Protein 8GJW (pdb70)

Structure (mmCIF, N/CA/C/O backbone):
data_8GJW
#
_entry.id   8GJW
#
_cell.length_a   68.602
_cell.length_b   68.602
_cell.length_c   325.851
_cell.angle_alpha   90.000
_cell.angle_beta   90.000
_cell.angle_gamma   120.000
#
_symmetry.space_group_name_H-M   'P 65 2 2'
#
loop_
_entity.id
_entity.type
_entity.pdbx_description
1 polymer 'cGAS-like receptor 1'
2 non-polymer 'SULFATE ION'
3 water water
#
loop_
_atom_site.group_PDB
_atom_site.id
_atom_site.type_symbol
_atom_site.label_atom_id
_atom_site.label_alt_id
_atom_site.label_comp_id
_atom_site.label_asym_id
_atom_site.label_entity_id
_atom_site.label_seq_id
_atom_site.pdbx_PDB_ins_code
_atom_site.Cartn_x
_atom_site.Cartn_y
_atom_site.Cartn_z
_atom_site.occupancy
_atom_site.B_iso_or_equiv
_atom_site.auth_seq_id
_atom_site.auth_comp_id
_atom_site.auth_asym_id
_atom_site.auth_atom_id
_atom_site.pdbx_PDB_model_num
ATOM 1 N N . LYS A 1 10 ? -18.26864 -27.26791 -37.43036 1.000 98.21288 288 LYS A N 1
ATOM 2 C CA . LYS A 1 10 ? -17.72331 -26.97769 -36.09907 1.000 96.61838 288 LYS A CA 1
ATOM 3 C C . LYS A 1 10 ? -16.21961 -27.18974 -36.08980 1.000 90.56908 288 LYS A C 1
ATOM 4 O O . LYS A 1 10 ? -15.70513 -28.10891 -36.73747 1.000 95.70301 288 LYS A O 1
ATOM 10 N N . THR A 1 11 ? -15.51979 -26.29016 -35.41275 1.000 86.76958 289 THR A N 1
ATOM 11 C CA . THR A 1 11 ? -14.07826 -26.36648 -35.26504 1.000 84.13088 289 THR A CA 1
ATOM 12 C C . THR A 1 11 ? -13.71585 -26.01174 -33.82832 1.000 80.37041 289 THR A C 1
ATOM 13 O O . THR A 1 11 ? -14.56765 -25.62483 -33.01880 1.000 79.76732 289 THR A O 1
ATOM 17 N N . PHE A 1 12 ? -12.42127 -26.11541 -33.54047 1.000 78.22971 290 PHE A N 1
ATOM 18 C CA . PHE A 1 12 ? -11.89486 -25.59780 -32.28978 1.000 74.95426 290 PHE A CA 1
ATOM 19 C C . PHE A 1 12 ? -11.94624 -24.07222 -32.26217 1.000 74.66446 290 PHE A C 1
ATOM 20 O O . PHE A 1 12 ? -12.41629 -23.48287 -31.28154 1.000 72.40980 290 PHE A O 1
ATOM 28 N N . GLU A 1 13 ? -11.50050 -23.42458 -33.34565 1.000 75.03793 291 GLU A N 1
ATOM 29 C CA . GLU A 1 13 ? -11.56318 -21.96521 -33.45927 1.000 74.91806 291 GLU A CA 1
ATOM 30 C C . GLU A 1 13 ? -12.96351 -21.42776 -33.17699 1.000 75.79629 291 GLU A C 1
ATOM 31 O O . GLU A 1 13 ? -13.11656 -20.40509 -32.48691 1.000 76.34794 291 GLU A O 1
ATOM 37 N N . LYS A 1 14 ? -13.98998 -22.10554 -33.70513 1.000 78.22327 292 LYS A N 1
ATOM 38 C CA . LYS A 1 14 ? -15.38360 -21.71107 -33.49604 1.000 79.82587 292 LYS A CA 1
ATOM 39 C C . LYS A 1 14 ? -15.77038 -21.80551 -32.02051 1.000 77.68012 292 LYS A C 1
ATOM 40 O O . LYS A 1 14 ? -16.37065 -20.88336 -31.46073 1.000 77.55936 292 LYS A O 1
ATOM 46 N N . TRP A 1 15 ? -15.43143 -22.91942 -31.37498 1.000 76.37439 293 TRP A N 1
ATOM 47 C CA . TRP A 1 15 ? -15.74199 -23.07840 -29.95578 1.000 74.67887 293 TRP A CA 1
ATOM 48 C C . TRP A 1 15 ? -15.06442 -21.98982 -29.12461 1.000 71.93596 293 TRP A C 1
ATOM 49 O O . TRP A 1 15 ? -15.66299 -21.44772 -28.18621 1.000 71.40824 293 TRP A O 1
ATOM 60 N N . VAL A 1 16 ? -13.82843 -21.64104 -29.48789 1.000 70.67118 294 VAL A N 1
ATOM 61 C CA . VAL A 1 16 ? -13.06205 -20.59302 -28.82415 1.000 68.73109 294 VAL A CA 1
ATOM 62 C C . VAL A 1 16 ? -13.76034 -19.23604 -28.92868 1.000 72.29926 294 VAL A C 1
ATOM 63 O O . VAL A 1 16 ? -13.81916 -18.47836 -27.94522 1.000 71.72203 294 VAL A O 1
ATOM 67 N N . THR A 1 17 ? -14.28383 -18.89779 -30.11277 1.000 72.38292 295 THR A N 1
ATOM 68 C CA . THR A 1 17 ? -14.96139 -17.61065 -30.29810 1.000 74.17116 295 THR A CA 1
ATOM 69 C C . THR A 1 17 ? -16.16984 -17.47691 -29.36567 1.000 74.52634 295 THR A C 1
ATOM 70 O O . THR A 1 17 ? -16.37225 -16.42671 -28.75136 1.000 74.57028 295 THR A O 1
ATOM 74 N N . VAL A 1 18 ? -16.97855 -18.53200 -29.25011 1.000 75.23622 296 VAL A N 1
ATOM 75 C CA . VAL A 1 18 ? -18.15086 -18.50779 -28.38032 1.000 76.10304 296 VAL A CA 1
ATOM 76 C C . VAL A 1 18 ? -17.72270 -18.49304 -26.92334 1.000 73.30354 296 VAL A C 1
ATOM 77 O O . VAL A 1 18 ? -18.33577 -17.82886 -26.08346 1.000 73.62774 296 VAL A O 1
ATOM 81 N N . ALA A 1 19 ? -16.67572 -19.24269 -26.60636 1.000 70.93031 297 ALA A N 1
ATOM 82 C CA . ALA A 1 19 ? -16.14690 -19.24482 -25.25301 1.000 68.58735 297 ALA A CA 1
ATOM 83 C C . ALA A 1 19 ? -15.73957 -17.84167 -24.83827 1.000 67.92577 297 ALA A C 1
ATOM 84 O O . ALA A 1 19 ? -16.03285 -17.40918 -23.71374 1.000 67.49341 297 ALA A O 1
ATOM 86 N N . GLU A 1 20 ? -15.08810 -17.10449 -25.74803 1.000 68.34112 298 GLU A N 1
ATOM 87 C CA . GLU A 1 20 ? -14.62633 -15.75664 -25.42460 1.000 68.36719 298 GLU A CA 1
ATOM 88 C C . GLU A 1 20 ? -15.79752 -14.81530 -25.19273 1.000 70.46569 298 GLU A C 1
ATOM 89 O O . GLU A 1 20 ? -15.78645 -14.02562 -24.23597 1.000 70.28973 298 GLU A O 1
ATOM 95 N N . ALA A 1 21 ? -16.82851 -14.90726 -26.03716 1.000 72.86471 299 ALA A N 1
ATOM 96 C CA . ALA A 1 21 ? -17.99756 -14.05105 -25.88661 1.000 75.50981 299 ALA A CA 1
ATOM 97 C C . ALA A 1 21 ? -18.70563 -14.31370 -24.56217 1.000 74.98503 299 ALA A C 1
ATOM 98 O O . ALA A 1 21 ? -19.17896 -13.38524 -23.91204 1.000 76.19979 299 ALA A O 1
ATOM 100 N N . SER A 1 22 ? -18.78349 -15.56798 -24.14439 1.000 73.60307 300 SER A N 1
ATOM 101 C CA . SER A 1 22 ? -19.48039 -15.85706 -22.89836 1.000 73.61737 300 SER A CA 1
ATOM 102 C C . SER A 1 22 ? -18.67291 -15.36693 -21.69982 1.000 71.47084 300 SER A C 1
ATOM 103 O O . SER A 1 22 ? -19.24311 -14.84369 -20.74003 1.000 72.32249 300 SER A O 1
ATOM 106 N N . ILE A 1 23 ? -17.34356 -15.49516 -21.75826 1.000 69.13168 301 ILE A N 1
ATOM 107 C CA . ILE A 1 23 ? -16.47902 -14.95359 -20.71266 1.000 67.63121 301 ILE A CA 1
ATOM 108 C C . ILE A 1 23 ? -16.69993 -13.45462 -20.56156 1.000 70.07502 301 ILE A C 1
ATOM 109 O O . ILE A 1 23 ? -16.79799 -12.92522 -19.43641 1.000 69.55633 301 ILE A O 1
ATOM 114 N N . ILE A 1 24 ? -16.78321 -12.74960 -21.69111 1.000 71.03820 302 ILE A N 1
ATOM 115 C CA . ILE A 1 24 ? -16.98351 -11.30613 -21.67048 1.000 73.37724 302 ILE A CA 1
ATOM 116 C C . ILE A 1 24 ? -18.36917 -10.96696 -21.13070 1.000 75.65782 302 ILE A C 1
ATOM 117 O O . ILE A 1 24 ? -18.51796 -10.04228 -20.32095 1.000 76.90654 302 ILE A O 1
ATOM 122 N N . ARG A 1 25 ? -19.39790 -11.72140 -21.55502 1.000 76.65087 303 ARG A N 1
ATOM 123 C CA . ARG A 1 25 ? -20.75487 -11.52247 -21.04488 1.000 79.25383 303 ARG A CA 1
ATOM 124 C C . ARG A 1 25 ? -20.79252 -11.55143 -19.51352 1.000 78.31795 303 ARG A C 1
ATOM 125 O O . ARG A 1 25 ? -21.53756 -10.78684 -18.88830 1.000 80.69046 303 ARG A O 1
ATOM 133 N N . GLN A 1 26 ? -19.98417 -12.41050 -18.89761 1.000 75.27121 304 GLN A N 1
ATOM 134 C CA . GLN A 1 26 ? -19.95170 -12.48983 -17.44156 1.000 76.75969 304 GLN A CA 1
ATOM 135 C C . GLN A 1 26 ? -19.33295 -11.25484 -16.78669 1.000 76.08441 304 GLN A C 1
ATOM 136 O O . GLN A 1 26 ? -19.49860 -11.07452 -15.57573 1.000 85.59888 304 GLN A O 1
ATOM 142 N N . LYS A 1 27 ? -18.64844 -10.39093 -17.54970 1.000 75.91676 305 LYS A N 1
ATOM 143 C CA . LYS A 1 27 ? -18.00237 -9.21360 -16.97378 1.000 84.17459 305 LYS A CA 1
ATOM 144 C C . LYS A 1 27 ? -18.98312 -8.11952 -16.54857 1.000 86.42248 305 LYS A C 1
ATOM 145 O O . LYS A 1 27 ? -18.55560 -7.13735 -15.92949 1.000 88.11144 305 LYS A O 1
ATOM 151 N N . THR A 1 28 ? -20.27320 -8.26733 -16.83631 1.000 87.27235 306 THR A N 1
ATOM 152 C CA . THR A 1 28 ? -21.24090 -7.24453 -16.46907 1.000 93.11648 306 THR A CA 1
ATOM 153 C C . THR A 1 28 ? -21.55106 -7.32488 -14.98356 1.000 89.71268 306 THR A C 1
ATOM 154 O O . THR A 1 28 ? -21.72946 -8.41342 -14.42340 1.000 90.97755 306 THR A O 1
ATOM 158 N N . ASP A 1 29 ? -21.61510 -6.15387 -14.35225 1.000 96.15203 307 ASP A N 1
ATOM 159 C CA . ASP A 1 29 ? -21.78406 -6.03507 -12.90922 1.000 94.04915 307 ASP A CA 1
ATOM 160 C C . ASP A 1 29 ? -20.56674 -6.59041 -12.16910 1.000 94.90945 307 ASP A C 1
ATOM 161 O O . ASP A 1 29 ? -20.68099 -7.14145 -11.06764 1.000 86.39562 307 ASP A O 1
ATOM 166 N N . THR A 1 30 ? -19.37843 -6.41314 -12.75608 1.000 86.84202 308 THR A N 1
ATOM 167 C CA . THR A 1 30 ? -18.17030 -6.85426 -12.06229 1.000 86.97483 308 THR A CA 1
ATOM 168 C C . THR A 1 30 ? -17.77484 -5.88822 -10.95063 1.000 84.04271 308 THR A C 1
ATOM 169 O O . THR A 1 30 ? -17.49738 -6.31350 -9.81495 1.000 78.03740 308 THR A O 1
ATOM 173 N N . ASP A 1 31 ? -17.74331 -4.58244 -11.26363 1.000 73.54362 309 ASP A N 1
ATOM 174 C CA . ASP A 1 31 ? -17.28423 -3.59171 -10.29374 1.000 82.38389 309 ASP A CA 1
ATOM 175 C C . ASP A 1 31 ? -18.26235 -3.46428 -9.13513 1.000 80.09395 309 ASP A C 1
ATOM 176 O O . ASP A 1 31 ? -17.84836 -3.31531 -7.98362 1.000 77.98907 309 ASP A O 1
ATOM 181 N N . GLU A 1 32 ? -19.56281 -3.50110 -9.43448 1.000 82.29062 310 GLU A N 1
ATOM 182 C CA . GLU A 1 32 ? -20.58624 -3.50904 -8.40240 1.000 76.54918 310 GLU A CA 1
ATOM 183 C C . GLU A 1 32 ? -20.48529 -4.75015 -7.51469 1.000 77.26259 310 GLU A C 1
ATOM 184 O O . GLU A 1 32 ? -20.75723 -4.66442 -6.31573 1.000 72.04463 310 GLU A O 1
ATOM 190 N N . THR A 1 33 ? -20.08759 -5.90489 -8.06204 1.000 72.31927 311 THR A N 1
ATOM 191 C CA . THR A 1 33 ? -20.00158 -7.09764 -7.22545 1.000 68.32118 311 THR A CA 1
ATOM 192 C C . THR A 1 33 ? -18.78942 -7.03566 -6.30327 1.000 68.73133 311 THR A C 1
ATOM 193 O O . THR 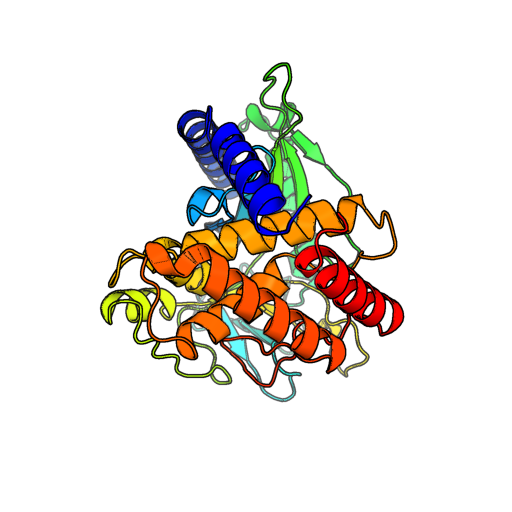A 1 33 ? -18.88328 -7.40619 -5.12789 1.000 64.00565 311 THR A O 1
ATOM 197 N N . ILE A 1 34 ? -17.65058 -6.56620 -6.81645 1.000 63.32638 312 ILE A N 1
ATOM 198 C CA . ILE A 1 34 ? -16.43894 -6.46848 -6.01691 1.000 60.04979 312 ILE A CA 1
ATOM 199 C C . ILE A 1 34 ? -16.64469 -5.50698 -4.85835 1.000 65.68775 312 ILE A C 1
ATOM 200 O O . ILE A 1 34 ? -16.11878 -5.72526 -3.76120 1.000 67.62388 312 ILE A O 1
ATOM 205 N N . ASP A 1 35 ? -17.43353 -4.44966 -5.05734 1.000 66.74137 313 ASP A N 1
ATOM 206 C CA . ASP A 1 35 ? -17.69779 -3.53257 -3.94385 1.000 66.87271 313 ASP A CA 1
ATOM 207 C C . ASP A 1 35 ? -18.67881 -4.10560 -2.92147 1.000 68.36041 313 ASP A C 1
ATOM 208 O O . ASP A 1 35 ? -18.53041 -3.83766 -1.71719 1.000 70.07231 313 ASP A O 1
ATOM 213 N N . CYS A 1 36 ? -19.68279 -4.88807 -3.33890 1.000 66.57888 314 CYS A N 1
ATOM 214 C CA . CYS A 1 36 ? -20.47516 -5.59265 -2.32459 1.000 69.36895 314 CYS A CA 1
ATOM 215 C C . CYS A 1 36 ? -19.60470 -6.54123 -1.52478 1.000 62.95907 314 CYS A C 1
ATOM 216 O O . CYS A 1 36 ? -19.77633 -6.67746 -0.30908 1.000 64.16035 314 CYS A O 1
ATOM 219 N N . MET A 1 37 ? -18.67640 -7.23585 -2.19244 1.000 58.27944 315 MET A N 1
ATOM 220 C CA . MET A 1 37 ? -17.90807 -8.23697 -1.46380 1.000 59.54042 315 MET A CA 1
ATOM 221 C C . MET A 1 37 ? -16.81249 -7.59155 -0.62416 1.000 61.60039 315 MET A C 1
ATOM 222 O O . MET A 1 37 ? -16.46389 -8.10952 0.45237 1.000 55.12981 315 MET A O 1
ATOM 227 N N . ASN A 1 38 ? -16.30221 -6.44050 -1.06705 1.000 53.23765 316 ASN A N 1
ATOM 228 C CA . ASN A 1 38 ? -15.36735 -5.68913 -0.23983 1.000 58.84596 316 ASN A CA 1
ATOM 229 C C . ASN A 1 38 ? -16.04714 -5.17577 1.03290 1.000 64.54230 316 ASN A C 1
ATOM 230 O O . ASN A 1 38 ? -15.48341 -5.27800 2.12843 1.000 58.40339 316 ASN A O 1
ATOM 235 N N . ARG A 1 39 ? -17.26903 -4.65688 0.91758 1.000 66.65631 317 ARG A N 1
ATOM 236 C CA . ARG A 1 39 ? -18.01168 -4.24960 2.10355 1.000 66.22215 317 ARG A CA 1
ATOM 237 C C . ARG A 1 39 ? -18.25245 -5.44059 3.02481 1.000 63.41152 317 ARG A C 1
ATOM 238 O O . ARG A 1 39 ? -18.02921 -5.35889 4.24058 1.000 63.49829 317 ARG A O 1
ATOM 246 N N . PHE A 1 40 ? -18.69383 -6.56033 2.44736 1.000 60.62900 318 PHE A N 1
ATOM 247 C CA . PHE A 1 40 ? -18.93305 -7.79030 3.19447 1.000 58.68174 318 PHE A CA 1
ATOM 248 C C . PHE A 1 40 ? -17.73544 -8.16909 4.06115 1.000 59.90971 318 PHE A C 1
ATOM 249 O O . PHE A 1 40 ? -17.88026 -8.41074 5.26035 1.000 57.97162 318 PHE A O 1
ATOM 257 N N . ILE A 1 41 ? -16.55206 -8.28916 3.45979 1.000 56.82042 319 ILE A N 1
ATOM 258 C CA . ILE A 1 41 ? -15.42883 -8.80793 4.22940 1.000 54.23904 319 ILE A CA 1
ATOM 259 C C . ILE A 1 41 ? -14.96611 -7.77457 5.24710 1.000 62.86507 319 ILE A C 1
ATOM 260 O O . ILE A 1 41 ? -14.51111 -8.13231 6.34568 1.000 60.89455 319 ILE A O 1
ATOM 265 N N . LYS A 1 42 ? -15.12632 -6.48839 4.93848 1.000 56.13492 320 LYS A N 1
ATOM 266 C CA . LYS A 1 42 ? -14.69493 -5.45936 5.87034 1.000 61.48667 320 LYS A CA 1
ATOM 267 C C . LYS A 1 42 ? -15.55206 -5.48226 7.12460 1.000 62.71235 320 LYS A C 1
ATOM 268 O O . LYS A 1 42 ? -15.02798 -5.38591 8.23889 1.000 60.70817 320 LYS A O 1
ATOM 274 N N . MET A 1 43 ? -16.87096 -5.61527 6.95350 1.000 61.74252 321 MET A N 1
ATOM 275 C CA . MET A 1 43 ? -17.78284 -5.69228 8.08177 1.000 62.58445 321 MET A CA 1
ATOM 276 C C . MET A 1 43 ? -17.64089 -7.00362 8.83357 1.000 63.64349 321 MET A C 1
ATOM 277 O O . MET A 1 43 ? -17.83453 -7.03555 10.04707 1.000 61.51393 321 MET A O 1
ATOM 282 N N . LEU A 1 44 ? -17.32918 -8.09091 8.14028 1.000 57.38965 322 LEU A N 1
ATOM 283 C CA . LEU A 1 44 ? -17.19826 -9.37495 8.81010 1.000 52.73223 322 LEU A CA 1
ATOM 284 C C . LEU A 1 44 ? -15.94554 -9.40843 9.66210 1.000 62.69026 322 LEU A C 1
ATOM 285 O O . LEU A 1 44 ? -15.97928 -9.87702 10.81415 1.000 60.47163 322 LEU A O 1
ATOM 290 N N . GLU A 1 45 ? -14.83973 -8.88660 9.11857 1.000 54.55418 323 GLU A N 1
ATOM 291 C CA . GLU A 1 45 ? -13.61880 -8.73813 9.90011 1.000 58.85039 323 GLU A CA 1
ATOM 292 C C . GLU A 1 45 ? -13.85016 -7.85847 11.13214 1.000 62.40950 323 GLU A C 1
ATOM 293 O O . GLU A 1 45 ? -13.37403 -8.16754 12.23805 1.000 57.96301 323 GLU A O 1
ATOM 299 N N . SER A 1 46 ? -14.57285 -6.75206 10.95686 1.000 60.56000 324 SER A N 1
ATOM 300 C CA . SER A 1 46 ? -14.80615 -5.84860 12.07190 1.000 60.23894 324 SER A CA 1
ATOM 301 C C . SER A 1 46 ? -15.66790 -6.52030 13.12856 1.000 65.18351 324 SER A C 1
ATOM 302 O O . SER A 1 46 ? -15.43570 -6.34683 14.32705 1.000 64.85926 324 SER A O 1
ATOM 305 N N . THR A 1 47 ? -16.64912 -7.31614 12.70832 1.000 64.09458 325 THR A N 1
ATOM 306 C CA . THR A 1 47 ? -17.44735 -8.05984 13.67787 1.000 65.18863 325 THR A CA 1
ATOM 307 C C . THR A 1 47 ? -16.60362 -9.10536 14.39376 1.000 66.58461 325 THR A C 1
ATOM 308 O O . THR A 1 47 ? -16.66441 -9.23516 15.62580 1.000 58.83894 325 THR A O 1
ATOM 312 N N . MET A 1 48 ? -15.80310 -9.84696 13.63891 1.000 57.86422 326 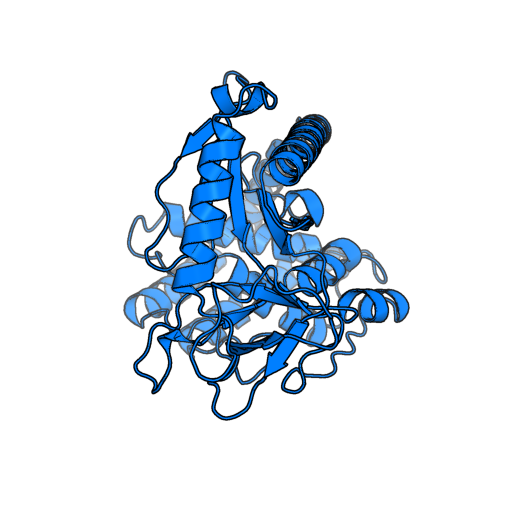MET A N 1
ATOM 313 C CA . MET A 1 48 ? -14.97087 -10.89636 14.20550 1.000 58.61847 326 MET A CA 1
ATOM 314 C C . MET A 1 48 ? -13.94520 -10.35714 15.18998 1.000 62.69426 326 MET A C 1
ATOM 315 O O . MET A 1 48 ? -13.64214 -11.02241 16.19559 1.000 62.05294 326 MET A O 1
ATOM 320 N N . ASN A 1 49 ? -13.38813 -9.17504 14.92401 1.000 60.51593 327 ASN A N 1
ATOM 321 C CA . ASN A 1 49 ? -12.42588 -8.61799 15.86137 1.000 62.96163 327 ASN A CA 1
ATOM 322 C C . ASN A 1 49 ? -13.06796 -8.07981 17.12414 1.000 61.30898 327 ASN A C 1
ATOM 323 O O . ASN A 1 49 ? -12.33800 -7.60860 17.99877 1.000 63.26248 327 ASN A O 1
ATOM 328 N N . GLY A 1 50 ? -14.39207 -8.06531 17.20787 1.000 59.71355 328 GLY A N 1
ATOM 329 C CA . GLY A 1 50 ? -15.05605 -7.69960 18.44271 1.000 67.29331 328 GLY A CA 1
ATOM 330 C C . GLY A 1 50 ? -15.46039 -8.88685 19.28414 1.000 62.25416 328 GLY A C 1
ATOM 331 O O . GLY A 1 50 ? -15.99853 -8.71135 20.37245 1.000 72.61682 328 GLY A O 1
ATOM 332 N N . ILE A 1 51 ? -15.20734 -10.09436 18.78753 1.000 63.53303 329 ILE A N 1
ATOM 333 C CA . ILE A 1 51 ? -15.64978 -11.33985 19.39259 1.000 65.63463 329 ILE A CA 1
ATOM 334 C C . ILE A 1 51 ? -14.46690 -12.21246 19.74841 1.000 64.78678 329 ILE A C 1
ATOM 335 O O . ILE A 1 51 ? -14.39599 -12.77956 20.85191 1.000 65.00311 329 ILE A O 1
ATOM 340 N N . SER A 1 52 ? -13.53370 -12.33698 18.82502 1.000 58.87107 330 SER A N 1
ATOM 341 C CA . SER A 1 52 ? -12.33903 -13.14207 19.00286 1.000 65.59602 330 SER A CA 1
ATOM 342 C C . SER A 1 52 ? -11.53664 -12.64727 20.19695 1.000 60.67518 330 SER A C 1
ATOM 343 O O . SER A 1 52 ? -11.41602 -11.44207 20.44064 1.000 60.49776 330 SER A O 1
ATOM 346 N N . HIS A 1 53 ? -10.93634 -13.58445 20.91432 1.000 60.88720 331 HIS A N 1
ATOM 347 C CA . HIS A 1 53 ? -10.05861 -13.15646 21.99284 1.000 62.33032 331 HIS A CA 1
ATOM 348 C C . HIS A 1 53 ? -8.66675 -12.78630 21.48741 1.000 66.79971 331 HIS A C 1
ATOM 349 O O . HIS A 1 53 ? -7.88607 -12.21434 22.24935 1.000 65.54351 331 HIS A O 1
ATOM 356 N N . PHE A 1 54 ? -8.35350 -13.06218 20.21764 1.000 63.95536 332 PHE A N 1
ATOM 357 C CA . PHE A 1 54 ? -7.13451 -12.57274 19.58259 1.000 67.05748 332 PHE A CA 1
ATOM 358 C C . PHE A 1 54 ? -7.45897 -11.75457 18.33639 1.000 61.72893 332 PHE A C 1
ATOM 359 O O . PHE A 1 54 ? -8.42550 -12.04825 17.62488 1.000 57.05617 332 PHE A O 1
ATOM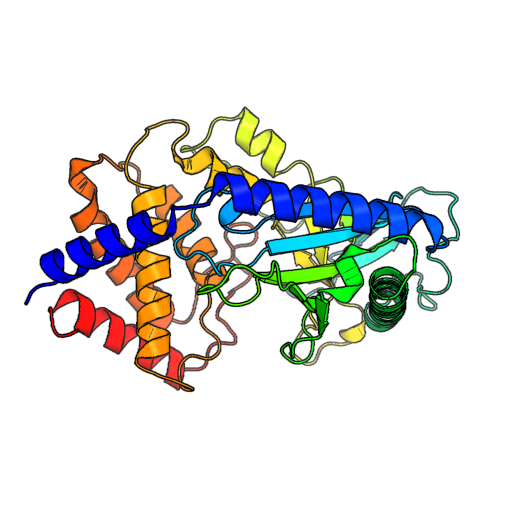 367 N N . PRO A 1 55 ? -6.69073 -10.70281 18.06702 1.000 63.47900 333 PRO A N 1
ATOM 368 C CA . PRO A 1 55 ? -6.94589 -9.88944 16.87474 1.000 59.65340 333 PRO A CA 1
ATOM 369 C C . PRO A 1 55 ? -6.67133 -10.72229 15.63946 1.000 59.56923 333 PRO A C 1
ATOM 370 O O . PRO A 1 55 ? -5.86316 -11.65323 15.68547 1.000 57.77131 333 PRO A O 1
ATOM 374 N N . LEU A 1 56 ? -7.37644 -10.38434 14.53212 1.000 58.61220 334 LEU A N 1
ATOM 375 C CA . LEU A 1 56 ? -7.25493 -11.06307 13.24577 1.000 57.53663 334 LEU A CA 1
ATOM 376 C C . LEU A 1 56 ? -7.06121 -10.06519 12.10695 1.000 56.39557 334 LEU A C 1
ATOM 377 O O . LEU A 1 56 ? -7.47651 -8.91201 12.19458 1.000 56.66782 334 LEU A O 1
ATOM 382 N N . LYS A 1 57 ? -6.40616 -10.51768 11.03861 1.000 56.69384 335 LYS A N 1
ATOM 383 C CA . LYS A 1 57 ? -6.36721 -9.77975 9.76771 1.000 58.34322 335 LYS A CA 1
ATOM 384 C C . LYS A 1 57 ? -6.89049 -10.67387 8.65214 1.000 50.84692 335 LYS A C 1
ATOM 385 O O . LYS A 1 57 ? -7.08502 -11.88002 8.82763 1.000 50.32831 335 LYS A O 1
ATOM 391 N N . THR A 1 58 ? -7.12389 -10.08619 7.47651 1.000 54.98625 336 THR A N 1
ATOM 392 C CA . THR A 1 58 ? -7.65893 -10.85507 6.36331 1.000 56.92226 336 THR A CA 1
ATOM 393 C C . THR A 1 58 ? -6.81578 -10.66707 5.10799 1.000 48.41935 336 THR A C 1
ATOM 394 O O . THR A 1 58 ? -6.06678 -9.69571 4.94805 1.000 48.57591 336 THR A O 1
ATOM 398 N N . PHE A 1 59 ? -6.93352 -11.65560 4.24042 1.000 51.51428 337 PHE A N 1
ATOM 399 C CA . PHE A 1 59 ? -6.37181 -11.57309 2.88986 1.000 52.29946 337 PHE A CA 1
ATOM 400 C C . PHE A 1 59 ? -7.41455 -12.05390 1.89708 1.000 51.74881 337 PHE A C 1
ATOM 401 O O . PHE A 1 59 ? -8.00613 -13.11575 2.10463 1.000 50.23005 337 PHE A O 1
ATOM 409 N N . LYS A 1 60 ? -7.58970 -11.30556 0.79766 1.000 54.04166 338 LYS A N 1
ATOM 410 C CA . LYS A 1 60 ? -8.64746 -11.50511 -0.18080 1.000 54.25847 338 LYS A CA 1
ATOM 411 C C . LYS A 1 60 ? -8.05220 -12.01000 -1.49438 1.000 48.98543 338 LYS A C 1
ATOM 412 O O . LYS A 1 60 ? -7.05624 -11.47305 -1.97834 1.000 49.71398 338 LYS A O 1
ATOM 418 N N . SER A 1 61 ? -8.65019 -13.04768 -2.06103 1.000 47.70318 339 SER A N 1
ATOM 419 C CA . SER A 1 61 ? -8.15927 -13.60693 -3.31310 1.000 56.38185 339 SER A CA 1
ATOM 420 C C . SER A 1 61 ? -9.32053 -14.25221 -4.06071 1.000 53.45025 339 SER A C 1
ATOM 421 O O . SER A 1 61 ? -10.45811 -14.29830 -3.57938 1.000 50.62596 339 SER A O 1
ATOM 424 N N . GLY A 1 62 ? -9.00385 -14.80876 -5.21996 1.000 54.05006 340 GLY A N 1
ATOM 425 C CA . GLY A 1 62 ? -9.98807 -15.34728 -6.13529 1.000 48.90379 340 GLY A CA 1
ATOM 426 C C . GLY A 1 62 ? -9.97605 -14.59712 -7.45095 1.000 53.42659 340 GLY A C 1
ATOM 427 O O . GLY A 1 62 ? -9.32343 -13.56686 -7.61172 1.000 50.04323 340 GLY A O 1
ATOM 428 N N . SER A 1 63 ? -10.75298 -15.13302 -8.39228 1.000 46.50921 341 SER A N 1
ATOM 429 C CA . SER A 1 63 ? -10.60318 -14.68497 -9.77183 1.000 52.77580 341 SER A CA 1
ATOM 430 C C . SER A 1 63 ? -11.10376 -13.25247 -9.96261 1.000 56.06950 341 SER A C 1
ATOM 431 O O . SER A 1 63 ? -10.63641 -12.55935 -10.85948 1.000 57.37633 341 SER A O 1
ATOM 434 N N . TYR A 1 64 ? -12.01980 -12.76868 -9.11495 1.000 54.92608 342 TYR A N 1
ATOM 435 C CA . TYR A 1 64 ? -12.39991 -11.36077 -9.20989 1.000 55.37291 342 TYR A CA 1
ATOM 436 C C . TYR A 1 64 ? -11.23261 -10.45523 -8.84340 1.000 57.34559 342 TYR A C 1
ATOM 437 O O . TYR A 1 64 ? -11.09071 -9.36137 -9.38642 1.000 60.34685 342 TYR A O 1
ATOM 446 N N . TYR A 1 65 ? -10.40063 -10.87917 -7.89373 1.000 54.42090 343 TYR A N 1
ATOM 447 C CA . TYR A 1 65 ? -9.33197 -10.00497 -7.42335 1.000 57.06508 343 TYR A CA 1
ATOM 448 C C . TYR A 1 65 ? -8.06070 -10.09235 -8.24976 1.000 58.89444 343 TYR A C 1
ATOM 449 O O . TYR A 1 65 ? -7.30901 -9.10713 -8.28623 1.000 58.65899 343 TYR A O 1
ATOM 458 N N . ASP A 1 66 ? -7.79382 -11.21251 -8.94074 1.000 54.58230 344 ASP A N 1
ATOM 459 C CA . ASP A 1 66 ? -6.63996 -11.25211 -9.82610 1.000 53.81076 344 ASP A CA 1
ATOM 460 C C . ASP A 1 66 ? -7.03169 -11.09303 -11.29269 1.000 55.79086 344 ASP A C 1
ATOM 461 O O . ASP A 1 66 ? -6.15660 -11.14118 -12.17852 1.000 57.78172 344 ASP A O 1
ATOM 466 N N . ARG A 1 67 ? -8.31594 -10.81999 -11.54637 1.000 55.68018 345 ARG A N 1
ATOM 467 C CA . ARG A 1 67 ? -8.79977 -10.33255 -12.84007 1.000 58.11239 345 ARG A CA 1
ATOM 468 C C . ARG A 1 67 ? -8.73378 -11.44938 -13.88086 1.000 60.45788 345 ARG A C 1
ATOM 469 O O . ARG A 1 67 ? -8.31420 -11.24311 -15.02010 1.000 64.46650 345 ARG A O 1
ATOM 477 N N . THR A 1 68 ? -9.11112 -12.66411 -13.46610 1.000 56.87712 346 THR A N 1
ATOM 478 C CA . THR A 1 68 ? -9.24991 -13.79452 -14.38042 1.000 61.00370 346 THR A CA 1
ATOM 479 C C . THR A 1 68 ? -10.64273 -14.38778 -14.26040 1.000 57.16816 346 THR A C 1
ATOM 480 O O . THR A 1 68 ? -10.84469 -15.58714 -14.42448 1.000 58.02837 346 THR A O 1
ATOM 484 N N . LYS A 1 69 ? -11.60007 -13.54647 -13.91200 1.000 59.01417 347 LYS A N 1
ATOM 485 C CA . LYS A 1 69 ? -12.96687 -13.99474 -13.72029 1.000 62.86395 347 LYS A CA 1
ATOM 486 C C . LYS A 1 69 ? -13.54595 -14.44490 -15.05946 1.000 59.73540 347 LYS A C 1
ATOM 487 O O . LYS A 1 69 ? -13.41471 -13.73841 -16.05771 1.000 63.07086 347 LYS A O 1
ATOM 493 N N . ILE A 1 70 ? -14.16318 -15.62995 -15.09158 1.000 56.97348 348 ILE A N 1
ATOM 494 C CA . ILE A 1 70 ? -14.86571 -16.08682 -16.28943 1.000 67.36911 348 ILE A CA 1
ATOM 495 C C . ILE A 1 70 ? -16.36968 -16.20784 -16.10780 1.000 67.26395 348 ILE A C 1
ATOM 496 O O . ILE A 1 70 ? -17.08478 -16.43159 -17.10374 1.000 63.66048 348 ILE A O 1
ATOM 501 N N . ASP A 1 71 ? -16.87953 -16.06448 -14.89752 1.000 69.48098 349 ASP A N 1
ATOM 502 C CA . ASP A 1 71 ? -18.29624 -16.24502 -14.64350 1.000 69.75961 349 ASP A CA 1
ATOM 503 C C . ASP A 1 71 ? -18.63710 -15.45082 -13.39567 1.000 65.00109 349 ASP A C 1
ATOM 504 O O . ASP A 1 71 ? -17.82093 -15.34215 -12.48615 1.000 67.31837 349 ASP A O 1
ATOM 509 N N . TYR A 1 72 ? -19.83389 -14.86778 -13.38485 1.000 65.90272 350 TYR A N 1
ATOM 510 C CA . TYR A 1 72 ? -20.27564 -14.06461 -12.25163 1.000 62.86227 350 TYR A CA 1
ATOM 511 C C . TYR A 1 72 ? -20.13190 -14.81540 -10.92863 1.000 66.43690 350 TYR A C 1
ATOM 512 O O . TYR A 1 72 ? -19.78288 -14.20963 -9.90785 1.000 65.43303 350 TYR A O 1
ATOM 521 N N . ASN A 1 73 ? -20.35869 -16.12681 -10.92443 1.000 68.81373 351 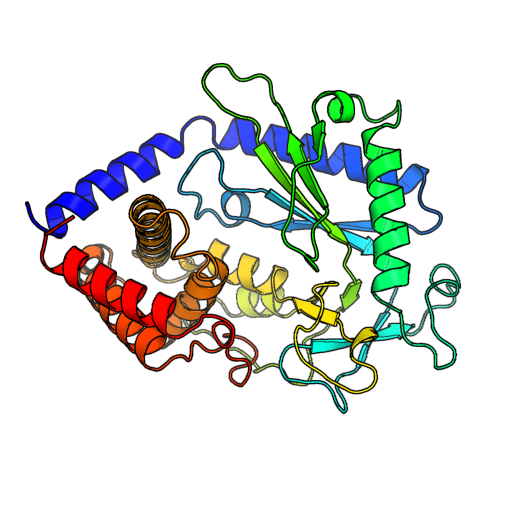ASN A N 1
ATOM 522 C CA . ASN A 1 73 ? -20.38224 -16.89934 -9.68478 1.000 63.98709 351 ASN A CA 1
ATOM 523 C C . ASN A 1 73 ? -19.02221 -17.48454 -9.30932 1.000 66.89383 351 ASN A C 1
ATOM 524 O O . ASN A 1 73 ? -18.95678 -18.34056 -8.41414 1.000 62.54021 351 ASN A O 1
ATOM 529 N N . ASP A 1 74 ? -17.94038 -17.05892 -9.97280 1.000 62.56417 352 ASP A N 1
ATOM 530 C CA . ASP A 1 74 ? -16.59939 -17.38254 -9.49217 1.000 58.71853 352 ASP A CA 1
ATOM 531 C C . ASP A 1 74 ? -16.46816 -16.98331 -8.02864 1.000 55.34916 352 ASP A C 1
ATOM 532 O O . ASP A 1 74 ? -16.98728 -15.94920 -7.60358 1.000 53.97480 352 ASP A O 1
ATOM 537 N N . GLU A 1 75 ? -15.75630 -17.79233 -7.25566 1.000 56.35886 353 GLU A N 1
ATOM 538 C CA . GLU A 1 75 ? -15.90834 -17.66953 -5.81557 1.000 53.88086 353 GLU A CA 1
ATOM 539 C C . GLU A 1 75 ? -14.92832 -16.64850 -5.24455 1.000 53.52343 353 GLU A C 1
ATOM 540 O O . GLU A 1 75 ? -13.92095 -16.29159 -5.87366 1.000 55.08892 353 GLU A O 1
ATOM 546 N N . PHE A 1 76 ? -15.26841 -16.14310 -4.05298 1.000 46.17456 354 PHE A N 1
ATOM 547 C CA . PHE A 1 76 ? -14.43326 -15.23046 -3.28702 1.000 50.27888 354 PHE A CA 1
ATOM 548 C C . PHE A 1 76 ? -13.81214 -15.99923 -2.12784 1.000 53.01605 354 PHE A C 1
ATOM 549 O O . PHE A 1 76 ? -14.52829 -16.68874 -1.40073 1.000 53.62559 354 PHE A O 1
ATOM 557 N N . ASP A 1 77 ? -12.49675 -15.85738 -1.93897 1.000 52.07547 355 ASP A N 1
ATOM 558 C CA . ASP A 1 77 ? -11.76892 -16.53103 -0.86777 1.000 52.09384 355 ASP A CA 1
ATOM 559 C C . ASP A 1 77 ? -11.20139 -15.49047 0.08920 1.000 51.27741 355 ASP A C 1
ATOM 560 O O . ASP A 1 77 ? -10.39023 -14.64886 -0.31596 1.000 52.93211 355 ASP A O 1
ATOM 565 N N . PHE A 1 78 ? -11.61131 -15.55464 1.36058 1.000 50.68942 356 PHE A N 1
ATOM 566 C CA . PHE A 1 78 ? -11.09405 -14.65963 2.38271 1.000 48.36446 356 PHE A CA 1
ATOM 567 C C . PHE A 1 78 ? -10.38635 -15.48535 3.44907 1.000 50.77425 356 PHE A C 1
ATOM 568 O O . PHE A 1 78 ? -11.03152 -16.28845 4.13192 1.000 47.92622 356 PHE A O 1
ATOM 576 N N . MET A 1 79 ? -9.08566 -15.26404 3.61565 1.000 49.27257 357 MET A N 1
ATOM 577 C CA . MET A 1 79 ? -8.34697 -15.89262 4.70657 1.000 47.30222 357 MET A CA 1
ATOM 578 C C . MET A 1 79 ? -8.38171 -15.00722 5.94485 1.000 54.38443 357 MET A C 1
ATOM 579 O O . MET A 1 79 ? -8.36740 -13.77370 5.84782 1.000 50.84441 357 MET A O 1
ATOM 584 N N . PHE A 1 80 ? -8.42230 -15.64966 7.11079 1.000 48.61351 358 PHE A N 1
ATOM 585 C CA . PHE A 1 80 ? -8.48744 -14.95455 8.39629 1.000 53.86173 358 PHE A CA 1
ATOM 586 C C . PHE A 1 80 ? -7.34964 -15.48476 9.23966 1.000 48.23189 358 PHE A C 1
ATOM 587 O O . PHE A 1 80 ? -7.26317 -16.69498 9.45653 1.000 49.68498 358 PHE A O 1
ATOM 595 N N . PHE A 1 81 ? -6.44398 -14.60924 9.64788 1.000 47.82522 359 PHE A N 1
ATOM 596 C CA . PHE A 1 81 ? -5.26775 -15.11488 10.33582 1.000 57.45967 359 PHE A CA 1
ATOM 597 C C . PHE A 1 81 ? -4.96393 -14.25778 11.55421 1.000 49.75024 359 PHE A C 1
ATOM 598 O O . PHE A 1 81 ? -5.19750 -13.03948 11.54159 1.000 52.14645 359 PHE A O 1
ATO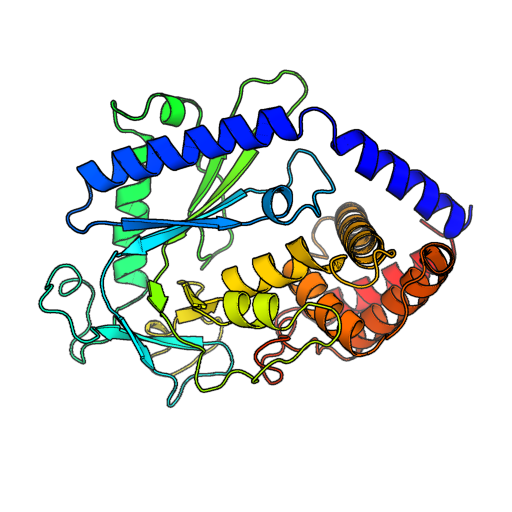M 606 N N . PRO A 1 82 ? -4.44288 -14.87398 12.61690 1.000 55.09680 360 PRO A N 1
ATOM 607 C CA . PRO A 1 82 ? -4.13042 -14.12112 13.84645 1.000 51.37243 360 PRO A CA 1
ATOM 608 C C . PRO A 1 82 ? -3.07975 -13.05595 13.57880 1.000 58.66548 360 PRO A C 1
ATOM 609 O O . PRO A 1 82 ? -2.11739 -13.26573 12.83721 1.000 56.47709 360 PRO A O 1
ATOM 613 N N . ASP A 1 83 ? -3.24423 -11.90294 14.19654 1.000 55.66062 361 ASP A N 1
ATOM 614 C CA . ASP A 1 83 ? -2.25956 -10.84429 13.98634 1.000 62.41473 361 ASP A CA 1
ATOM 615 C C . ASP A 1 83 ? -1.14908 -10.94039 15.03775 1.000 63.75752 361 ASP A C 1
ATOM 616 O O . ASP A 1 83 ? -0.97955 -10.08478 15.91000 1.000 65.14451 361 ASP A O 1
ATOM 621 N N . MET A 1 84 ? -0.36550 -12.00904 14.92743 1.000 65.25413 362 MET A N 1
ATOM 622 C CA . MET A 1 84 ? 0.79118 -12.21392 15.78412 1.000 64.73959 362 MET A CA 1
ATOM 623 C C . MET A 1 84 ? 1.86884 -12.96325 15.01947 1.000 66.11171 362 MET A C 1
ATOM 624 O O . MET A 1 84 ? 1.63586 -13.51439 13.93918 1.000 70.08110 362 MET A O 1
ATOM 629 N N . LYS A 1 85 ? 3.07079 -12.96307 15.57953 1.000 68.08636 363 LYS A N 1
ATOM 630 C CA . LYS A 1 85 ? 4.19283 -13.60420 14.91191 1.000 77.55845 363 LYS A CA 1
ATOM 631 C C . LYS A 1 85 ? 4.15641 -15.10881 15.14952 1.000 75.44836 363 LYS A C 1
ATOM 632 O O . LYS A 1 85 ? 4.07584 -15.56836 16.29374 1.000 78.04584 363 LYS A O 1
ATOM 638 N N . MET A 1 86 ? 4.20858 -15.87623 14.06853 1.000 70.63880 364 MET A N 1
ATOM 639 C CA . MET A 1 86 ? 4.27208 -17.32583 14.14812 1.000 67.33695 364 MET A CA 1
ATOM 640 C C . MET A 1 86 ? 5.42023 -17.81903 13.27169 1.000 68.18944 364 MET A C 1
ATOM 641 O O . MET A 1 86 ? 6.06657 -17.04276 12.56503 1.000 71.75557 364 MET A O 1
ATOM 646 N N . GLU A 1 87 ? 5.71034 -19.11638 13.36071 1.000 64.99129 365 GLU A N 1
ATOM 647 C CA . GLU A 1 87 ? 6.78365 -19.72786 12.59819 1.000 64.38739 365 GLU A CA 1
ATOM 648 C C . GLU A 1 87 ? 6.31470 -21.05593 12.02342 1.000 66.91656 365 GLU A C 1
ATOM 649 O O . GLU A 1 87 ? 5.49120 -21.75966 12.61637 1.000 60.20025 365 GLU A O 1
ATOM 655 N N . ALA A 1 88 ? 6.83467 -21.37072 10.83722 1.000 61.84690 366 ALA A N 1
ATOM 656 C CA . ALA A 1 88 ? 6.57716 -22.62563 10.15213 1.000 60.24287 366 ALA A CA 1
ATOM 657 C C . ALA A 1 88 ? 7.79385 -23.53492 10.25578 1.000 60.86086 366 ALA A C 1
ATOM 658 O O . ALA A 1 88 ? 8.93748 -23.08439 10.09116 1.000 63.27212 366 ALA A O 1
ATOM 660 N N . VAL A 1 89 ? 7.53920 -24.82270 10.49548 1.000 60.65213 367 VAL A N 1
ATOM 661 C CA . VAL A 1 89 ? 8.58163 -25.84335 10.52203 1.000 65.08313 367 VAL A CA 1
ATOM 662 C C . VAL A 1 89 ? 8.33678 -26.82654 9.38237 1.000 62.19745 367 VAL A C 1
ATOM 663 O O . VAL A 1 89 ? 7.18657 -27.16291 9.08339 1.000 62.80713 367 VAL A O 1
ATOM 667 N N . PHE A 1 90 ? 9.41417 -27.33792 8.79695 1.000 64.42145 368 PHE A N 1
ATOM 668 C CA . PHE A 1 90 ? 9.28411 -28.22601 7.65982 1.000 67.59967 368 PHE A CA 1
ATOM 669 C C . PHE A 1 90 ? 9.95306 -29.57835 7.84225 1.000 70.23282 368 PHE A C 1
ATOM 670 O O . PHE A 1 90 ? 9.78606 -30.43753 6.97243 1.000 66.64185 368 PHE A O 1
ATOM 678 N N . THR A 1 91 ? 10.65006 -29.82747 8.95489 1.000 69.00747 369 THR A N 1
ATOM 679 C CA . THR A 1 91 ? 11.37455 -31.09093 9.07312 1.000 73.70747 369 THR A CA 1
ATOM 680 C C . THR A 1 91 ? 10.38486 -32.24305 9.20117 1.000 71.01946 369 THR A C 1
ATOM 681 O O . THR A 1 91 ? 9.34213 -32.11481 9.84580 1.000 69.05063 369 THR A O 1
ATOM 685 N N . ASN A 1 92 ? 10.68878 -33.36003 8.52779 1.000 73.46756 370 ASN A N 1
ATOM 686 C CA . ASN A 1 92 ? 9.81712 -34.53959 8.56498 1.000 75.93570 370 ASN A CA 1
ATOM 687 C C . ASN A 1 92 ? 8.41980 -34.22997 8.04045 1.000 71.06364 370 ASN A C 1
ATOM 688 O O . ASN A 1 92 ? 7.42292 -34.81312 8.49276 1.000 73.93575 370 ASN A O 1
ATOM 693 N N . CYS A 1 93 ? 8.32348 -33.26786 7.16215 1.000 67.03216 371 CYS A N 1
ATOM 694 C CA . CYS A 1 93 ? 7.00942 -32.99987 6.61581 1.000 67.75505 371 CYS A CA 1
ATOM 695 C C . CYS A 1 93 ? 6.98029 -33.43368 5.15610 1.000 64.17003 371 CYS A C 1
ATOM 696 O O . CYS A 1 93 ? 8.00608 -33.33008 4.47897 1.000 65.80307 371 CYS A O 1
ATOM 699 N N . PRO A 1 94 ? 5.83860 -33.93141 4.66268 1.000 65.50069 372 PRO A N 1
ATOM 700 C CA . PRO A 1 94 ? 5.73857 -34.24160 3.23556 1.000 66.11833 372 PRO A CA 1
ATOM 701 C C . PRO A 1 94 ? 5.77584 -32.95988 2.42674 1.000 62.71042 372 PRO A C 1
ATOM 702 O O . PRO A 1 94 ? 5.44940 -31.87692 2.94212 1.000 60.19955 372 PRO A O 1
ATOM 706 N N . PRO A 1 95 ? 6.19486 -33.03020 1.16419 1.000 62.27936 373 PRO A N 1
ATOM 707 C CA . PRO A 1 95 ? 6.30250 -31.81794 0.34533 1.000 61.05756 373 PRO A CA 1
ATOM 708 C C . PRO A 1 95 ? 4.97951 -31.08672 0.28047 1.000 57.95393 373 PRO A C 1
ATOM 709 O O . PRO A 1 95 ? 3.91817 -31.70230 0.18897 1.000 62.15460 373 PRO A O 1
ATOM 713 N N . GLY A 1 96 ? 5.04554 -29.76067 0.40519 1.000 58.05813 374 GLY A N 1
ATOM 714 C CA . GLY A 1 96 ? 3.85641 -28.93745 0.37729 1.000 55.79739 374 GLY A CA 1
ATOM 715 C C . GLY A 1 96 ? 3.15427 -28.73591 1.70496 1.000 54.83947 374 GLY A C 1
ATOM 716 O O . GLY A 1 96 ? 2.14075 -28.03504 1.74120 1.000 51.00156 374 GLY A O 1
ATOM 717 N N . TYR A 1 97 ? 3.64931 -29.32375 2.79741 1.000 56.91092 375 TYR A N 1
ATOM 718 C CA . TYR A 1 97 ? 2.99659 -29.26846 4.10422 1.000 57.14944 375 TYR A CA 1
ATOM 719 C C . TYR A 1 97 ? 3.99690 -28.82256 5.16327 1.000 53.81136 375 TYR A C 1
ATOM 720 O O . TYR A 1 97 ? 5.20723 -28.98031 5.00914 1.000 56.64425 375 TYR A O 1
ATOM 729 N N . CYS A 1 98 ? 3.48119 -28.26831 6.25309 1.000 56.34102 376 CYS A N 1
ATOM 730 C CA . CYS A 1 98 ? 4.35005 -27.81193 7.33138 1.000 62.37046 376 CYS A CA 1
ATOM 731 C C . CYS A 1 98 ? 3.65385 -28.00845 8.67863 1.000 56.85800 376 CYS A C 1
ATOM 732 O O . CYS A 1 98 ? 2.52308 -28.50279 8.75878 1.000 52.86466 376 CYS A O 1
ATOM 735 N N . LYS A 1 99 ? 4.37302 -27.64735 9.73858 1.000 59.04925 377 LYS A N 1
ATOM 736 C CA . LYS A 1 99 ? 3.84926 -27.53413 11.09126 1.000 55.72133 377 LYS A CA 1
ATOM 737 C C . LYS A 1 99 ? 3.97197 -26.08018 11.51942 1.000 56.52024 377 LYS A C 1
ATOM 738 O O . LYS A 1 99 ? 4.72435 -25.30251 10.92366 1.000 57.43170 377 LYS A O 1
ATOM 744 N N . ILE A 1 100 ? 3.22519 -25.70632 12.55562 1.000 58.58902 378 ILE A N 1
ATOM 745 C CA . ILE A 1 100 ? 3.13382 -24.31760 12.99272 1.000 56.00109 378 ILE A CA 1
ATOM 746 C C . ILE A 1 100 ? 3.42155 -24.27596 14.49033 1.000 61.42196 378 ILE A C 1
ATOM 747 O O . ILE A 1 100 ? 2.95262 -25.14549 15.22759 1.000 58.89702 378 ILE A O 1
ATOM 752 N N . ARG A 1 101 ? 4.25589 -23.31928 14.91378 1.000 58.80022 379 ARG A N 1
ATOM 753 C CA . ARG A 1 101 ? 4.58977 -23.04279 16.30714 1.000 62.24737 379 ARG A CA 1
ATOM 754 C C . ARG A 1 101 ? 4.59295 -21.53817 16.52427 1.000 71.25759 379 ARG A C 1
ATOM 755 O O . ARG A 1 101 ? 4.61087 -20.74599 15.57270 1.000 69.36013 379 ARG A O 1
ATOM 763 N N . LYS A 1 102 ? 4.61438 -21.15558 17.80220 1.000 67.71445 380 LYS A N 1
ATOM 764 C CA . LYS A 1 102 ? 4.73328 -19.75521 18.18530 1.000 73.23448 380 LYS A CA 1
ATOM 765 C C . LYS A 1 102 ? 6.09614 -19.20414 17.78994 1.000 76.54522 380 LYS A C 1
ATOM 766 O O . LYS A 1 102 ? 7.13360 -19.84663 18.00050 1.000 78.67144 380 LYS A O 1
ATOM 772 N N . GLY A 1 103 ? 6.09210 -17.99966 17.22534 1.000 77.31587 381 GLY A N 1
ATOM 773 C CA . GLY A 1 103 ? 7.31374 -17.27361 16.94576 1.000 83.45532 381 GLY A CA 1
ATOM 774 C C . GLY A 1 103 ? 7.80884 -16.53459 18.16366 1.000 90.98202 381 GLY A C 1
ATOM 775 O O . GLY A 1 103 ? 7.59530 -16.95653 19.30366 1.000 92.56126 381 GLY A O 1
ATOM 776 N N . VAL A 1 104 ? 8.47771 -15.40899 17.92088 1.000 94.91496 382 VAL A N 1
ATOM 777 C CA . VAL A 1 104 ? 8.85677 -14.48500 18.98865 1.000 99.28647 382 VAL A CA 1
ATOM 778 C C . VAL A 1 104 ? 7.63523 -13.61824 19.27748 1.000 100.45264 382 VAL A C 1
ATOM 779 O O . VAL A 1 104 ? 7.32807 -12.67709 18.53805 1.000 97.87527 382 VAL A O 1
ATOM 783 N N . THR A 1 105 ? 6.92453 -13.94714 20.35088 1.000 101.70665 383 THR A N 1
ATOM 784 C CA . THR A 1 105 ? 5.70440 -13.23682 20.69555 1.000 97.46068 383 THR A CA 1
ATOM 785 C C . THR A 1 105 ? 5.37599 -13.58756 22.13332 1.000 94.65462 383 THR A C 1
ATOM 786 O O . THR A 1 105 ? 5.49934 -14.74872 22.53395 1.000 93.49883 383 THR A O 1
ATOM 790 N N . ASN A 1 106 ? 5.01165 -12.58264 22.91165 1.000 99.98336 384 ASN A N 1
ATOM 791 C CA . ASN A 1 106 ? 4.60222 -12.80412 24.28815 1.000 96.80675 384 ASN A CA 1
ATOM 792 C C . ASN A 1 106 ? 3.13741 -13.15128 24.39716 1.000 94.24570 384 ASN A C 1
ATOM 793 O O . ASN A 1 106 ? 2.61433 -13.21982 25.51589 1.000 87.83282 384 ASN A O 1
ATOM 798 N N . SER A 1 107 ? 2.45713 -13.34962 23.26965 1.000 91.19103 385 SER A N 1
ATOM 799 C CA . SER A 1 107 ? 1.02984 -13.61057 23.31747 1.000 79.09092 385 SER A CA 1
ATOM 800 C C . SER A 1 107 ? 0.79162 -15.07303 23.66280 1.000 82.97713 385 SER A C 1
ATOM 801 O O . SER A 1 107 ? 1.46125 -15.97494 23.13880 1.000 81.18550 385 SER A O 1
ATOM 804 N N . LYS A 1 108 ? -0.14440 -15.29490 24.57683 1.000 83.17616 386 LYS A N 1
ATOM 805 C CA . LYS A 1 108 ? -0.60056 -16.61903 24.96261 1.000 78.00031 386 LYS A CA 1
ATOM 806 C C . LYS A 1 108 ? -1.94478 -16.94559 24.33219 1.000 76.17624 386 LYS A C 1
ATOM 807 O O . LYS A 1 108 ? -2.55694 -17.96156 24.68644 1.000 69.45395 386 LYS A O 1
ATOM 813 N N . ASP A 1 109 ? -2.39587 -16.10321 23.38818 1.000 72.87856 387 ASP A N 1
ATOM 814 C CA . ASP A 1 109 ? -3.72511 -16.22773 22.79790 1.000 67.87628 387 ASP A CA 1
ATOM 815 C C . ASP A 1 109 ? -3.92328 -17.55250 22.09039 1.000 65.22433 387 ASP A C 1
ATOM 816 O O . ASP A 1 109 ? -5.04338 -18.06122 22.03592 1.000 64.17766 387 ASP A O 1
ATOM 821 N N . LEU A 1 110 ? -2.87415 -18.10938 21.50671 1.000 66.30500 388 LEU A N 1
ATOM 822 C CA . LEU A 1 110 ? -3.02565 -19.37826 20.82558 1.000 64.23854 388 LEU A CA 1
ATOM 823 C C . LEU A 1 110 ? -2.65245 -20.56694 21.69213 1.000 64.17772 388 LEU A C 1
ATOM 824 O O . LEU A 1 110 ? -2.84996 -21.71077 21.25992 1.000 64.75108 388 LEU A O 1
ATOM 829 N N . ASP A 1 111 ? -2.12961 -20.32747 22.90339 1.000 75.95596 389 ASP A N 1
ATOM 830 C CA . ASP A 1 111 ? -1.71310 -21.41983 23.78628 1.000 67.67914 389 ASP A CA 1
ATOM 831 C C . ASP A 1 111 ? -2.74398 -22.53102 23.90890 1.000 68.53059 389 ASP A C 1
ATOM 832 O O . ASP A 1 111 ? -2.36500 -23.70071 23.76822 1.000 74.48705 389 ASP A O 1
ATOM 837 N N . PRO A 1 112 ? -4.03703 -22.26113 24.08879 1.000 69.79150 390 PRO A N 1
ATOM 838 C CA . PRO A 1 112 ? -4.98810 -23.37231 24.21540 1.000 71.75489 390 PRO A CA 1
ATOM 839 C C . PRO A 1 112 ? -5.10074 -24.24022 22.96453 1.000 68.85797 390 PRO A C 1
ATOM 840 O O . PRO A 1 112 ? -5.71135 -25.30963 23.05788 1.000 70.42403 390 PRO A O 1
ATOM 844 N N . TYR A 1 113 ? -4.51181 -23.85713 21.82228 1.000 65.64976 391 TYR A N 1
ATOM 845 C CA . TYR A 1 113 ? -4.55756 -24.68291 20.61516 1.000 65.61638 391 TYR A CA 1
ATOM 846 C C . TYR A 1 113 ? -3.23933 -25.38720 20.32156 1.000 66.70083 391 TYR A C 1
ATOM 847 O O . TYR A 1 113 ? -3.08134 -25.95232 19.22245 1.000 65.31994 391 TYR A O 1
ATOM 856 N N . LEU A 1 114 ? -2.29162 -25.35657 21.25718 1.000 62.10317 392 LEU A N 1
ATOM 857 C CA . LEU A 1 114 ? -0.97596 -25.97717 21.12632 1.000 62.71967 392 LEU A CA 1
ATOM 858 C C . LEU A 1 114 ? -0.94065 -27.34052 21.79302 1.000 69.43474 392 LEU A C 1
ATOM 859 O O . LEU A 1 114 ? -1.41257 -27.49415 22.92939 1.000 67.06503 392 LEU A O 1
ATOM 864 N N . ASN A 1 115 ? -0.29610 -28.30673 21.12589 1.000 68.97295 393 ASN A N 1
ATOM 865 C CA . ASN A 1 115 ? -0.13469 -29.60775 21.76160 1.000 76.69051 393 ASN A CA 1
ATOM 866 C C . ASN A 1 115 ? 0.99827 -29.55796 22.79037 1.000 71.04517 393 ASN A C 1
ATOM 867 O O . ASN A 1 115 ? 1.61446 -28.51398 23.01650 1.000 71.22502 393 ASN A O 1
ATOM 872 N N . LYS A 1 116 ? 1.31234 -30.72039 23.37396 1.000 75.11149 394 LYS A N 1
ATOM 873 C CA . LYS A 1 116 ? 2.29010 -30.77497 24.46786 1.000 80.79427 394 LYS A CA 1
ATOM 874 C C . LYS A 1 116 ? 3.66519 -30.29407 24.02161 1.000 85.04360 394 LYS A C 1
ATOM 875 O O . LYS A 1 116 ? 4.43745 -29.77016 24.83128 1.000 80.23529 394 LYS A O 1
ATOM 881 N N . ASP A 1 117 ? 3.98542 -30.45680 22.73534 1.000 75.66692 395 ASP A N 1
ATOM 882 C CA . ASP A 1 117 ? 5.28045 -30.06482 22.19475 1.000 81.52583 395 ASP A CA 1
ATOM 883 C C . ASP A 1 117 ? 5.29331 -28.66540 21.59167 1.000 80.15828 395 ASP A C 1
ATOM 884 O O . ASP A 1 117 ? 6.30613 -28.27893 21.00080 1.000 76.95400 395 ASP A O 1
ATOM 889 N N . GLY A 1 118 ? 4.20105 -27.91248 21.68265 1.000 78.84858 396 GLY A N 1
ATOM 890 C CA . GLY A 1 118 ? 4.19570 -26.54530 21.19805 1.000 70.82585 396 GLY A CA 1
ATOM 891 C C . GLY A 1 118 ? 3.69343 -26.31489 19.79142 1.000 71.52852 396 GLY A C 1
ATOM 892 O O . GLY A 1 118 ? 3.73173 -25.16318 19.33055 1.000 68.44888 396 GLY A O 1
ATOM 893 N N . PHE A 1 119 ? 3.22755 -27.35550 19.09004 1.000 68.24671 397 PHE A N 1
ATOM 894 C CA . PHE A 1 119 ? 2.70106 -27.19791 17.73417 1.000 68.12366 397 PHE A CA 1
ATOM 895 C C . PHE A 1 119 ? 1.23992 -26.78083 17.75581 1.000 65.98018 397 PHE A C 1
ATOM 896 O O . PHE A 1 119 ? 0.44103 -27.27968 18.56319 1.000 63.84295 397 PHE A O 1
ATOM 904 N N . LEU A 1 120 ? 0.90072 -25.85149 16.86842 1.000 60.48365 398 LEU A N 1
ATOM 905 C CA . LEU A 1 120 ? -0.48365 -25.43922 16.69303 1.000 59.93605 398 LEU A CA 1
ATOM 906 C C . LEU A 1 120 ? -1.24849 -26.55991 16.00015 1.000 58.63221 398 LEU A C 1
ATOM 907 O O . LEU A 1 120 ? -0.87538 -26.97597 14.89933 1.000 57.45951 398 LEU A O 1
ATOM 912 N N . VAL A 1 121 ? -2.31193 -27.04367 16.63559 1.000 55.27347 399 VAL A N 1
ATOM 913 C CA . VAL A 1 121 ? -3.01058 -28.25170 16.19970 1.000 56.59138 399 VAL A CA 1
ATOM 914 C C . VAL A 1 121 ? -4.13193 -27.83277 15.25413 1.000 58.32236 399 VAL A C 1
ATOM 915 O O . VAL A 1 121 ? -5.03956 -27.10557 15.67975 1.000 56.35004 399 VAL A O 1
ATOM 919 N N . PRO A 1 122 ? -4.09224 -28.24032 13.98134 1.000 57.43312 400 PRO A N 1
ATOM 920 C CA . PRO A 1 122 ? -5.12424 -27.79819 13.02602 1.000 52.58076 400 PRO A CA 1
ATOM 921 C C . PRO A 1 122 ? -6.55365 -28.00208 13.47848 1.000 52.26509 400 PRO A C 1
ATOM 922 O O . PRO A 1 122 ? -7.34192 -27.05124 13.47338 1.000 62.06609 400 PRO A O 1
ATOM 926 N N . GLY A 1 123 ? -6.91599 -29.21693 13.88012 1.000 56.63441 401 GLY A N 1
ATOM 927 C CA . GLY A 1 123 ? -8.28887 -29.48271 14.27431 1.000 60.72934 401 GLY A CA 1
ATOM 928 C C . GLY A 1 123 ? -8.76714 -28.66185 15.45772 1.000 64.50403 401 GLY A C 1
ATOM 929 O O . GLY A 1 123 ? -9.96110 -28.36831 15.56449 1.000 67.71176 401 GLY A O 1
ATOM 930 N N . LEU A 1 124 ? -7.85489 -28.26517 16.35644 1.000 64.86695 402 LEU A N 1
ATOM 931 C CA . LEU A 1 124 ? -8.24202 -27.38408 17.47193 1.000 59.07758 402 LEU A CA 1
ATOM 932 C C . LEU A 1 124 ? -8.41946 -25.94142 17.00169 1.000 59.40316 402 LEU A C 1
ATOM 933 O O . LEU A 1 124 ? -9.35004 -25.24472 17.43215 1.000 59.07293 402 LEU A O 1
ATOM 938 N N . PHE A 1 125 ? -7.54098 -25.47299 16.11465 1.000 58.67844 403 PHE A N 1
ATOM 939 C CA . PHE A 1 125 ? -7.64835 -24.09365 15.66433 1.000 57.79484 403 PHE A CA 1
ATOM 940 C C . PHE A 1 125 ? -8.78602 -23.94684 14.66427 1.000 56.66231 403 PHE A C 1
ATOM 941 O O . PHE A 1 125 ? -9.52878 -22.96022 14.71180 1.000 52.04004 403 PHE A O 1
ATOM 949 N N . LYS A 1 126 ? -8.97715 -24.95541 13.80483 1.000 54.62657 404 LYS A N 1
ATOM 950 C CA . LYS A 1 126 ? -10.12280 -24.96955 12.89363 1.000 56.19111 404 LYS A CA 1
ATOM 951 C C . LYS A 1 126 ? -11.43402 -24.85657 13.64981 1.000 62.47698 404 LYS A C 1
ATOM 952 O O . LYS A 1 126 ? -12.28018 -24.00779 13.32620 1.000 62.97682 404 LYS A O 1
ATOM 958 N N . GLN A 1 127 ? -11.62707 -25.71302 14.66005 1.000 59.87301 405 GLN A N 1
ATOM 959 C CA . GLN A 1 127 ? -12.89405 -25.70595 15.36914 1.000 63.35342 405 GLN A CA 1
ATOM 960 C C . GLN A 1 127 ? -13.13209 -24.36484 16.05090 1.000 62.31681 405 GLN A C 1
ATOM 961 O O . GLN A 1 127 ? -14.26350 -23.86928 16.07835 1.000 61.53719 405 GLN A O 1
ATOM 967 N N . ALA A 1 128 ? -12.07474 -23.75163 16.58636 1.000 62.33674 406 ALA A N 1
ATOM 968 C CA . ALA A 1 128 ? -12.22142 -22.43810 17.20441 1.000 59.44467 406 ALA A CA 1
ATOM 969 C C . ALA A 1 128 ? -12.54662 -21.37428 16.15846 1.000 53.92093 406 ALA A C 1
ATOM 970 O O . ALA A 1 128 ? -13.42699 -20.53561 16.37199 1.000 53.40669 406 ALA A O 1
ATOM 972 N N . MET A 1 129 ? -11.86633 -21.40194 15.00930 1.000 58.01607 407 MET A N 1
ATOM 973 C CA . MET A 1 129 ? -12.14424 -20.41591 13.96454 1.000 53.87618 407 MET A CA 1
ATOM 974 C C . MET A 1 129 ? -13.51279 -20.62348 13.33025 1.000 51.10180 407 MET A C 1
ATOM 975 O O . MET A 1 129 ? -14.22639 -19.64822 13.06995 1.000 53.62898 407 MET A O 1
ATOM 980 N N . PHE A 1 130 ? -13.89585 -21.87483 13.04377 1.000 52.18368 408 PHE A N 1
ATOM 981 C CA . PHE A 1 130 ? -15.23757 -22.10482 12.49959 1.000 52.76909 408 PHE A CA 1
ATOM 982 C C . PHE A 1 130 ? -16.31291 -21.65558 13.48141 1.000 59.33786 408 PHE A C 1
ATOM 983 O O . PHE A 1 130 ? -17.34314 -21.09248 13.08228 1.000 56.19616 408 PHE A O 1
ATOM 991 N N . ASP A 1 131 ? -16.09791 -21.91689 14.77377 1.000 52.68406 409 ASP A N 1
ATOM 992 C CA . ASP A 1 131 ? -17.04845 -21.46268 15.78933 1.000 59.08821 409 ASP A CA 1
ATOM 993 C C . ASP A 1 131 ? -17.15240 -19.94583 15.77778 1.000 59.02443 409 ASP A C 1
ATOM 994 O O . ASP A 1 131 ? -18.25279 -19.38988 15.79541 1.000 56.42751 409 ASP A O 1
ATOM 999 N N . LEU A 1 132 ? -16.01185 -19.26574 15.69961 1.000 55.52567 410 LEU A N 1
ATOM 1000 C CA . LEU A 1 132 ? -16.00586 -17.82071 15.55301 1.000 54.44695 410 LEU A CA 1
ATOM 1001 C C . LEU A 1 132 ? -16.74331 -17.36797 14.28254 1.000 58.18661 410 LEU A C 1
ATOM 1002 O O . LEU A 1 132 ? -17.55561 -16.43943 14.33732 1.000 57.32616 410 LEU A O 1
ATOM 1007 N N . PHE A 1 133 ? -16.47905 -17.99911 13.12321 1.000 54.01617 411 PHE A N 1
ATOM 1008 C CA . PHE A 1 133 ? -17.19017 -17.59083 11.91178 1.000 51.65688 411 PHE A CA 1
ATOM 1009 C C . PHE A 1 133 ? -18.68546 -17.64763 12.12046 1.000 50.22401 411 PHE A C 1
ATOM 1010 O O . PHE A 1 133 ? -19.41341 -16.70831 11.77116 1.000 57.79438 411 PHE A O 1
ATOM 1018 N N . GLU A 1 134 ? -19.16769 -18.77269 12.65555 1.000 50.07064 412 GLU A N 1
ATOM 1019 C CA . GLU A 1 134 ? -20.60315 -18.96297 12.80993 1.000 51.81234 412 GLU A CA 1
ATOM 1020 C C . GLU A 1 134 ? -21.19772 -17.91597 13.74200 1.000 58.52710 412 GLU A C 1
ATOM 1021 O O . GLU A 1 134 ? -22.27892 -17.37181 13.46908 1.000 54.64452 412 GLU A O 1
ATOM 1027 N N . LYS A 1 135 ? -20.49961 -17.62286 14.85085 1.000 59.34935 413 LYS A N 1
ATOM 1028 C CA . LYS A 1 135 ? -20.96451 -16.60046 15.79614 1.000 57.54846 413 LYS A CA 1
ATOM 1029 C C . LYS A 1 135 ? -21.00923 -15.22100 15.13915 1.000 57.24202 413 LYS A C 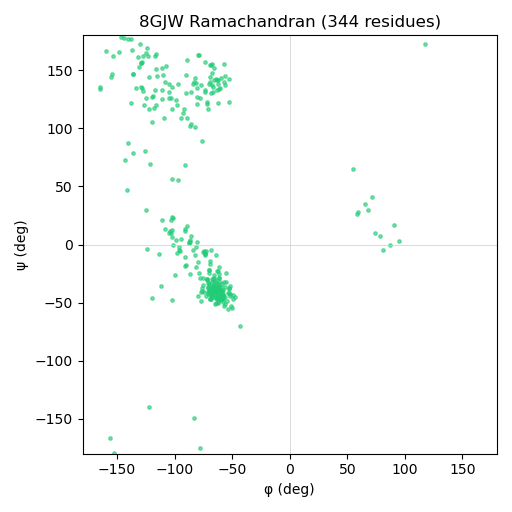1
ATOM 1030 O O . LYS A 1 135 ? -21.95264 -14.45647 15.35596 1.000 55.68338 413 LYS A O 1
ATOM 1036 N N . SER A 1 136 ? -19.99626 -14.89336 14.32868 1.000 56.02323 414 SER A N 1
ATOM 1037 C CA . SER A 1 136 ? -19.92219 -13.58079 13.68928 1.000 61.96854 414 SER A CA 1
ATOM 1038 C C . SER A 1 136 ? -20.98213 -13.41778 12.61454 1.000 59.98296 414 SER A C 1
ATOM 1039 O O . SER A 1 136 ? -21.57103 -12.34165 12.48445 1.000 63.60878 414 SER A O 1
ATOM 1042 N N . LEU A 1 137 ? -21.22267 -14.46032 11.81831 1.000 62.39113 415 LEU A N 1
ATOM 1043 C CA . LEU A 1 137 ? -22.24062 -14.37298 10.76606 1.000 56.24021 415 LEU A CA 1
ATOM 1044 C C . LEU A 1 137 ? -23.64324 -14.32045 11.33268 1.000 63.25513 415 LEU A C 1
ATOM 1045 O O . LEU A 1 137 ? -24.55180 -13.86567 10.63712 1.000 62.30093 415 LEU A O 1
ATOM 1050 N N . SER A 1 138 ? -23.84300 -14.79094 12.57629 1.000 60.76024 416 SER A N 1
ATOM 1051 C CA . SER A 1 138 ? -25.11897 -14.65800 13.26114 1.000 65.89386 416 SER A CA 1
ATOM 1052 C C . SER A 1 138 ? -25.20943 -13.39266 14.09110 1.000 63.47387 416 SER A C 1
ATOM 1053 O O . SER A 1 138 ? -26.29148 -13.07364 14.58179 1.000 66.15705 416 SER A O 1
ATOM 1056 N N . ASP A 1 139 ? -24.10240 -12.68901 14.28559 1.000 66.53667 417 ASP A N 1
ATOM 1057 C CA . ASP A 1 139 ? -24.06165 -11.58766 15.24070 1.000 74.87727 417 ASP A CA 1
ATOM 1058 C C . ASP A 1 139 ? -24.90579 -10.41485 14.73944 1.000 78.60773 417 ASP A C 1
ATOM 1059 O O . ASP A 1 139 ? -25.13332 -10.24253 13.53453 1.000 82.60122 417 ASP A O 1
ATOM 1064 N N . GLY A 1 140 ? -25.37728 -9.60672 15.68307 1.000 83.50517 418 GLY A N 1
ATOM 1065 C CA . GLY A 1 140 ? -26.26043 -8.50375 15.35205 1.000 89.64007 418 GLY A CA 1
ATOM 1066 C C . GLY A 1 140 ? -25.55608 -7.28346 14.80768 1.000 89.99580 418 GLY A C 1
ATOM 1067 O O . GLY A 1 140 ? -26.21295 -6.40462 14.23933 1.000 91.37999 418 GLY A O 1
ATOM 1068 N N . THR A 1 141 ? -24.23646 -7.20487 14.96771 1.000 85.98519 419 THR A N 1
ATOM 1069 C CA . THR A 1 141 ? -23.47303 -6.10360 14.40060 1.000 88.03545 419 THR A CA 1
ATOM 1070 C C . THR A 1 141 ? -23.05976 -6.36748 12.95759 1.000 80.52353 419 THR A C 1
ATOM 1071 O O . THR A 1 141 ? -22.32671 -5.56224 12.37380 1.000 83.20786 419 THR A O 1
ATOM 1075 N N . PHE A 1 142 ? -23.50226 -7.48778 12.38269 1.000 84.10543 420 PHE A N 1
ATOM 1076 C CA . PHE A 1 142 ? -23.21192 -7.86760 10.99800 1.000 74.38884 420 PHE A CA 1
ATOM 1077 C C . PHE A 1 142 ? -24.55926 -8.13435 10.32949 1.000 72.31584 420 PHE A C 1
ATOM 1078 O O . PHE A 1 142 ? -24.97910 -9.28468 10.18463 1.000 71.25710 420 PHE A O 1
ATOM 1086 N N . ARG A 1 143 ? -25.23047 -7.05911 9.91656 1.000 73.53893 421 ARG A N 1
ATOM 1087 C CA . ARG A 1 143 ? -26.53969 -7.19420 9.28730 1.000 81.85813 421 ARG A CA 1
ATOM 1088 C C . ARG A 1 143 ? -26.49283 -7.99891 8.00122 1.000 80.08236 421 ARG A C 1
ATOM 1089 O O . ARG A 1 143 ? -27.53479 -8.49528 7.56488 1.000 84.47718 421 ARG A O 1
ATOM 1097 N N . GLU A 1 144 ? -25.32834 -8.14665 7.37151 1.000 70.73923 422 GLU A N 1
ATOM 1098 C CA . GLU A 1 144 ? -25.34835 -8.87170 6.11090 1.000 73.46132 422 GLU A CA 1
ATOM 1099 C C . GLU A 1 144 ? -25.40093 -10.37711 6.33383 1.000 74.90736 422 GLU A C 1
ATOM 1100 O O . GLU A 1 144 ? -25.90385 -11.09630 5.46681 1.000 63.94126 422 GLU A O 1
ATOM 1106 N N . GLY A 1 145 ? -24.93897 -10.86178 7.49662 1.000 73.18114 423 GLY A N 1
ATOM 1107 C CA . GLY A 1 145 ? -24.95885 -12.28965 7.80025 1.000 68.19036 423 GLY A CA 1
ATOM 1108 C C . GLY A 1 145 ? -26.32869 -12.93598 7.68893 1.000 69.28529 423 GLY A C 1
ATOM 1109 O O . GLY A 1 145 ? -26.41327 -14.14457 7.43246 1.000 69.38179 423 GLY A O 1
ATOM 1110 N N . ARG A 1 146 ? -27.40376 -12.15422 7.83820 1.000 66.12511 424 ARG A N 1
ATOM 1111 C CA . ARG A 1 146 ? -28.74700 -12.67672 7.58102 1.000 75.64442 424 ARG A CA 1
ATOM 1112 C C . ARG A 1 146 ? -28.92643 -13.13777 6.13171 1.000 75.40893 424 ARG A C 1
ATOM 1113 O O . ARG A 1 146 ? -29.80196 -13.96782 5.84557 1.000 76.78211 424 ARG A O 1
ATOM 1121 N N . ARG A 1 147 ? -28.14630 -12.59143 5.20185 1.000 72.07661 425 ARG A N 1
ATOM 1122 C CA . ARG A 1 147 ? -28.22604 -13.00659 3.80373 1.000 67.51873 425 ARG A CA 1
ATOM 1123 C C . ARG A 1 147 ? -27.32132 -14.19070 3.49644 1.000 66.76744 425 ARG A C 1
ATOM 1124 O O . ARG A 1 147 ? -27.21907 -14.58886 2.32817 1.000 68.76290 425 ARG A O 1
ATOM 1132 N N . THR A 1 148 ? -26.62707 -14.72605 4.49697 1.000 59.69680 426 THR A N 1
ATOM 1133 C CA . THR A 1 148 ? -25.65650 -15.79018 4.30978 1.000 55.57619 426 THR A CA 1
ATOM 1134 C C . THR A 1 148 ? -26.21719 -17.08668 4.85919 1.000 66.40479 426 THR A C 1
ATOM 1135 O O . THR A 1 148 ? -26.99926 -17.10007 5.81212 1.000 63.02766 426 THR A O 1
ATOM 1139 N N . THR A 1 149 ? -25.73436 -18.18397 4.30693 1.000 60.46198 427 THR A N 1
ATOM 1140 C CA . THR A 1 149 ? -26.18629 -19.49676 4.71935 1.000 58.96662 427 THR A CA 1
ATOM 1141 C C . THR A 1 149 ? -25.05875 -20.46382 4.39660 1.000 61.89473 427 THR A C 1
ATOM 1142 O O . THR A 1 149 ? -24.30800 -20.26684 3.43793 1.000 60.66498 427 THR A O 1
ATOM 1146 N N . ARG A 1 150 ? -24.91024 -21.49042 5.20861 1.000 57.63215 428 ARG A N 1
ATOM 1147 C CA . ARG A 1 150 ? -23.75619 -22.35166 5.03177 1.000 63.15790 428 ARG A CA 1
ATOM 1148 C C . ARG A 1 150 ? -24.00511 -23.35362 3.91725 1.000 58.49583 428 ARG A C 1
ATOM 1149 O O . ARG A 1 150 ? -25.09192 -23.92975 3.81084 1.000 65.64048 428 ARG A O 1
ATOM 1157 N N . GLN A 1 151 ? -22.97612 -23.57573 3.10501 1.000 59.55728 429 GLN A N 1
ATOM 1158 C CA . GLN A 1 151 ? -22.99905 -24.51034 1.98477 1.000 63.09479 429 GLN A CA 1
ATOM 1159 C C . GLN A 1 151 ? -22.09277 -25.69549 2.30555 1.000 60.03813 429 GLN A C 1
ATOM 1160 O O . GLN A 1 151 ? -21.13956 -25.57379 3.08039 1.000 61.71440 429 GLN A O 1
ATOM 1166 N N . THR A 1 152 ? -22.41214 -26.85602 1.74126 1.000 59.77412 430 THR A N 1
ATOM 1167 C CA . THR A 1 152 ? -21.55525 -28.01792 1.92951 1.000 67.26125 430 THR A CA 1
ATOM 1168 C C . THR A 1 152 ? -20.17403 -27.76852 1.32083 1.000 73.57799 430 THR A C 1
ATOM 1169 O O . THR A 1 152 ? -20.04428 -27.11182 0.28785 1.000 66.41130 430 THR A O 1
ATOM 1173 N N . SER A 1 153 ? -19.13530 -28.25504 2.00071 1.000 79.27130 431 SER A N 1
ATOM 1174 C CA . SER A 1 153 ? -17.77365 -28.28968 1.48467 1.000 78.94048 431 SER A CA 1
ATOM 1175 C C . SER A 1 153 ? -17.23816 -29.72176 1.54593 1.000 85.55330 431 SER A C 1
ATOM 1176 O O . SER A 1 153 ? -17.79243 -30.58981 2.23119 1.000 86.11525 431 SER A O 1
ATOM 1179 N N . LYS A 1 154 ? -16.13911 -29.96869 0.83171 1.000 88.24015 432 LYS A N 1
ATOM 1180 C CA . LYS A 1 154 ? -15.55235 -31.30191 0.82010 1.000 89.09829 432 LYS A CA 1
ATOM 1181 C C . LYS A 1 154 ? -14.94543 -31.66074 2.18347 1.000 90.91556 432 LYS A C 1
ATOM 1182 O O . LYS A 1 154 ? -14.55670 -30.77843 2.95762 1.000 86.50206 432 LYS A O 1
ATOM 1188 N N . PRO A 1 155 ? -14.85422 -32.96033 2.49870 1.000 93.97027 433 PRO A N 1
ATOM 1189 C CA . PRO A 1 155 ? -14.27456 -33.36935 3.78908 1.000 90.58713 433 PRO A CA 1
ATOM 1190 C C . PRO A 1 155 ? -12.81644 -32.94488 3.91459 1.000 90.19646 433 PRO A C 1
ATOM 1191 O O . PRO A 1 155 ? -12.03041 -33.06047 2.96933 1.000 89.95252 433 PRO A O 1
ATOM 1195 N N . GLY A 1 156 ? -12.45855 -32.45706 5.10402 1.000 86.20448 434 GLY A N 1
ATOM 1196 C CA . GLY A 1 156 ? -11.11433 -31.97375 5.35696 1.000 77.89735 434 GLY A CA 1
ATOM 1197 C C . GLY A 1 156 ? -10.77723 -30.63778 4.72750 1.000 80.23734 434 GLY A C 1
ATOM 1198 O O . GLY A 1 156 ? -9.60549 -30.24111 4.75915 1.000 75.36914 434 GLY A O 1
ATOM 1199 N N . SER A 1 157 ? -11.76775 -29.92233 4.17690 1.000 78.93764 435 SER A N 1
ATOM 1200 C CA . SER A 1 157 ? -11.50085 -28.69699 3.43792 1.000 69.68177 435 SER A CA 1
ATOM 1201 C C . SER A 1 157 ? -10.98949 -27.61286 4.36967 1.000 72.14549 435 SER A C 1
ATOM 1202 O O . SER A 1 157 ? -11.37935 -27.54309 5.54402 1.000 73.90674 435 SER A O 1
ATOM 1205 N N . PRO A 1 158 ? -10.12085 -26.73445 3.87567 1.000 68.18198 436 PRO A N 1
ATOM 1206 C CA . PRO A 1 158 ? -9.69647 -25.62267 4.71792 1.000 57.07235 436 PRO A CA 1
ATOM 1207 C C . PRO A 1 158 ? -10.77141 -24.56799 4.87488 1.000 52.31403 436 PRO A C 1
ATOM 1208 O O . PRO A 1 158 ? -10.58543 -23.66831 5.69417 1.000 56.70109 436 PRO A O 1
ATOM 1212 N N . ALA A 1 159 ? -11.89002 -24.64359 4.13928 1.000 53.52224 437 ALA A N 1
ATOM 1213 C CA . ALA A 1 159 ? -12.83236 -23.53225 4.05669 1.000 52.61000 437 ALA A CA 1
ATOM 1214 C C . ALA A 1 159 ? -14.14286 -23.77010 4.80742 1.000 50.99536 437 ALA A C 1
ATOM 1215 O O . ALA A 1 159 ? -14.71275 -24.86104 4.77856 1.000 48.36512 437 ALA A O 1
ATOM 1217 N N . TYR A 1 160 ? -14.61151 -22.71406 5.45540 1.000 45.61906 438 TYR A N 1
ATOM 1218 C CA . TYR A 1 160 ? -16.00442 -22.55724 5.86173 1.000 49.32956 438 TYR A CA 1
ATOM 1219 C C . TYR A 1 160 ? -16.72575 -21.87534 4.70554 1.000 50.24408 438 TYR A C 1
ATOM 1220 O O . TYR A 1 160 ? -16.49064 -20.69541 4.44318 1.000 51.91945 438 TYR A O 1
ATOM 1229 N N . THR A 1 161 ? -17.57977 -22.61429 3.99521 1.000 50.96573 439 THR A N 1
ATOM 1230 C CA . THR A 1 161 ? -18.17434 -22.14977 2.74323 1.000 54.03217 439 THR A CA 1
ATOM 1231 C C . THR A 1 161 ? -19.63227 -21.75471 2.94903 1.000 50.56654 439 THR A C 1
ATOM 1232 O O . THR A 1 161 ? -20.43625 -22.54677 3.46299 1.000 56.39832 439 THR A O 1
ATOM 1236 N N . ILE A 1 162 ? -19.96476 -20.52645 2.55314 1.000 47.33153 440 ILE A N 1
ATOM 1237 C CA . ILE A 1 162 ? -21.31597 -19.99619 2.65582 1.000 48.45052 440 ILE A CA 1
ATOM 1238 C C . ILE A 1 162 ? -21.78291 -19.56573 1.26513 1.000 51.87184 440 ILE A C 1
ATOM 1239 O O . ILE A 1 162 ? -20.98403 -19.38477 0.34733 1.000 51.08557 440 ILE A O 1
ATOM 1244 N N . LEU A 1 163 ? -23.09342 -19.40475 1.12938 1.000 52.35576 441 LEU A N 1
ATOM 1245 C CA . LEU A 1 163 ? -23.72039 -18.72076 0.00645 1.000 57.20913 441 LEU A CA 1
ATOM 1246 C C . LEU A 1 163 ? -24.14182 -17.33911 0.48593 1.000 56.39011 441 LEU A C 1
ATOM 1247 O O . LEU A 1 163 ? -24.85739 -17.22540 1.48075 1.000 57.42281 441 LEU A O 1
ATOM 1252 N N . TYR A 1 164 ? -23.71836 -16.29396 -0.21325 1.000 60.41129 442 TYR A N 1
ATOM 1253 C CA . TYR A 1 164 ? -24.09325 -14.93200 0.15126 1.000 55.76262 442 TYR A CA 1
ATOM 1254 C C . TYR A 1 164 ? -25.06939 -14.42384 -0.89404 1.000 58.83771 442 TYR A C 1
ATOM 1255 O O . TYR A 1 164 ? -24.68772 -14.14445 -2.03892 1.000 60.41042 442 TYR A O 1
ATOM 1264 N N . ASN A 1 165 ? -26.32652 -14.29880 -0.49211 1.000 58.38955 443 ASN A N 1
ATOM 1265 C CA . ASN A 1 165 ? -27.40543 -13.90095 -1.38156 1.000 69.64416 443 ASN A CA 1
ATOM 1266 C C . ASN A 1 165 ? -27.50223 -12.38324 -1.43443 1.000 72.83815 443 ASN A C 1
ATOM 1267 O O . ASN A 1 165 ? -28.08376 -11.75548 -0.55037 1.000 73.23256 443 ASN A O 1
ATOM 1272 N N . LEU A 1 166 ? -26.98144 -11.79335 -2.50668 1.000 79.86889 444 LEU A N 1
ATOM 1273 C CA . LEU A 1 166 ? -27.12238 -10.36027 -2.71979 1.000 78.36819 444 LEU A CA 1
ATOM 1274 C C . LEU A 1 166 ? -28.52452 -9.95682 -3.13889 1.000 82.99425 444 LEU A C 1
ATOM 1275 O O . LEU A 1 166 ? -28.80901 -8.75504 -3.21037 1.000 90.16255 444 LEU A O 1
ATOM 1280 N N . GLY A 1 167 ? -29.40081 -10.91940 -3.41242 1.000 87.57493 445 GLY A N 1
ATOM 1281 C CA . GLY A 1 167 ? -30.75019 -10.61861 -3.83631 1.000 86.38642 445 GLY A CA 1
ATOM 1282 C C . GLY A 1 167 ? -30.90104 -10.21975 -5.28453 1.000 96.59157 445 GLY A C 1
ATOM 1283 O O . GLY A 1 167 ? -32.00155 -9.80859 -5.68008 1.000 101.48030 445 GLY A O 1
ATOM 1284 N N . ILE A 1 168 ? -29.84243 -10.31946 -6.09259 1.000 97.46242 446 ILE A N 1
ATOM 1285 C CA . ILE A 1 168 ? -29.94228 -9.93395 -7.50159 1.000 95.98254 446 ILE A CA 1
ATOM 1286 C C . ILE A 1 168 ? -30.78644 -10.96454 -8.24073 1.000 97.28265 446 ILE A C 1
ATOM 1287 O O . ILE A 1 168 ? -30.41065 -12.13760 -8.34399 1.000 98.48181 446 ILE A O 1
ATOM 1292 N N . HIS A 1 169 ? -31.93058 -10.53460 -8.76133 1.000 103.91944 447 HIS A N 1
ATOM 1293 C CA . HIS A 1 169 ? -32.76585 -11.45790 -9.51072 1.000 105.45131 447 HIS A CA 1
ATOM 1294 C C . HIS A 1 169 ? -32.01952 -11.92484 -10.75918 1.000 103.62492 447 HIS A C 1
ATOM 1295 O O . HIS A 1 169 ? -31.24952 -11.17245 -11.36242 1.000 102.44406 447 HIS A O 1
ATOM 1302 N N . GLY A 1 170 ? -32.20269 -13.19664 -11.10986 1.000 101.82420 448 GLY A N 1
ATOM 1303 C CA . GLY A 1 170 ? -31.46931 -13.79679 -12.20409 1.000 100.29421 448 GLY A CA 1
ATOM 1304 C C . GLY A 1 170 ? -30.06489 -14.24940 -11.86795 1.000 91.90044 448 GLY A C 1
ATOM 1305 O O . GLY A 1 170 ? -29.39371 -14.83017 -12.73484 1.000 96.50980 448 GLY A O 1
ATOM 1306 N N . LYS A 1 171 ? -29.58492 -13.98984 -10.65490 1.000 90.79127 449 LYS A N 1
ATOM 1307 C CA . LYS A 1 171 ? -28.24036 -14.37736 -10.25039 1.000 85.51393 449 LYS A CA 1
ATOM 1308 C C . LYS A 1 171 ? -28.33216 -15.15452 -8.95000 1.000 80.99924 449 LYS A C 1
ATOM 1309 O O . LYS A 1 171 ? -29.00509 -14.72149 -8.00671 1.000 79.40632 449 LYS A O 1
ATOM 1315 N N . ARG A 1 172 ? -27.65861 -16.29430 -8.90765 1.000 74.17213 450 ARG A N 1
ATOM 1316 C CA . ARG A 1 172 ? -27.65200 -17.09264 -7.70386 1.000 73.55872 450 ARG A CA 1
ATOM 1317 C C . ARG A 1 172 ? -26.67525 -16.50431 -6.70007 1.000 68.27676 450 ARG A C 1
ATOM 1318 O O . ARG A 1 172 ? -25.82539 -15.67932 -7.04602 1.000 65.46012 450 ARG A O 1
ATOM 1326 N N . PRO A 1 173 ? -26.78910 -16.89297 -5.43699 1.000 68.71526 451 PRO A N 1
ATOM 1327 C CA . PRO A 1 173 ? -25.91204 -16.32251 -4.42439 1.000 61.03084 451 PRO A CA 1
ATOM 1328 C C . PRO A 1 173 ? -24.44131 -16.53308 -4.74964 1.000 63.59084 451 PRO A C 1
ATOM 1329 O O . PRO A 1 173 ? -24.05800 -17.42751 -5.50922 1.000 64.41911 451 PRO A O 1
ATOM 1333 N N . ILE A 1 174 ? -23.63118 -15.64149 -4.18751 1.000 59.01788 452 ILE A N 1
ATOM 1334 C CA . ILE A 1 174 ? -22.17841 -15.65094 -4.28643 1.000 59.13868 452 ILE A CA 1
ATOM 1335 C C . ILE A 1 174 ? -21.60984 -16.76722 -3.42755 1.000 60.90325 452 ILE A C 1
ATOM 1336 O O . ILE A 1 174 ? -21.98043 -16.90472 -2.25663 1.000 58.86700 452 ILE A O 1
ATOM 1341 N N . ASP A 1 175 ? -20.67690 -17.54261 -3.98763 1.000 54.10140 453 ASP A N 1
ATOM 1342 C CA . ASP A 1 175 ? -19.92765 -18.53664 -3.21648 1.000 54.17784 453 ASP A CA 1
ATOM 1343 C C . ASP A 1 175 ? -18.77907 -17.87203 -2.44635 1.000 52.65051 453 ASP A C 1
ATOM 1344 O O . ASP A 1 175 ? -17.86375 -17.29619 -3.03893 1.000 47.94900 453 ASP A O 1
ATOM 1349 N N . VAL A 1 176 ? -18.76268 -17.99524 -1.12726 1.000 51.40056 454 VAL A N 1
ATOM 1350 C CA . VAL A 1 176 ? -17.71298 -17.34862 -0.34611 1.000 50.67286 454 VAL A CA 1
ATOM 1351 C C . VAL A 1 176 ? -17.02596 -18.41070 0.50621 1.000 51.05094 454 VAL A C 1
ATOM 1352 O O . VAL A 1 176 ? -17.69559 -19.12608 1.25466 1.000 49.65377 454 VAL A O 1
ATOM 1356 N N . ASP A 1 177 ? -15.70033 -18.51296 0.40071 1.000 46.30624 455 ASP A N 1
ATOM 1357 C CA . ASP A 1 177 ? -14.91488 -19.37096 1.28853 1.000 49.14800 455 ASP A CA 1
ATOM 1358 C C . ASP A 1 177 ? -14.29601 -18.52697 2.40169 1.000 48.28971 455 ASP A C 1
ATOM 1359 O O . ASP A 1 177 ? -13.53642 -17.59132 2.12751 1.000 44.72379 455 ASP A O 1
ATOM 1364 N N . LEU A 1 178 ? -14.56667 -18.89251 3.64232 1.000 45.20833 456 LEU A N 1
ATOM 1365 C CA . LEU A 1 178 ? -13.88250 -18.30108 4.79205 1.000 49.55698 456 LEU A CA 1
ATOM 1366 C C . LEU A 1 178 ? -12.82525 -19.29348 5.27381 1.000 47.90507 456 LEU A C 1
ATOM 1367 O O . LEU A 1 178 ? -13.16465 -20.39720 5.72007 1.000 47.73402 456 LEU A O 1
ATOM 1372 N N . VAL A 1 179 ? -11.55468 -18.89668 5.19666 1.000 45.65350 457 VAL A N 1
ATOM 1373 C CA . VAL A 1 179 ? -10.42904 -19.81974 5.35071 1.000 48.59105 457 VAL A CA 1
ATOM 1374 C C . VAL A 1 179 ? -9.58078 -19.38891 6.54275 1.000 47.50694 457 VAL A C 1
ATOM 1375 O O . VAL A 1 179 ? -8.84163 -18.38968 6.48278 1.000 47.07466 457 VAL A O 1
ATOM 1379 N N . PRO A 1 180 ? -9.66119 -20.09229 7.65907 1.000 49.53476 458 PRO A N 1
ATOM 1380 C CA . PRO A 1 180 ? -8.72187 -19.80415 8.74578 1.000 53.13762 458 PRO A CA 1
ATOM 1381 C C . PRO A 1 180 ? -7.29118 -20.14922 8.32424 1.000 49.17973 458 PRO A C 1
ATOM 1382 O O . PRO A 1 180 ? -7.03375 -21.15153 7.65274 1.000 48.21916 458 PRO A O 1
ATOM 1386 N N . ALA A 1 181 ? -6.35077 -19.31014 8.73965 1.000 47.85479 459 ALA A N 1
ATOM 1387 C CA . ALA A 1 181 ? -5.00505 -19.39645 8.19935 1.000 55.75822 459 ALA A CA 1
ATOM 1388 C C . ALA A 1 181 ? -4.00846 -18.84630 9.20297 1.000 54.66495 459 ALA A C 1
ATOM 1389 O O . ALA A 1 181 ? -4.36572 -18.12228 10.14148 1.000 56.22963 459 ALA A O 1
ATOM 1391 N N . ILE A 1 182 ? -2.73928 -19.19998 9.00178 1.000 48.28938 460 ILE A N 1
ATOM 1392 C CA . ILE A 1 182 ? -1.64405 -18.58164 9.72963 1.000 52.87037 460 ILE A CA 1
ATOM 1393 C C . ILE A 1 182 ? -0.73923 -17.89501 8.72428 1.000 58.48849 460 ILE A C 1
ATOM 1394 O O . ILE A 1 182 ? -0.30422 -18.51924 7.74881 1.000 54.54254 460 ILE A O 1
ATOM 1399 N N . ARG A 1 183 ? -0.45194 -16.61286 8.95428 1.000 55.58244 461 ARG A N 1
ATOM 1400 C CA . ARG A 1 183 ? 0.42760 -15.88232 8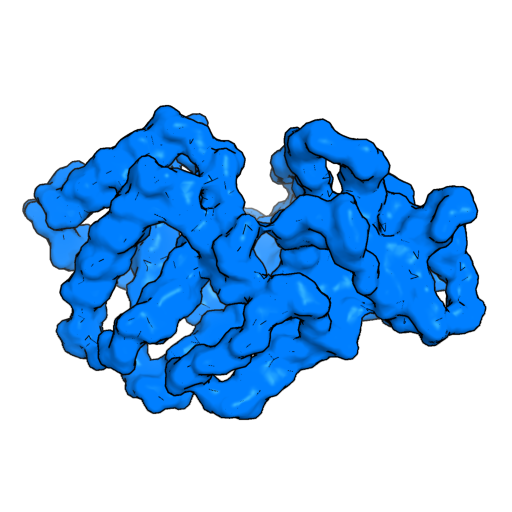.05042 1.000 65.17206 461 ARG A CA 1
ATOM 1401 C C . ARG A 1 183 ? 1.86487 -16.02646 8.52715 1.000 64.93698 461 ARG A C 1
ATOM 1402 O O . ARG A 1 183 ? 2.14822 -15.85287 9.71627 1.000 57.08893 461 ARG A O 1
ATOM 1410 N N . ILE A 1 184 ? 2.76466 -16.39029 7.61692 1.000 52.36145 462 ILE A N 1
ATOM 1411 C CA . ILE A 1 184 ? 4.18967 -16.47379 7.91320 1.000 60.04166 462 ILE A CA 1
ATOM 1412 C C . ILE A 1 184 ? 4.89648 -15.49101 6.99101 1.000 65.82393 462 ILE A C 1
ATOM 1413 O O . ILE A 1 184 ? 4.70977 -15.53638 5.76876 1.000 62.52164 462 ILE A O 1
ATOM 1418 N N . GLU A 1 185 ? 5.70455 -14.61749 7.56823 1.000 66.05115 463 GLU A N 1
ATOM 1419 C CA . GLU A 1 185 ? 6.19424 -13.43007 6.86917 1.000 77.14838 463 GLU A CA 1
ATOM 1420 C C . GLU A 1 185 ? 7.63590 -13.63098 6.40604 1.000 72.18551 463 GLU A C 1
ATOM 1421 O O . GLU A 1 185 ? 8.55645 -12.88851 6.75522 1.000 84.02221 463 GLU A O 1
ATOM 1427 N N . CYS A 1 186 ? 7.81010 -14.68440 5.63066 1.000 69.89379 464 CYS A N 1
ATOM 1428 C CA . CYS A 1 186 ? 9.02032 -14.96389 4.86877 1.000 70.43777 464 CYS A CA 1
ATOM 1429 C C . CYS A 1 186 ? 8.60307 -15.86190 3.70910 1.000 68.91082 464 CYS A C 1
ATOM 1430 O O . CYS A 1 186 ? 7.41014 -16.00702 3.42218 1.000 72.52034 464 CYS A O 1
ATOM 1433 N N . TRP A 1 187 ? 9.58641 -16.47786 3.04206 1.000 71.27348 465 TRP A N 1
ATOM 1434 C CA . TRP A 1 187 ? 9.43169 -17.51131 2.02034 1.000 61.11360 465 TRP A CA 1
ATOM 1435 C C . TRP A 1 187 ? 9.73733 -18.89132 2.60786 1.000 62.66698 465 TRP A C 1
ATOM 1436 O O . TRP A 1 187 ? 10.70237 -19.04787 3.37537 1.000 66.14958 465 TRP A O 1
ATOM 1447 N N . PRO A 1 188 ? 8.93683 -19.91606 2.32641 1.000 59.59209 466 PRO A N 1
ATOM 1448 C CA . PRO A 1 188 ? 9.20689 -21.23232 2.92030 1.000 61.08997 466 PRO A CA 1
ATOM 1449 C C . PRO A 1 188 ? 10.57278 -21.77395 2.52927 1.000 66.68974 466 PRO A C 1
ATOM 1450 O O . PRO A 1 188 ? 10.97423 -21.73349 1.35800 1.000 67.29160 466 PRO A O 1
ATOM 1454 N N . LYS A 1 189 ? 11.28329 -22.29750 3.52902 1.000 61.98521 467 LYS A N 1
ATOM 1455 C CA . LYS A 1 189 ? 12.58490 -22.91908 3.28414 1.000 66.87294 467 LYS A CA 1
ATOM 1456 C C . LYS A 1 189 ? 12.57664 -23.93575 2.14200 1.000 69.47496 467 LYS A C 1
ATOM 1457 O O . LYS A 1 189 ? 13.47380 -23.87205 1.28708 1.000 72.90197 467 LYS A O 1
ATOM 1463 N N . PRO A 1 190 ? 11.62690 -24.87162 2.04193 1.000 68.15373 468 PRO A N 1
ATOM 1464 C CA . PRO A 1 190 ? 11.67742 -25.81884 0.92676 1.000 65.34673 468 PRO A CA 1
ATOM 1465 C C . PRO A 1 190 ? 11.25033 -25.24061 -0.41504 1.000 67.33996 468 PRO A C 1
ATOM 1466 O O . PRO A 1 190 ? 11.37295 -25.94275 -1.42436 1.000 63.87963 468 PRO A O 1
ATOM 1470 N N . ALA A 1 191 ? 10.75683 -24.00383 -0.48169 1.000 66.68699 469 ALA A N 1
ATOM 1471 C CA . ALA A 1 191 ? 10.20792 -23.49327 -1.73875 1.000 60.81230 469 ALA A CA 1
ATOM 1472 C C . ALA A 1 191 ? 11.30715 -22.98445 -2.65621 1.000 65.73990 469 ALA A C 1
ATOM 1473 O O . ALA A 1 191 ? 12.28599 -22.38408 -2.20111 1.000 63.96466 469 ALA A O 1
ATOM 1475 N N . LYS A 1 192 ? 11.12077 -23.21682 -3.96342 1.000 65.08115 470 LYS A N 1
ATOM 1476 C CA . LYS A 1 192 ? 12.01483 -22.68437 -4.98606 1.000 68.08555 470 LYS A CA 1
ATOM 1477 C C . LYS A 1 192 ? 12.09797 -21.16506 -4.88597 1.000 65.71116 470 LYS A C 1
ATOM 1478 O O . LYS A 1 192 ? 11.09505 -20.48719 -4.66189 1.000 62.62610 470 LYS A O 1
ATOM 1484 N N . GLU A 1 193 ? 13.29532 -20.62379 -5.07190 1.000 70.69413 471 GLU A N 1
ATOM 1485 C CA . GLU A 1 193 ? 13.45928 -19.17497 -5.24554 1.000 79.68581 471 GLU A CA 1
ATOM 1486 C C . GLU A 1 193 ? 13.02108 -18.80939 -6.65906 1.000 68.55732 471 GLU A C 1
ATOM 1487 O O . GLU A 1 193 ? 13.82309 -18.77734 -7.58684 1.000 83.49129 471 GLU A O 1
ATOM 1493 N N . ILE A 1 194 ? 11.73230 -18.51530 -6.82911 1.000 72.19719 472 ILE A N 1
ATOM 1494 C CA . ILE A 1 194 ? 11.20002 -18.23915 -8.16189 1.000 69.19988 472 ILE A CA 1
ATOM 1495 C C . ILE A 1 194 ? 11.75975 -16.91976 -8.66795 1.000 72.90044 472 ILE A C 1
ATOM 1496 O O . ILE A 1 194 ? 11.96635 -15.96640 -7.90473 1.000 74.95826 472 ILE A O 1
ATOM 1501 N N . LYS A 1 195 ? 12.01729 -16.85933 -9.96636 1.000 79.42853 473 LYS A N 1
ATOM 1502 C CA . LYS A 1 195 ? 12.41536 -15.62103 -10.63172 1.000 79.13697 473 LYS A CA 1
ATOM 1503 C C . LYS A 1 195 ? 11.76845 -15.61248 -12.00343 1.000 73.97798 473 LYS A C 1
ATOM 1504 O O . LYS A 1 195 ? 12.43740 -15.81495 -13.01068 1.000 71.32363 473 LYS A O 1
ATOM 1510 N N . PRO A 1 196 ? 10.45198 -15.40702 -12.08567 1.000 68.84230 474 PRO A N 1
ATOM 1511 C CA . PRO A 1 196 ? 9.81654 -15.40010 -13.41333 1.000 72.50886 474 PRO A CA 1
ATOM 1512 C C . PRO A 1 196 ? 10.26324 -14.19551 -14.23450 1.000 72.76448 474 PRO A C 1
ATOM 1513 O O . PRO A 1 196 ? 10.35972 -13.07800 -13.72320 1.000 73.22290 474 PRO A O 1
ATOM 1517 N N . ASP A 1 197 ? 10.55805 -14.42078 -15.52005 1.000 73.52706 475 ASP A N 1
ATOM 1518 C CA . ASP A 1 197 ? 11.01197 -13.27546 -16.30650 1.000 68.54861 475 ASP A CA 1
ATOM 1519 C C . ASP A 1 197 ? 9.85538 -12.45171 -16.86446 1.000 71.68107 475 ASP A C 1
ATOM 1520 O O . ASP A 1 197 ? 10.09639 -11.40068 -17.46713 1.000 85.13009 475 ASP A O 1
ATOM 1525 N N . TRP A 1 198 ? 8.61590 -12.89117 -16.67569 1.000 66.76132 476 TRP A N 1
ATOM 1526 C CA . TRP A 1 198 ? 7.45381 -12.22814 -17.25400 1.000 74.40883 476 TRP A CA 1
ATOM 1527 C C . TRP A 1 198 ? 6.72757 -11.29095 -16.28261 1.000 69.06388 476 TRP A C 1
ATOM 1528 O O . TRP A 1 198 ? 5.68210 -10.74587 -16.64254 1.000 70.48752 476 TRP A O 1
ATOM 1539 N N . VAL A 1 199 ? 7.23926 -11.09291 -15.06096 1.000 70.97450 477 VAL A N 1
ATOM 1540 C CA . VAL A 1 199 ? 6.78677 -10.00884 -14.19756 1.000 69.16350 477 VAL A CA 1
ATOM 1541 C C . VAL A 1 199 ? 8.01690 -9.23163 -13.75999 1.000 74.58401 477 VAL A C 1
ATOM 1542 O O . VAL A 1 199 ? 9.14368 -9.72679 -13.81029 1.000 76.63402 477 VAL A O 1
ATOM 1546 N N . LYS A 1 200 ? 7.78440 -8.01217 -13.28509 1.000 75.79462 478 LYS A N 1
ATOM 1547 C CA . LYS A 1 200 ? 8.89856 -7.16740 -12.89376 1.000 79.28947 478 LYS A CA 1
ATOM 1548 C C . LYS A 1 200 ? 9.51193 -7.64076 -11.57497 1.000 76.24188 478 LYS A C 1
ATOM 1549 O O . LYS A 1 200 ? 8.88463 -8.33329 -10.77040 1.000 76.17142 478 LYS A O 1
ATOM 1555 N N . LYS A 1 201 ? 10.77686 -7.27015 -11.37482 1.000 85.06061 479 LYS A N 1
ATOM 1556 C CA . LYS A 1 201 ? 11.48770 -7.71100 -10.18029 1.000 85.77959 479 LYS A CA 1
ATOM 1557 C C . LYS A 1 201 ? 10.73850 -7.31828 -8.91290 1.000 83.20997 479 LYS A C 1
ATOM 1558 O O . LYS A 1 201 ? 10.71291 -8.07620 -7.93523 1.000 79.31917 479 LYS A O 1
ATOM 1564 N N . GLU A 1 202 ? 10.10159 -6.14717 -8.91713 1.000 83.38159 480 GLU A N 1
ATOM 1565 C CA . GLU A 1 202 ? 9.41374 -5.70537 -7.71502 1.000 80.82290 480 GLU A CA 1
ATOM 1566 C C . GLU A 1 202 ? 8.16112 -6.51673 -7.45934 1.000 76.87270 480 GLU A C 1
ATOM 1567 O O . GLU A 1 202 ? 7.77441 -6.70681 -6.29994 1.000 79.51448 480 GLU A O 1
ATOM 1573 N N . THR A 1 203 ? 7.52495 -7.01872 -8.51520 1.000 76.18697 481 THR A N 1
ATOM 1574 C CA . THR A 1 203 ? 6.34942 -7.86031 -8.33934 1.000 68.41062 481 THR A CA 1
ATOM 1575 C C . THR A 1 203 ? 6.70971 -9.20075 -7.70864 1.000 69.37670 481 THR A C 1
ATOM 1576 O O . THR A 1 203 ? 6.00038 -9.68622 -6.81167 1.000 67.80627 481 THR A O 1
ATOM 1580 N N . THR A 1 204 ? 7.80853 -9.81175 -8.15691 1.000 66.34774 482 THR A N 1
ATOM 1581 C CA . THR A 1 204 ? 8.28047 -11.03489 -7.51705 1.000 69.55401 482 THR A CA 1
ATOM 1582 C C . THR A 1 204 ? 8.64734 -10.77755 -6.05596 1.000 70.38961 482 THR A C 1
ATOM 1583 O O . THR A 1 204 ? 8.40771 -11.62984 -5.18913 1.000 66.68833 482 THR A O 1
ATOM 1587 N N . GLU A 1 205 ? 9.20469 -9.59700 -5.77519 1.000 72.59560 483 GLU A N 1
ATOM 1588 C CA . GLU A 1 205 ? 9.51856 -9.19601 -4.41258 1.000 73.65238 483 GLU A CA 1
ATOM 1589 C C . GLU A 1 205 ? 8.27463 -9.16786 -3.53717 1.000 74.46383 483 GLU A C 1
ATOM 1590 O O . GLU A 1 205 ? 8.28899 -9.67527 -2.40845 1.000 73.86157 483 GLU A O 1
ATOM 1596 N N . ARG A 1 206 ? 7.19663 -8.55412 -4.02696 1.000 73.23156 484 ARG A N 1
ATOM 1597 C CA . ARG A 1 206 ? 5.95970 -8.54482 -3.26299 1.000 66.74161 484 ARG A CA 1
ATOM 1598 C C . ARG A 1 206 ? 5.36868 -9.93505 -3.14917 1.000 68.71205 484 ARG A C 1
ATOM 1599 O O . ARG A 1 206 ? 4.82580 -10.29383 -2.09449 1.000 68.98404 484 ARG A O 1
ATOM 1607 N N . ALA A 1 207 ? 5.49657 -10.74171 -4.20132 1.000 57.72659 485 ALA A N 1
ATOM 1608 C CA . ALA A 1 207 ? 4.87046 -12.05305 -4.20734 1.000 58.30312 485 ALA A CA 1
ATOM 1609 C C . ALA A 1 207 ? 5.50137 -12.98598 -3.18618 1.000 61.32716 485 ALA A C 1
ATOM 1610 O O . ALA A 1 207 ? 4.82994 -13.87827 -2.67514 1.000 56.2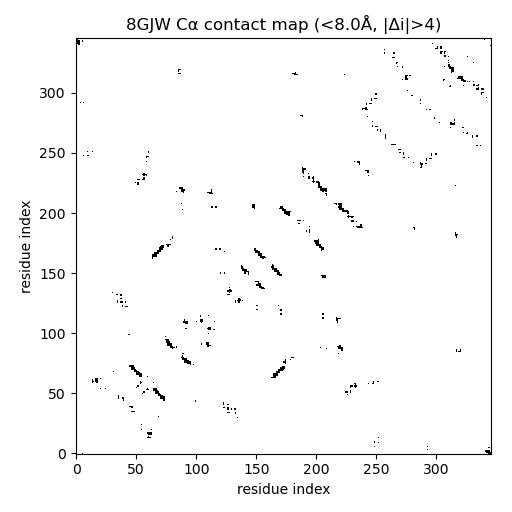4884 485 ALA A O 1
ATOM 1612 N N . THR A 1 208 ? 6.77735 -12.80820 -2.88052 1.000 64.01960 486 THR A N 1
ATOM 1613 C CA . THR A 1 208 ? 7.48573 -13.72413 -2.00762 1.000 61.12467 486 THR A CA 1
ATOM 1614 C C . THR A 1 208 ? 7.64700 -13.16459 -0.60750 1.000 63.63067 486 THR A C 1
ATOM 1615 O O . THR A 1 208 ? 8.42268 -13.71389 0.17568 1.000 63.54359 486 THR A O 1
ATOM 1619 N N . ARG A 1 209 ? 6.92830 -12.08055 -0.29290 1.000 64.61918 487 ARG A N 1
ATOM 1620 C CA . ARG A 1 209 ? 6.98924 -11.44590 1.02233 1.000 68.04957 487 ARG A CA 1
ATOM 1621 C C . ARG A 1 209 ? 6.48159 -12.36950 2.13323 1.000 65.06011 487 ARG A C 1
ATOM 1622 O O . ARG A 1 209 ? 6.94847 -12.28142 3.27044 1.000 68.60534 487 ARG A O 1
ATOM 1630 N N . CYS A 1 210 ? 5.51831 -13.23559 1.83685 1.000 59.23001 488 CYS A N 1
ATOM 1631 C CA . CYS A 1 210 ? 4.86282 -14.01959 2.87208 1.000 64.51752 488 CYS A CA 1
ATOM 1632 C C . CYS A 1 210 ? 4.20482 -15.23335 2.23866 1.000 66.66777 488 CYS A C 1
ATOM 1633 O O . CYS A 1 210 ? 4.06293 -15.32745 1.01362 1.000 55.31296 488 CYS A O 1
ATOM 1636 N N . PHE A 1 211 ? 3.80879 -16.17808 3.09417 1.000 55.24663 489 PHE A N 1
ATOM 1637 C CA . PHE A 1 211 ? 2.88271 -17.21985 2.66956 1.000 55.27833 489 PHE A CA 1
ATOM 1638 C C . PHE A 1 211 ? 1.91131 -17.47798 3.80517 1.000 56.12820 489 PHE A C 1
ATOM 1639 O O . PHE A 1 211 ? 2.02521 -16.90188 4.89211 1.000 58.66271 489 PHE A O 1
ATOM 1647 N N . HIS A 1 212 ? 0.95009 -18.35570 3.55635 1.000 54.25811 490 HIS A N 1
ATOM 1648 C CA . HIS A 1 212 ? -0.01602 -18.70190 4.59263 1.000 52.01282 490 HIS A CA 1
ATOM 1649 C C . HIS A 1 212 ? -0.09415 -20.21230 4.70838 1.000 50.13985 490 HIS A C 1
ATOM 1650 O O . HIS A 1 212 ? 0.25169 -20.94352 3.77607 1.000 54.73225 490 HIS A O 1
ATOM 1657 N N . ALA A 1 213 ? -0.51750 -20.66830 5.86809 1.000 56.67353 491 ALA A N 1
ATOM 1658 C CA . ALA A 1 213 ? -0.67791 -22.07905 6.15814 1.000 53.66449 491 ALA A CA 1
ATOM 1659 C C . ALA A 1 213 ? -2.15366 -22.29317 6.42227 1.000 51.34263 491 ALA A C 1
ATOM 1660 O O . ALA A 1 213 ? -2.77223 -21.52295 7.15795 1.000 52.00662 491 ALA A O 1
ATOM 1662 N N . VAL A 1 214 ? -2.73628 -23.31745 5.81854 1.000 46.31908 492 VAL A N 1
ATOM 1663 C CA . VAL A 1 214 ? -4.15743 -23.52089 6.01981 1.000 48.37996 492 VAL A CA 1
ATOM 1664 C C . VAL A 1 214 ? -4.37878 -24.98301 6.36668 1.000 48.86936 492 VAL A C 1
ATOM 1665 O O . VAL A 1 214 ? -3.54008 -25.84684 6.09798 1.000 56.24404 492 VAL A O 1
ATOM 1669 N N . MET A 1 215 ? -5.53756 -25.24606 6.94699 1.000 52.76274 493 MET A N 1
ATOM 1670 C CA . MET A 1 215 ? -5.85768 -26.53558 7.56320 1.000 56.61325 493 MET A CA 1
ATOM 1671 C C . MET A 1 215 ? -6.64546 -27.41611 6.59985 1.000 66.76525 493 MET A C 1
ATOM 1672 O O . MET A 1 215 ? -7.75641 -27.87974 6.89142 1.000 71.69987 493 MET A O 1
ATOM 1677 N N . LYS A 1 216 ? -6.05178 -27.61664 5.42738 1.000 52.05032 494 LYS A N 1
ATOM 1678 C CA . LYS A 1 216 ? -6.40047 -28.74291 4.58364 1.000 61.58369 494 LYS A CA 1
ATOM 1679 C C . LYS A 1 216 ? -5.72272 -29.97359 5.15389 1.000 63.25972 494 LYS A C 1
ATOM 1680 O O . LYS A 1 216 ? -4.50709 -29.97882 5.36540 1.000 68.65339 494 LYS A O 1
ATOM 1686 N N . THR A 1 217 ? -6.50206 -31.01413 5.40791 1.000 69.07642 495 THR A N 1
ATOM 1687 C CA . THR A 1 217 ? -5.96238 -32.20672 6.04461 1.000 68.79788 495 THR A CA 1
ATOM 1688 C C . THR A 1 217 ? -5.11099 -32.99716 5.05576 1.000 77.09218 495 THR A C 1
ATOM 1689 O O . THR A 1 217 ? -5.53469 -33.25216 3.92649 1.000 69.65719 495 THR A O 1
ATOM 1693 N N . TYR A 1 218 ? -3.90382 -33.37144 5.47647 1.000 78.40184 496 TYR A N 1
ATOM 1694 C CA . TYR A 1 218 ? -3.06226 -34.24640 4.66672 1.000 72.26632 496 TYR A CA 1
ATOM 1695 C C . TYR A 1 218 ? -3.76404 -35.58554 4.48748 1.000 79.46281 496 TYR A C 1
ATOM 1696 O O . TYR A 1 218 ? -4.06549 -36.25213 5.48571 1.000 80.08997 496 TYR A O 1
ATOM 1705 N N . PRO A 1 219 ? -4.02578 -36.02527 3.25398 1.000 82.98775 497 PRO A N 1
ATOM 1706 C CA . PRO A 1 219 ? -4.91771 -37.17249 3.03374 1.000 84.65145 497 PRO A CA 1
ATOM 1707 C C . PRO A 1 219 ? -4.28855 -38.54883 3.21932 1.000 85.82090 497 PRO A C 1
ATOM 1708 O O . PRO A 1 219 ? -5.00785 -39.54834 3.09814 1.000 88.53260 497 PRO A O 1
ATOM 1712 N N . GLU A 1 220 ? -2.99692 -38.65543 3.52648 1.000 88.68515 498 GLU A N 1
ATOM 1713 C CA . GLU A 1 220 ? -2.33091 -39.95068 3.62213 1.000 90.50196 498 GLU A CA 1
ATOM 1714 C C . GLU A 1 220 ? -1.84464 -40.21975 5.04430 1.000 89.05685 498 GLU A C 1
ATOM 1715 O O . GLU A 1 220 ? -1.75380 -39.31311 5.87993 1.000 86.52135 498 GLU A O 1
ATOM 1721 N N . ASN A 1 221 ? -1.52802 -41.49161 5.30094 1.000 93.82163 499 ASN A N 1
ATOM 1722 C CA . ASN A 1 221 ? -0.95814 -41.89621 6.58211 1.000 94.97221 499 ASN A CA 1
ATOM 1723 C C . ASN A 1 221 ? 0.37825 -41.20660 6.81456 1.000 91.06944 499 ASN A C 1
ATOM 1724 O O . ASN A 1 221 ? 1.23856 -41.16500 5.93155 1.000 94.68695 499 ASN A O 1
ATOM 1729 N N . TRP A 1 222 ? 0.55681 -40.67780 8.00674 1.000 85.68797 500 TRP A N 1
ATOM 1730 C CA . TRP A 1 222 ? 1.81573 -40.02424 8.31547 1.000 82.68983 500 TRP A CA 1
ATOM 1731 C C . TRP A 1 222 ? 1.87857 -39.85609 9.82254 1.000 80.69617 500 TRP A C 1
ATOM 1732 O O . TRP A 1 222 ? 0.88363 -39.45417 10.43817 1.000 83.02143 500 TRP A O 1
ATOM 1743 N N . PRO A 1 223 ? 2.99527 -40.18422 10.46186 1.000 77.84308 501 PRO A N 1
ATOM 1744 C CA . PRO A 1 223 ? 3.08716 -39.97224 11.91310 1.000 81.36467 501 PRO A CA 1
ATOM 1745 C C . PRO A 1 223 ? 2.97234 -38.49327 12.24572 1.000 80.58252 501 PRO A C 1
ATOM 1746 O O . PRO A 1 223 ? 3.61179 -37.64721 11.61425 1.000 82.43006 501 PRO A O 1
ATOM 1750 N N . ASP A 1 224 ? 2.12455 -38.18958 13.23562 1.000 77.19557 502 ASP A N 1
ATOM 1751 C CA . ASP A 1 224 ? 1.76062 -36.81590 13.58379 1.000 77.35572 502 ASP A CA 1
ATOM 1752 C C . ASP A 1 224 ? 1.13469 -36.07862 12.39684 1.000 74.31782 502 ASP A C 1
ATOM 1753 O O . ASP A 1 224 ? 1.17835 -34.84723 12.33321 1.000 73.02809 502 ASP A O 1
ATOM 1758 N N . GLY A 1 225 ? 0.50675 -36.80257 11.46109 1.000 69.83815 503 GLY A N 1
ATOM 1759 C CA . GLY A 1 225 ? -0.10021 -36.13094 10.31791 1.000 72.45358 503 GLY A CA 1
ATOM 1760 C C . GLY A 1 225 ? -1.21702 -35.18491 10.71421 1.000 75.24613 503 GLY A C 1
ATOM 1761 O O . GLY A 1 225 ? -1.53663 -34.24993 9.98131 1.000 66.66715 503 GLY A O 1
ATOM 1762 N N . ASP A 1 226 ? -1.82142 -35.40552 11.87925 1.000 70.29366 504 ASP A N 1
ATOM 1763 C CA . ASP A 1 226 ? -2.82552 -34.47831 12.38472 1.000 75.20556 504 ASP A CA 1
ATOM 1764 C C . ASP A 1 226 ? -2.23736 -33.12891 12.78790 1.000 73.27480 504 ASP A C 1
ATOM 1765 O O . ASP A 1 226 ? -2.99670 -32.23726 13.17790 1.000 81.48032 504 ASP A O 1
ATOM 1770 N N . LEU A 1 227 ? -0.91717 -32.96445 12.73319 1.000 70.51591 505 LEU A N 1
ATOM 1771 C CA . LEU A 1 227 ? -0.26792 -31.69018 13.01027 1.000 70.55261 505 LEU A CA 1
ATOM 1772 C C . LEU A 1 227 ? 0.14762 -30.96321 11.74324 1.000 67.82650 505 LEU A C 1
ATOM 1773 O O . LEU A 1 227 ? 0.72072 -29.86971 11.82622 1.000 62.29636 505 LEU A O 1
ATOM 1778 N N . LEU A 1 228 ? -0.10801 -31.55520 10.57569 1.000 67.29349 506 LEU A N 1
ATOM 1779 C CA . LEU A 1 228 ? 0.34702 -30.98736 9.31741 1.000 62.94665 506 LEU A CA 1
ATOM 1780 C C . LEU A 1 228 ? -0.62131 -29.91134 8.84057 1.000 58.59541 506 LEU A C 1
ATOM 1781 O O . LEU A 1 228 ? -1.84690 -30.03229 8.99636 1.000 55.66700 506 LEU A O 1
ATOM 1786 N N . TRP A 1 229 ? -0.04176 -28.83295 8.31561 1.000 54.27344 507 TRP A N 1
ATOM 1787 C CA . TRP A 1 229 ? -0.73531 -27.72006 7.69000 1.000 55.24513 507 TRP A CA 1
ATOM 1788 C C . TRP A 1 229 ? -0.32371 -27.68779 6.23032 1.000 51.00093 507 TRP A C 1
ATOM 1789 O O . TRP A 1 229 ? 0.78219 -28.09013 5.88847 1.000 54.45125 507 TRP A O 1
ATOM 1800 N N . ARG A 1 230 ? -1.20033 -27.19763 5.36672 1.000 53.13030 508 ARG A N 1
ATOM 1801 C CA . ARG A 1 230 ? -0.85030 -27.04929 3.95752 1.000 51.35317 508 ARG A CA 1
ATOM 1802 C C . ARG A 1 230 ? -0.15512 -25.70931 3.74850 1.000 48.55375 508 ARG A C 1
ATOM 1803 O O . ARG A 1 230 ? -0.63981 -24.67552 4.21400 1.000 49.85832 508 ARG A O 1
ATOM 1811 N N . ILE A 1 231 ? 0.98337 -25.72352 3.05958 1.000 45.60630 509 ILE A N 1
ATOM 1812 C CA . ILE A 1 231 ? 1.61442 -24.47081 2.66425 1.000 47.40725 509 ILE A CA 1
ATOM 1813 C C . ILE A 1 231 ? 0.78209 -23.84824 1.54833 1.000 54.20644 509 ILE A C 1
ATOM 1814 O O . ILE A 1 231 ? 0.56940 -24.46058 0.48953 1.000 48.92124 509 ILE A O 1
ATOM 1819 N N . SER A 1 232 ? 0.29451 -22.63439 1.77307 1.000 47.38793 510 SER A N 1
ATOM 1820 C CA . SER A 1 232 ? -0.54163 -21.95119 0.78395 1.000 49.75727 510 SER A CA 1
ATOM 1821 C C . SER A 1 232 ? 0.17876 -20.75618 0.18606 1.000 53.81951 510 SER A C 1
ATOM 1822 O O . SER A 1 232 ? 0.53074 -19.81331 0.90090 1.000 47.77324 510 SER A O 1
ATOM 1825 N N . PHE A 1 233 ? 0.26779 -20.73712 -1.13426 1.000 46.24729 511 PHE A N 1
ATOM 1826 C CA . PHE A 1 233 ? 0.89090 -19.67155 -1.90674 1.000 51.51525 511 PHE A CA 1
ATOM 1827 C C . PHE A 1 233 ? -0.14572 -18.73414 -2.50845 1.000 55.34512 511 PHE A C 1
ATOM 1828 O O . PHE A 1 233 ? 0.11074 -18.10374 -3.53398 1.000 51.35880 511 PHE A O 1
ATOM 1836 N N . THR A 1 234 ? -1.34012 -18.70151 -1.91983 1.000 47.30723 512 THR A N 1
ATOM 1837 C CA . THR A 1 234 ? -2.42777 -17.85140 -2.40387 1.000 49.34277 512 THR A CA 1
ATOM 1838 C C . THR A 1 234 ? -1.97315 -16.41202 -2.62659 1.000 53.78199 512 THR A C 1
ATOM 1839 O O . THR A 1 234 ? -2.36375 -15.78445 -3.61607 1.000 55.22945 512 THR A O 1
ATOM 1843 N N . HIS A 1 235 ? -1.18708 -15.85214 -1.69248 1.000 50.76675 513 HIS A N 1
ATOM 1844 C CA . HIS A 1 235 ? -0.69965 -14.48137 -1.85322 1.000 48.81994 513 HIS A CA 1
ATOM 1845 C C . HIS A 1 235 ? 0.19230 -14.33721 -3.08768 1.000 55.07000 513 HIS A C 1
ATOM 1846 O O . HIS A 1 235 ? 0.01754 -13.40287 -3.88587 1.000 50.38811 513 HIS A O 1
ATOM 1853 N N . ALA A 1 236 ? 1.19412 -15.21713 -3.22456 1.000 51.05353 514 ALA A N 1
ATOM 1854 C CA . ALA A 1 236 ? 2.09382 -15.13725 -4.37465 1.000 52.14585 514 ALA A CA 1
ATOM 1855 C C . ALA A 1 236 ? 1.35733 -15.42818 -5.67216 1.000 51.22640 514 ALA A C 1
ATOM 1856 O O . ALA A 1 236 ? 1.63341 -14.80292 -6.70786 1.000 58.55738 514 ALA A O 1
ATOM 1858 N N . GLU A 1 237 ? 0.45357 -16.40634 -5.65187 1.000 51.61438 515 GLU A N 1
ATOM 1859 C CA . GLU A 1 237 ? -0.31488 -16.70840 -6.84887 1.000 55.29178 515 GLU A CA 1
ATOM 1860 C C . GLU A 1 237 ? -1.12630 -15.49583 -7.27680 1.000 59.94842 515 GLU A C 1
ATOM 1861 O O . GLU A 1 237 ? -1.18403 -15.16259 -8.46739 1.000 50.76331 515 GLU A O 1
ATOM 1867 N N . LYS A 1 238 ? -1.74310 -14.81193 -6.31059 1.000 51.72217 516 LYS A N 1
ATOM 1868 C CA . LYS A 1 238 ? -2.50246 -13.60747 -6.61373 1.000 50.44141 516 LYS A CA 1
ATOM 1869 C C . LYS A 1 238 ? -1.61593 -12.55430 -7.24322 1.000 57.55066 516 LYS A C 1
ATOM 1870 O O . LYS A 1 238 ? -1.97170 -11.97507 -8.28041 1.000 55.53274 516 LYS A O 1
ATOM 1876 N N . GLU A 1 239 ? -0.43679 -12.31085 -6.65501 1.000 47.74881 517 GLU A N 1
ATOM 1877 C CA . GLU A 1 239 ? 0.43135 -11.27262 -7.19611 1.000 53.85191 517 GLU A CA 1
ATOM 1878 C C . GLU A 1 239 ? 0.82110 -11.55982 -8.64924 1.000 58.32274 517 GLU A C 1
ATOM 1879 O O . GLU A 1 239 ? 0.81265 -10.65225 -9.48792 1.000 58.50880 517 GLU A O 1
ATOM 1885 N N . LEU A 1 240 ? 1.17277 -12.81313 -8.96144 1.000 58.33993 518 LEU A N 1
ATOM 1886 C CA . LEU A 1 240 ? 1.72393 -13.12922 -10.28287 1.000 60.64412 518 LEU A CA 1
ATOM 1887 C C . LEU A 1 240 ? 0.63772 -13.17966 -11.34823 1.000 54.32025 518 LEU A C 1
ATOM 1888 O O . LEU A 1 240 ? 0.85520 -12.71884 -12.47567 1.000 64.14451 518 LEU A O 1
ATOM 1893 N N . ILE A 1 241 ? -0.52249 -13.75237 -11.02953 1.000 53.04343 519 ILE A N 1
ATOM 1894 C CA . ILE A 1 241 ? -1.61384 -13.80825 -12.00097 1.000 54.78493 519 ILE A CA 1
ATOM 1895 C C . ILE A 1 241 ? -2.17822 -12.41483 -12.25947 1.000 58.17291 519 ILE A C 1
ATOM 1896 O O . ILE A 1 241 ? -2.35389 -12.01800 -13.41181 1.000 54.82110 519 ILE A O 1
ATOM 1901 N N . LEU A 1 242 ? -2.45074 -11.64137 -11.19820 1.000 58.07772 520 LEU A N 1
ATOM 1902 C CA . LEU A 1 242 ? -2.97640 -10.29064 -11.38694 1.000 53.31892 520 LEU A CA 1
ATOM 1903 C C . LEU A 1 242 ? -2.08801 -9.48410 -12.32017 1.000 58.57078 520 LEU A C 1
ATOM 1904 O O . LEU A 1 242 ? -2.58076 -8.76189 -13.18753 1.000 59.49566 520 LEU A O 1
ATOM 1909 N N . HIS A 1 243 ? -0.77392 -9.60221 -12.16574 1.000 55.71069 521 HIS A N 1
ATOM 1910 C CA . HIS A 1 243 ? 0.16398 -8.77693 -12.90597 1.000 60.31295 521 HIS A CA 1
ATOM 1911 C C . HIS A 1 243 ? 0.80239 -9.52339 -14.08665 1.000 58.71517 521 HIS A C 1
ATOM 1912 O O . HIS A 1 243 ? 1.88970 -9.15236 -14.52242 1.000 63.07688 521 HIS A O 1
ATOM 1919 N N . ALA A 1 244 ? 0.14968 -10.57021 -14.59952 1.000 53.25622 522 ALA A N 1
ATOM 1920 C CA . ALA A 1 244 ? 0.75512 -11.40156 -15.64480 1.000 64.51836 522 ALA A CA 1
ATOM 1921 C C . ALA A 1 244 ? 0.95865 -10.65024 -16.96552 1.000 65.34551 522 ALA A C 1
ATOM 1922 O O . ALA A 1 244 ? 1.89019 -10.98488 -17.70102 1.000 68.13866 522 ALA A O 1
ATOM 1924 N N . ASN A 1 245 ? 0.12975 -9.64102 -17.28971 1.000 66.07728 523 ASN A N 1
ATOM 1925 C CA . ASN A 1 245 ? 0.31916 -8.83346 -18.50096 1.000 68.84086 523 ASN A CA 1
ATOM 1926 C C . ASN A 1 245 ? 1.20985 -7.63253 -18.25630 1.000 74.38210 523 ASN A C 1
ATOM 1927 O O . ASN A 1 245 ? 1.21762 -6.70619 -19.07078 1.000 78.77959 523 ASN A O 1
ATOM 1932 N N . GLU A 1 246 ? 1.95459 -7.62913 -17.14587 1.000 73.24347 524 GLU A N 1
ATOM 1933 C CA . GLU A 1 246 ? 2.71447 -6.45243 -16.74144 1.000 76.50745 524 GLU A CA 1
ATOM 1934 C C . GLU A 1 246 ? 3.79316 -6.08256 -17.75112 1.000 77.68342 524 GLU A C 1
ATOM 1935 O O . GLU A 1 246 ? 4.07816 -4.89556 -17.94179 1.000 81.68998 524 GLU A O 1
ATOM 1941 N N . LYS A 1 247 ? 4.44489 -7.06752 -18.37273 1.000 79.81549 525 LYS A N 1
ATOM 1942 C CA . LYS A 1 247 ? 5.59951 -6.72861 -19.20618 1.000 86.54201 525 LYS A CA 1
ATOM 1943 C C . LYS A 1 247 ? 5.28361 -6.73865 -20.69271 1.000 89.28844 525 LYS A C 1
ATOM 1944 O O . LYS A 1 247 ? 5.63924 -5.80130 -21.40843 1.000 92.02311 525 LYS A O 1
ATOM 1950 N N . GLU A 1 248 ? 4.63040 -7.78330 -21.18024 1.000 93.36645 526 GLU A N 1
ATOM 1951 C CA . GLU A 1 248 ? 4.41663 -7.88177 -22.61298 1.000 97.99787 526 GLU A CA 1
ATOM 1952 C C . GLU A 1 248 ? 3.02542 -7.44768 -23.04433 1.000 94.71926 526 GLU A C 1
ATOM 1953 O O . GLU A 1 248 ? 2.85596 -7.04082 -24.19729 1.000 104.91360 526 GLU A O 1
ATOM 1959 N N . LYS A 1 249 ? 2.02504 -7.53677 -22.16975 1.000 90.02159 527 LYS A N 1
ATOM 1960 C CA . LYS A 1 249 ? 0.65090 -7.19798 -22.54124 1.000 92.67031 527 LYS A CA 1
ATOM 1961 C C . LYS A 1 249 ? 0.20233 -8.00715 -23.76215 1.000 78.67458 527 LYS A C 1
ATOM 1962 O O . LYS A 1 249 ? -0.07127 -7.48602 -24.83359 1.000 91.30944 527 LYS A O 1
ATOM 1968 N N . GLY A 1 250 ? 0.12698 -9.31542 -23.55439 1.000 81.91129 528 GLY A N 1
ATOM 1969 C CA . GLY A 1 250 ? -0.29774 -10.19466 -24.61717 1.000 73.36259 528 GLY A CA 1
ATOM 1970 C C . GLY A 1 250 ? -1.50350 -10.99508 -24.20542 1.000 75.22122 528 GLY A C 1
ATOM 1971 O O . GLY A 1 250 ? -2.39586 -10.47912 -23.52706 1.000 73.52708 528 GLY A O 1
ATOM 1972 N N . CYS A 1 251 ? -1.53223 -12.26968 -24.58296 1.000 68.46161 529 CYS A N 1
ATOM 1973 C CA . CYS A 1 251 ? -2.65619 -13.14519 -24.27568 1.000 58.73797 529 CYS A CA 1
ATOM 1974 C C . CYS A 1 251 ? -2.37717 -14.10498 -23.13047 1.000 56.09891 529 CYS A C 1
ATOM 1975 O O . CYS A 1 251 ? -3.07664 -15.11697 -23.00757 1.000 53.70830 529 CYS A O 1
ATOM 1978 N N . ARG A 1 252 ? -1.40221 -13.80707 -22.26547 1.000 61.27478 530 ARG A N 1
ATOM 1979 C CA . ARG A 1 252 ? -1.11271 -14.72082 -21.15108 1.000 56.42294 530 ARG A CA 1
ATOM 1980 C C . ARG A 1 252 ? -2.35294 -14.96474 -20.27939 1.000 52.65103 530 ARG A C 1
ATOM 1981 O O . ARG A 1 252 ? -2.74237 -16.10886 -20.04813 1.000 56.86537 530 ARG A O 1
ATOM 1989 N N . LYS A 1 253 ? -3.00758 -13.90705 -19.79936 1.000 56.60299 531 LYS A N 1
ATOM 1990 C CA . LYS A 1 253 ? -4.19732 -14.13269 -18.98132 1.000 59.77573 531 LYS A CA 1
ATOM 1991 C C . LYS A 1 253 ? -5.38500 -14.62427 -19.81358 1.000 59.08925 531 LYS A C 1
ATOM 1992 O O . LYS A 1 253 ? -6.23447 -15.36820 -19.29595 1.000 54.88628 531 LYS A O 1
ATOM 1998 N N . ASP A 1 254 ? -5.46627 -14.23940 -21.09419 1.000 61.64846 532 ASP A N 1
ATOM 1999 C CA . ASP A 1 254 ? -6.50758 -14.79059 -21.96165 1.000 59.01395 532 ASP A CA 1
ATOM 2000 C C . ASP A 1 254 ? -6.42745 -16.31145 -22.03026 1.000 58.86801 532 ASP A C 1
ATOM 2001 O O . ASP A 1 254 ? -7.44991 -16.99998 -21.97072 1.000 58.84108 532 ASP A O 1
ATOM 2006 N N . ILE A 1 255 ? -5.21889 -16.86075 -22.15614 1.000 58.46977 533 ILE A N 1
ATOM 2007 C CA . ILE A 1 255 ? -5.08040 -18.31390 -22.27508 1.000 56.06748 533 ILE A CA 1
ATOM 2008 C C . ILE A 1 255 ? -5.47935 -19.00381 -20.98249 1.000 50.57228 533 ILE A C 1
ATOM 2009 O O . ILE A 1 255 ? -6.12805 -20.06136 -20.98839 1.000 47.37323 533 ILE A O 1
ATOM 2014 N N . PHE A 1 256 ? -5.11940 -18.40456 -19.86212 1.000 53.73613 534 PHE A N 1
ATOM 2015 C CA . PHE A 1 256 ? -5.53983 -18.91890 -18.56420 1.000 49.03237 534 PHE A CA 1
ATOM 2016 C C . PHE A 1 256 ? -7.05307 -18.88457 -18.42820 1.000 47.58171 534 PHE A C 1
ATOM 2017 O O . PHE A 1 256 ? -7.66934 -19.87191 -18.00578 1.000 48.22634 534 PHE A O 1
ATOM 2025 N N . ARG A 1 257 ? -7.67791 -17.76313 -18.81783 1.000 46.38840 535 ARG A N 1
ATOM 2026 C CA . ARG A 1 257 ? -9.12840 -17.66436 -18.69150 1.000 50.93594 535 ARG A CA 1
ATOM 2027 C C . ARG A 1 257 ? -9.81583 -18.72278 -19.55549 1.000 54.61515 535 ARG A C 1
ATOM 2028 O O . ARG A 1 257 ? -10.69652 -19.45539 -19.07581 1.000 53.21073 535 ARG A O 1
ATOM 2036 N N . LEU A 1 258 ? -9.34633 -18.88955 -20.80218 1.000 52.65277 536 LEU A N 1
ATOM 2037 C CA . LEU A 1 258 ? -9.91689 -19.89784 -21.69016 1.000 51.42853 536 LEU A CA 1
ATOM 2038 C C . LEU A 1 258 ? -9.68591 -21.31204 -21.16601 1.000 51.34627 536 LEU A C 1
ATOM 2039 O O . LEU A 1 258 ? -10.58490 -22.15329 -21.26194 1.000 55.74685 536 LEU A O 1
ATOM 2044 N N . LEU A 1 259 ? -8.50383 -21.60386 -20.59789 1.000 47.10960 537 LEU A N 1
ATOM 2045 C CA . LEU A 1 259 ? -8.31499 -22.92621 -19.97822 1.000 51.65274 537 LEU A CA 1
ATOM 2046 C C . LEU A 1 259 ? -9.28902 -23.15790 -18.81475 1.000 54.84901 537 LEU A C 1
ATOM 2047 O O . LEU A 1 259 ? -9.78877 -24.27530 -18.61642 1.000 51.66481 537 LEU A O 1
ATOM 2052 N N . LYS A 1 260 ? -9.55978 -22.12973 -18.01175 1.000 50.43679 538 LYS A N 1
ATOM 2053 C CA . LYS A 1 260 ? -10.52814 -22.32573 -16.93598 1.000 50.21361 538 LYS A CA 1
ATOM 2054 C C . LYS A 1 260 ? -11.91976 -22.58003 -17.49359 1.000 53.49206 538 LYS A C 1
ATOM 2055 O O . LYS A 1 260 ? -12.64294 -23.44360 -16.98510 1.000 50.75585 538 LYS A O 1
ATOM 2061 N N . LYS A 1 261 ? -12.30187 -21.86045 -18.55530 1.000 54.04108 539 LYS A N 1
ATOM 2062 C CA . LYS A 1 261 ? -13.57210 -22.13503 -19.22134 1.000 58.94240 539 LYS A CA 1
ATOM 2063 C C . LYS A 1 261 ? -13.61536 -23.55708 -19.76186 1.000 58.17107 539 LYS A C 1
ATOM 2064 O O . LYS A 1 261 ? -14.64369 -24.22531 -19.67631 1.000 60.84275 539 LYS A O 1
ATOM 2070 N N . ILE A 1 262 ? -12.52534 -24.01275 -20.37702 1.000 53.14089 540 ILE A N 1
ATOM 2071 C CA . ILE A 1 262 ? -12.46845 -25.38545 -20.88019 1.000 53.68390 540 ILE A CA 1
ATOM 2072 C C . ILE A 1 262 ? -12.74766 -26.37617 -19.76889 1.000 61.03141 540 ILE A C 1
ATOM 2073 O O . ILE A 1 262 ? -13.50874 -27.33589 -19.95175 1.000 55.50912 540 ILE A O 1
ATOM 2078 N N . LYS A 1 263 ? -12.11997 -26.16101 -18.60476 1.000 53.97264 541 LYS A N 1
ATOM 2079 C CA . LYS A 1 263 ? -12.34507 -27.02038 -17.44138 1.000 58.74504 541 LYS A CA 1
ATOM 2080 C C . LYS A 1 263 ? -13.79998 -26.98927 -16.98559 1.000 58.61123 541 LYS A C 1
ATOM 2081 O O . LYS A 1 263 ? -14.38615 -28.03773 -16.68391 1.000 60.92675 541 LYS A O 1
ATOM 2087 N N . GLU A 1 264 ? -14.41207 -25.80151 -16.94925 1.000 62.99390 542 GLU A N 1
ATOM 2088 C CA . GLU A 1 264 ? -15.78444 -25.69506 -16.45509 1.000 60.37511 542 GLU A CA 1
ATOM 2089 C C . GLU A 1 264 ? -16.75049 -26.43612 -17.37057 1.000 64.07147 542 GLU A C 1
ATOM 2090 O O . GLU A 1 264 ? -17.66763 -27.12067 -16.90063 1.000 62.47898 542 GLU A O 1
ATOM 2096 N N . VAL A 1 265 ? -16.54953 -26.32839 -18.68507 1.000 59.32153 543 VAL A N 1
ATOM 2097 C CA . VAL A 1 265 ? -17.40844 -27.03232 -19.63617 1.000 67.68476 543 VAL A CA 1
ATOM 2098 C C . VAL A 1 265 ? -17.14012 -28.52812 -19.60278 1.000 61.66036 543 VAL A C 1
ATOM 2099 O O . VAL A 1 265 ? -18.05228 -29.34335 -19.77223 1.000 69.91729 543 VAL A O 1
ATOM 2103 N N . MET A 1 266 ? -15.87981 -28.90938 -19.42649 1.000 65.64750 544 MET A N 1
ATOM 2104 C CA . MET A 1 266 ? -15.54439 -30.32021 -19.32168 1.000 65.90474 544 MET A CA 1
ATOM 2105 C C . MET A 1 266 ? -16.22929 -30.95513 -18.11664 1.000 66.24274 544 MET A C 1
ATOM 2106 O O . MET A 1 266 ? -16.81130 -32.04117 -18.22580 1.000 67.94730 544 MET A O 1
ATOM 2111 N N . LYS A 1 267 ? -16.17460 -30.29271 -16.95679 1.000 61.32140 545 LYS A N 1
ATOM 2112 C CA . LYS A 1 267 ? -16.94321 -30.77600 -15.81230 1.000 66.95574 545 LYS A CA 1
ATOM 2113 C C . LYS A 1 267 ? -18.42528 -30.83999 -16.13547 1.000 64.79891 545 LYS A C 1
ATOM 2114 O O . LYS A 1 267 ? -19.10642 -31.78594 -15.72995 1.000 71.48123 545 LYS A O 1
ATOM 2120 N N . SER A 1 268 ? -18.95838 -29.85318 -16.85904 1.000 63.38532 546 SER A N 1
ATOM 2121 C CA . SER A 1 268 ? -20.38824 -29.94937 -17.13326 1.000 72.07278 546 SER A CA 1
ATOM 2122 C C . SER A 1 268 ? -20.69980 -31.08021 -18.10484 1.000 68.68936 546 SER A C 1
ATOM 2123 O O . SER A 1 268 ? -21.82814 -31.58229 -18.11553 1.000 73.57580 546 SER A O 1
ATOM 2126 N N . ARG A 1 269 ? -19.71666 -31.51643 -18.89431 1.000 73.21664 547 ARG A N 1
ATOM 2127 C CA . ARG A 1 269 ? -19.92890 -32.63841 -19.80073 1.000 75.78534 547 ARG A CA 1
ATOM 2128 C C . ARG A 1 269 ? -19.80282 -33.98758 -19.09659 1.000 74.37939 547 ARG A C 1
ATOM 2129 O O . ARG A 1 269 ? -20.31551 -34.99265 -19.60619 1.000 78.04761 547 ARG A O 1
ATOM 2137 N N . ASN A 1 270 ? -19.15993 -34.02130 -17.91967 1.000 74.44388 548 ASN A N 1
ATOM 2138 C CA . ASN A 1 270 ? -18.84207 -35.25155 -17.18500 1.000 74.53181 548 ASN A CA 1
ATOM 2139 C C . ASN A 1 270 ? -19.17296 -35.01935 -15.71334 1.000 78.90568 548 ASN A C 1
ATOM 2140 O O . ASN A 1 270 ? -18.29298 -34.77716 -14.88147 1.000 73.89742 548 ASN A O 1
ATOM 2145 N N . SER A 1 271 ? -20.46391 -35.11199 -15.41133 1.000 82.52156 549 SER A N 1
ATOM 2146 C CA . SER A 1 271 ? -21.04334 -34.65872 -14.15944 1.000 81.57960 549 SER A CA 1
ATOM 2147 C C . SER A 1 271 ? -20.20137 -35.03022 -12.94915 1.000 85.06407 549 SER A C 1
ATOM 2148 O O . SER A 1 271 ? -19.56480 -34.16385 -12.33713 1.000 88.34359 549 SER A O 1
ATOM 2151 N N . ASN A 1 272 ? -20.15543 -36.31326 -12.60844 1.000 81.25108 550 ASN A N 1
ATOM 2152 C CA . ASN A 1 272 ? -19.46461 -36.72270 -11.39719 1.000 84.35340 550 ASN A CA 1
ATOM 2153 C C . ASN A 1 272 ? -18.16031 -37.45566 -11.66695 1.000 79.24784 550 ASN A C 1
ATOM 2154 O O . ASN A 1 272 ? -17.59538 -38.04628 -10.74493 1.000 85.91535 550 ASN A O 1
ATOM 2159 N N . ASP A 1 273 ? -17.64868 -37.41166 -12.89221 1.000 80.39046 551 ASP A N 1
ATOM 2160 C CA . ASP A 1 273 ? -16.41838 -38.11938 -13.21333 1.000 76.55992 551 ASP A CA 1
ATOM 2161 C C . ASP A 1 273 ? -15.19229 -37.23122 -13.18786 1.000 70.75250 551 ASP A C 1
ATOM 2162 O O . ASP A 1 273 ? -14.07837 -37.74428 -13.30506 1.000 73.77994 551 ASP A O 1
ATOM 2167 N N . ILE A 1 274 ? -15.36624 -35.92550 -13.03176 1.000 71.35332 552 ILE A N 1
ATOM 2168 C CA . ILE A 1 274 ? -14.24701 -35.01428 -12.86373 1.000 73.11193 552 ILE A CA 1
ATOM 2169 C C . ILE A 1 274 ? -14.41673 -34.28474 -11.53814 1.000 73.50522 552 ILE A C 1
ATOM 2170 O O . ILE A 1 274 ? -14.69107 -33.08228 -11.51054 1.000 80.58917 552 ILE A O 1
ATOM 2175 N N . ASP A 1 275 ? -14.26738 -34.99282 -10.42707 1.000 74.63816 553 ASP A N 1
ATOM 2176 C CA . ASP A 1 275 ? -14.47816 -34.34691 -9.14083 1.000 76.16028 553 ASP A CA 1
ATOM 2177 C C . ASP A 1 275 ? -13.19351 -33.85794 -8.48469 1.000 73.84844 553 ASP A C 1
ATOM 2178 O O . ASP A 1 275 ? -13.27054 -33.23008 -7.42253 1.000 83.67775 553 ASP A O 1
ATOM 2183 N N . LYS A 1 276 ? -12.02048 -34.13299 -9.05417 1.000 68.08136 554 LYS A N 1
ATOM 2184 C CA . LYS A 1 276 ? -10.78088 -33.69975 -8.40806 1.000 70.07347 554 LYS A CA 1
ATOM 2185 C C . LYS A 1 276 ? -10.05481 -32.61469 -9.18079 1.000 66.34502 554 LYS A C 1
ATOM 2186 O O . LYS A 1 276 ? -9.44782 -31.72179 -8.57543 1.000 61.41017 554 LYS A O 1
ATOM 2192 N N . PHE A 1 277 ? -10.09787 -32.65948 -10.50457 1.000 63.05206 555 PHE A N 1
ATOM 2193 C CA . PHE A 1 277 ? -9.39578 -31.65845 -11.28854 1.000 60.69379 555 PHE A CA 1
ATOM 2194 C C . PHE A 1 277 ? -10.06779 -30.30689 -11.10385 1.000 58.84409 555 PHE A C 1
ATOM 2195 O O . PHE A 1 277 ? -11.28956 -30.20817 -11.20347 1.000 68.84167 555 PHE A O 1
ATOM 2203 N N . CYS A 1 278 ? -9.27850 -29.26856 -10.79519 1.000 57.83107 556 CYS A N 1
ATOM 2204 C CA . CYS A 1 278 ? -9.82745 -27.96934 -10.40229 1.000 61.52478 556 CYS A CA 1
ATOM 2205 C C . CYS A 1 278 ? -8.94985 -26.83908 -10.93971 1.000 63.28343 556 CYS A C 1
ATOM 2206 O O . CYS A 1 278 ? -7.89206 -27.06331 -11.53797 1.000 58.09021 556 CYS A O 1
ATOM 2209 N N . SER A 1 279 ? -9.38072 -25.59924 -10.69097 1.000 63.99474 557 SER A N 1
ATOM 2210 C CA . SER A 1 279 ? -8.65611 -24.45332 -11.23417 1.000 61.39593 557 SER A CA 1
ATOM 2211 C C . SER A 1 279 ? -7.27234 -24.30954 -10.61804 1.000 56.82560 557 SER A C 1
ATOM 2212 O O . SER A 1 279 ? -6.37093 -23.76720 -11.25746 1.000 55.79106 557 SER A O 1
ATOM 2215 N N . TYR A 1 280 ? -7.08888 -24.73647 -9.36744 1.000 54.29407 558 TYR A N 1
ATOM 2216 C CA . TYR A 1 280 ? -5.75599 -24.64113 -8.77810 1.000 53.99426 558 TYR A CA 1
ATOM 2217 C C . TYR A 1 280 ? -4.73971 -25.44972 -9.57588 1.000 55.66881 558 TYR A C 1
ATOM 2218 O O . TYR A 1 280 ? -3.60001 -25.00382 -9.78460 1.000 46.41683 558 TYR A O 1
ATOM 2227 N N . HIS A 1 281 ? -5.13526 -26.63475 -10.04611 1.000 56.15237 559 HIS A N 1
ATOM 2228 C CA . HIS A 1 281 ? -4.23353 -27.42215 -10.87638 1.000 50.33301 559 HIS A CA 1
ATOM 2229 C C . HIS A 1 281 ? -3.92145 -26.70168 -12.17604 1.000 49.16355 559 HIS A C 1
ATOM 2230 O O . HIS A 1 281 ? -2.77082 -26.69793 -12.62142 1.000 48.06862 559 HIS A O 1
ATOM 2237 N N . LEU A 1 282 ? -4.92827 -26.07082 -12.79132 1.000 50.88581 560 LEU A N 1
ATOM 2238 C CA . LEU A 1 282 ? -4.66838 -25.27268 -13.98677 1.000 49.81927 560 LEU A CA 1
ATOM 2239 C C . LEU A 1 282 ? -3.72653 -24.13715 -13.69358 1.000 50.47144 560 LEU A C 1
ATOM 2240 O O . LEU A 1 282 ? -2.91395 -23.77836 -14.53611 1.000 49.80302 560 LEU A O 1
ATOM 2245 N N . LYS A 1 283 ? -3.85647 -23.51184 -12.51953 1.000 49.58847 561 LYS A N 1
ATOM 2246 C CA . LYS A 1 283 ? -3.00443 -22.36966 -12.22261 1.000 47.13631 561 LYS A CA 1
ATOM 2247 C C . LYS A 1 283 ? -1.54621 -22.79420 -12.16307 1.000 46.25532 561 LYS A C 1
ATOM 2248 O O . LYS A 1 283 ? -0.68170 -22.13717 -12.75325 1.000 48.88280 561 LYS A O 1
ATOM 2254 N N . MET A 1 284 ? -1.26306 -23.91225 -11.46281 1.000 45.70269 562 MET A N 1
ATOM 2255 C CA . MET A 1 284 ? 0.09612 -24.45255 -11.38151 1.000 44.41219 562 MET A CA 1
ATOM 2256 C C . MET A 1 284 ? 0.62069 -24.79849 -12.76937 1.000 49.87325 562 MET A C 1
ATOM 2257 O O . MET A 1 284 ? 1.78895 -24.52887 -13.09948 1.000 48.36564 562 MET A O 1
ATOM 2262 N N . PHE A 1 285 ? -0.21420 -25.44931 -13.57749 1.000 52.75564 563 PHE A N 1
ATOM 2263 C CA . PHE A 1 285 ? 0.16559 -25.73021 -14.96280 1.000 48.40442 563 PHE A CA 1
ATOM 2264 C C . PHE A 1 285 ? 0.48063 -24.44516 -15.70492 1.000 45.19237 563 PHE A C 1
ATOM 2265 O O . PHE A 1 285 ? 1.55243 -24.30090 -16.30637 1.000 48.91255 563 PHE A O 1
ATOM 2273 N N . MET A 1 286 ? -0.42179 -23.47188 -15.60250 1.000 47.90287 564 MET A N 1
ATOM 2274 C CA . MET A 1 286 ? -0.27749 -22.18526 -16.28131 1.000 47.70771 564 MET A CA 1
ATOM 2275 C C . MET A 1 286 ? 1.00615 -21.44289 -15.91681 1.000 53.85510 564 MET A C 1
ATOM 2276 O O . MET A 1 286 ? 1.65063 -20.83562 -16.78819 1.000 49.53280 564 MET A O 1
ATOM 2281 N N . LEU A 1 287 ? 1.33765 -21.36900 -14.62478 1.000 48.97367 565 LEU A N 1
ATOM 2282 C CA . LEU A 1 287 ? 2.54460 -20.65403 -14.22924 1.000 48.06006 565 LEU A CA 1
ATOM 2283 C C . LEU A 1 287 ? 3.77996 -21.29675 -14.83977 1.000 47.20304 565 LEU A C 1
ATOM 2284 O O . LEU A 1 287 ? 4.73844 -20.60857 -15.20290 1.000 52.28568 565 LEU A O 1
ATOM 2289 N N . LYS A 1 288 ? 3.79113 -22.61914 -14.93627 1.000 45.56737 566 LYS A N 1
ATOM 2290 C CA . LYS A 1 288 ? 4.93494 -23.28698 -15.53898 1.000 53.72330 566 LYS A CA 1
ATOM 2291 C C . LYS A 1 288 ? 4.96955 -23.04761 -17.05391 1.000 54.40031 566 LYS A C 1
ATOM 2292 O O . LYS A 1 288 ? 6.04493 -22.93997 -17.64674 1.000 56.08777 566 LYS A O 1
ATOM 2298 N N . PHE A 1 289 ? 3.79980 -22.93180 -17.67885 1.000 53.24273 567 PHE A N 1
ATOM 2299 C CA . PHE A 1 289 ? 3.72284 -22.61287 -19.10804 1.000 54.66829 567 PHE A CA 1
ATOM 2300 C C . PHE A 1 289 ? 4.23329 -21.20088 -19.37784 1.000 57.53914 567 PHE A C 1
ATOM 2301 O O . PHE A 1 289 ? 4.86939 -20.93632 -20.40831 1.000 58.06356 567 PHE A O 1
ATOM 2309 N N . PHE A 1 290 ? 3.97167 -20.28289 -18.43818 1.000 54.66045 568 PHE A N 1
ATOM 2310 C CA . PHE A 1 290 ? 4.42461 -18.89884 -18.53280 1.000 52.92459 568 PHE A CA 1
ATOM 2311 C C . PHE A 1 290 ? 5.93640 -18.79908 -18.49926 1.000 57.70331 568 PHE A C 1
ATOM 2312 O O . PHE A 1 290 ? 6.50981 -17.84646 -19.03230 1.000 65.13143 568 PHE A O 1
ATOM 2320 N N . ASP A 1 291 ? 6.59281 -19.73084 -17.81098 1.000 59.94711 569 ASP A N 1
ATOM 2321 C CA . ASP A 1 291 ? 8.04608 -19.75960 -17.77785 1.000 59.73051 569 ASP A CA 1
ATOM 2322 C C . ASP A 1 291 ? 8.57778 -20.39715 -19.05015 1.000 59.79450 569 ASP A C 1
ATOM 2323 O O . ASP A 1 291 ? 9.53657 -19.89769 -19.64588 1.000 62.83089 569 ASP A O 1
ATOM 2328 N N . LYS A 1 292 ? 7.97021 -21.50744 -19.47356 1.000 58.99257 570 LYS A N 1
ATOM 2329 C CA . LYS A 1 292 ? 8.51055 -22.22878 -20.62602 1.000 64.43075 570 LYS A CA 1
ATOM 2330 C C . LYS A 1 292 ? 8.35011 -21.42237 -21.91114 1.000 67.59833 570 LYS A C 1
ATOM 2331 O O . LYS A 1 292 ? 9.24207 -21.42368 -22.77531 1.000 66.77849 570 LYS A O 1
ATOM 2337 N N . GLU A 1 293 ? 7.22812 -20.71901 -22.04787 1.000 69.15961 571 GLU A N 1
ATOM 2338 C CA . GLU A 1 293 ? 6.87520 -20.01751 -23.27946 1.000 66.55841 571 GLU A CA 1
ATOM 2339 C C . GLU A 1 293 ? 7.25044 -18.54712 -23.16105 1.000 66.01492 571 GLU A C 1
ATOM 2340 O O . GLU A 1 293 ? 6.73261 -17.84072 -22.29042 1.000 63.49116 571 GLU A O 1
ATOM 2346 N N . LYS A 1 294 ? 8.11953 -18.07270 -24.04933 1.000 64.94394 572 LYS A N 1
ATOM 2347 C CA . LYS A 1 294 ? 8.64388 -16.72765 -23.88059 1.000 64.11983 572 LYS A CA 1
ATOM 2348 C C . LYS A 1 294 ? 7.82072 -15.65673 -24.56440 1.000 69.13451 572 LYS A C 1
ATOM 2349 O O . LYS A 1 294 ? 8.00069 -14.47445 -24.25472 1.000 71.72419 572 LYS A O 1
ATOM 2355 N N . TYR A 1 295 ? 6.95901 -16.01932 -25.50360 1.000 67.41983 573 TYR A N 1
ATOM 2356 C CA . TYR A 1 295 ? 6.30979 -15.02427 -26.33940 1.000 58.27608 573 TYR A CA 1
ATOM 2357 C C . TYR A 1 295 ? 4.81787 -15.26524 -26.33667 1.000 58.21687 573 TYR A C 1
ATOM 2358 O O . TYR A 1 295 ? 4.36703 -16.40574 -26.48303 1.000 58.07314 573 TYR A O 1
ATOM 2367 N N . PHE A 1 296 ? 4.05602 -14.18573 -26.18542 1.000 58.56542 574 PHE A N 1
ATOM 2368 C CA . PHE A 1 296 ? 2.61271 -14.27749 -26.02944 1.000 55.39506 574 PHE A CA 1
ATOM 2369 C C . PHE A 1 296 ? 1.93695 -13.13664 -26.77741 1.000 64.96254 574 PHE A C 1
ATOM 2370 O O . PHE A 1 296 ? 1.05533 -12.46030 -26.25000 1.000 63.75864 574 PHE A O 1
ATOM 2378 N N . ARG A 1 297 ? 2.34800 -12.89682 -28.02815 1.000 64.85840 575 ARG A N 1
ATOM 2379 C CA . ARG A 1 297 ? 1.66963 -11.88242 -28.82051 1.000 64.18810 575 ARG A CA 1
ATOM 2380 C C . ARG A 1 297 ? 0.18738 -12.20319 -28.89048 1.000 61.79486 575 ARG A C 1
ATOM 2381 O O . ARG A 1 297 ? -0.21076 -13.37169 -28.94191 1.000 59.82785 575 ARG A O 1
ATOM 2389 N N . ASN A 1 298 ? -0.62740 -11.13986 -28.90150 1.000 67.70910 576 ASN A N 1
ATOM 2390 C CA . ASN A 1 298 ? -2.07689 -11.29293 -29.03907 1.000 67.17500 576 ASN A CA 1
ATOM 2391 C C . ASN A 1 298 ? -2.44358 -12.13462 -30.26488 1.000 70.10715 576 ASN A C 1
ATOM 2392 O O . ASN A 1 298 ? -3.36798 -12.95906 -30.21372 1.000 66.18772 576 ASN A O 1
ATOM 2397 N N . GLU A 1 299 ? -1.71108 -11.96973 -31.36387 1.000 66.18756 577 GLU A N 1
ATOM 2398 C CA . GLU A 1 299 ? -2.02681 -12.73344 -32.56698 1.000 70.40008 577 GLU A CA 1
ATOM 2399 C C . GLU A 1 299 ? -1.72713 -14.22265 -32.41276 1.000 63.81533 577 GLU A C 1
ATOM 2400 O O . GLU A 1 299 ? -2.19362 -15.01996 -33.23241 1.000 69.11512 577 GLU A O 1
ATOM 2406 N N . MET A 1 300 ? -0.94083 -14.61696 -31.41904 1.000 60.72235 578 MET A N 1
ATOM 2407 C CA . MET A 1 300 ? -0.62142 -16.02467 -31.19309 1.000 65.30680 578 MET A CA 1
ATOM 2408 C C . MET A 1 300 ? -1.65601 -16.74435 -30.33755 1.000 60.48795 578 MET A C 1
ATOM 2409 O O . MET A 1 300 ? -1.49252 -17.95071 -30.08657 1.000 57.11762 578 MET A O 1
ATOM 2414 N N . LYS A 1 301 ? -2.73597 -16.04967 -29.93663 1.000 62.87374 579 LYS A N 1
ATOM 2415 C CA . LYS A 1 301 ? -3.58355 -16.51945 -28.83624 1.000 64.13595 579 LYS A CA 1
ATOM 2416 C C . LYS A 1 301 ? -4.06586 -17.94300 -29.05720 1.000 61.17094 579 LYS A C 1
ATOM 2417 O O . LYS A 1 301 ? -3.85100 -18.81760 -28.21420 1.000 57.71775 579 LYS A O 1
ATOM 2423 N N . VAL A 1 302 ? -4.71355 -18.19466 -30.19353 1.000 61.41595 580 VAL A N 1
ATOM 2424 C CA . VAL A 1 302 ? -5.35548 -19.48745 -30.40404 1.000 61.70900 580 VAL A CA 1
ATOM 2425 C C . VAL A 1 302 ? -4.31964 -20.60348 -30.52846 1.000 65.08454 580 VAL A C 1
ATOM 2426 O O . VAL A 1 302 ? -4.53807 -21.71882 -30.04531 1.000 66.74860 580 VAL A O 1
ATOM 2430 N N . ASP A 1 303 ? -3.17119 -20.33083 -31.15569 1.000 60.02468 581 ASP A N 1
ATOM 2431 C CA . ASP A 1 303 ? -2.16954 -21.38100 -31.29809 1.000 55.46053 581 ASP A CA 1
ATOM 2432 C C . ASP A 1 303 ? -1.51446 -21.71566 -29.96612 1.000 58.34263 581 ASP A C 1
ATOM 2433 O O . ASP A 1 303 ? -1.25596 -22.88557 -29.67436 1.000 59.10212 581 ASP A O 1
ATOM 2438 N N . LEU A 1 304 ? -1.21869 -20.70223 -29.15678 1.000 60.32845 582 LEU A N 1
ATOM 2439 C CA . LEU A 1 304 ? -0.64345 -20.95061 -27.83688 1.000 60.80661 582 LEU A CA 1
ATOM 2440 C C . LEU A 1 304 ? -1.63615 -21.66826 -26.92950 1.000 54.11653 582 LEU A C 1
ATOM 2441 O O . LEU A 1 304 ? -1.25174 -22.56138 -26.18168 1.000 53.81667 582 LEU A O 1
ATOM 2446 N N . LEU A 1 305 ? -2.92367 -21.33125 -27.01942 1.000 53.57900 583 LEU A N 1
ATOM 2447 C CA . LEU A 1 305 ? -3.93943 -22.12592 -26.34320 1.000 54.82508 583 LEU A CA 1
ATOM 2448 C C . LEU A 1 305 ? -3.91922 -23.57522 -26.81066 1.000 57.72480 583 LEU A C 1
ATOM 2449 O O . LEU A 1 305 ? -4.08839 -24.49235 -26.00284 1.000 55.71368 583 LEU A O 1
ATOM 2454 N N . LYS A 1 306 ? -3.71736 -23.81495 -28.11000 1.000 53.06359 584 LYS A N 1
ATOM 2455 C CA . LYS A 1 306 ? -3.64170 -25.19365 -28.57199 1.000 52.36251 584 LYS A CA 1
ATOM 2456 C C . LYS A 1 306 ? -2.45566 -25.91686 -27.95135 1.000 54.60879 584 LYS A C 1
ATOM 2457 O O . LYS A 1 306 ? -2.57092 -27.08230 -27.53781 1.000 55.22550 584 LYS A O 1
ATOM 2463 N N . LYS A 1 307 ? -1.29575 -25.25653 -27.91998 1.000 55.35103 585 LYS A N 1
ATOM 2464 C CA . LYS A 1 307 ? -0.11341 -25.88870 -27.35709 1.000 62.99265 585 LYS A CA 1
ATOM 2465 C C . LYS A 1 307 ? -0.26831 -26.08772 -25.84796 1.000 54.02252 585 LYS A C 1
ATOM 2466 O O . LYS A 1 307 ? 0.21422 -27.08947 -25.30414 1.000 55.25599 585 LYS A O 1
ATOM 2472 N N . ALA A 1 308 ? -0.98937 -25.18413 -25.17739 1.000 53.50785 586 ALA A N 1
ATOM 2473 C CA . ALA A 1 308 ? -1.23562 -25.32639 -23.74518 1.000 59.53269 586 ALA A CA 1
ATOM 2474 C C . ALA A 1 308 ? -2.14116 -26.50659 -23.44900 1.000 57.36083 586 ALA A C 1
ATOM 2475 O O . ALA A 1 308 ? -1.87892 -27.27610 -22.51113 1.000 56.27668 586 ALA A O 1
ATOM 2477 N N . ILE A 1 309 ? -3.22275 -26.65079 -24.21711 1.000 51.39810 587 ILE A N 1
ATOM 2478 C CA . ILE A 1 309 ? -4.09647 -27.81569 -24.07568 1.000 56.50534 587 ILE A CA 1
ATOM 2479 C C . ILE A 1 309 ? -3.33281 -29.11197 -24.29102 1.000 59.35261 587 ILE A C 1
ATOM 2480 O O . ILE A 1 309 ? -3.55907 -30.10295 -23.58740 1.000 63.22833 587 ILE A O 1
ATOM 2485 N N . LYS A 1 310 ? -2.41472 -29.13229 -25.25494 1.000 59.57112 588 LYS A N 1
ATOM 2486 C CA . LYS A 1 310 ? -1.69772 -30.36778 -25.55639 1.000 61.26595 588 LYS A CA 1
ATOM 2487 C C . LYS A 1 310 ? -0.74191 -30.73650 -24.42182 1.000 64.81184 588 LYS A C 1
ATOM 2488 O O . LYS A 1 310 ? -0.73140 -31.87884 -23.95110 1.000 66.67954 588 LYS A O 1
ATOM 2494 N N . LYS A 1 311 ? 0.03640 -29.76973 -23.92862 1.000 64.93813 589 LYS A N 1
ATOM 2495 C CA . LYS A 1 311 ? 0.92989 -30.06383 -22.81639 1.000 60.16785 589 LYS A CA 1
ATOM 2496 C C . LYS A 1 311 ? 0.14666 -30.39544 -21.55077 1.000 60.71238 589 LYS A C 1
ATOM 2497 O O . LYS A 1 311 ? 0.57434 -31.24464 -20.77082 1.000 58.71825 589 LYS A O 1
ATOM 2503 N N . LEU A 1 312 ? -1.01552 -29.77957 -21.35001 1.000 58.43832 590 LEU A N 1
ATOM 2504 C CA . LEU A 1 312 ? -1.82180 -30.11365 -20.18145 1.000 61.39056 590 LEU A CA 1
ATOM 2505 C C . LEU A 1 312 ? -2.30194 -31.55634 -20.25167 1.000 62.47325 590 LEU A C 1
ATOM 2506 O O . LEU A 1 312 ? -2.13057 -32.32625 -19.29505 1.000 60.93728 590 LEU A O 1
ATOM 2511 N N . GLY A 1 313 ? -2.91126 -31.93797 -21.37349 1.000 57.59425 591 GLY A N 1
ATOM 2512 C CA . GLY A 1 313 ? -3.30571 -33.32811 -21.55228 1.000 60.47155 591 GLY A CA 1
ATOM 2513 C C . GLY A 1 313 ? -2.16324 -34.29855 -21.30747 1.000 64.45291 591 GLY A C 1
ATOM 2514 O O . GLY A 1 313 ? -2.32721 -35.30888 -20.61670 1.000 65.16168 591 GLY A O 1
ATOM 2515 N N . GLU A 1 314 ? -0.98320 -33.99008 -21.84325 1.000 59.07988 592 GLU A N 1
ATOM 2516 C CA . GLU A 1 314 ? 0.18204 -34.83936 -21.62208 1.000 61.35673 592 GLU A CA 1
ATOM 2517 C C . GLU A 1 314 ? 0.57591 -34.89202 -20.13857 1.000 61.19145 592 GLU A C 1
ATOM 2518 O O . GLU A 1 314 ? 0.91756 -35.96254 -19.62249 1.000 57.58857 592 GLU A O 1
ATOM 2524 N N . SER A 1 315 ? 0.53807 -33.75101 -19.44415 1.000 58.86297 593 SER A N 1
ATOM 2525 C CA . SER A 1 315 ? 0.84343 -33.71683 -18.01116 1.000 61.45372 593 SER A CA 1
ATOM 2526 C C . SER A 1 315 ? -0.12841 -34.56379 -17.20718 1.000 61.88819 593 SER A C 1
ATOM 2527 O O . SER A 1 315 ? 0.27265 -35.29090 -16.28328 1.000 57.64526 593 SER A O 1
ATOM 2530 N N . VAL A 1 316 ? -1.41460 -34.43913 -17.51555 1.000 61.96532 594 VAL A N 1
ATOM 2531 C CA . VAL A 1 316 ? -2.43596 -35.16651 -16.78210 1.000 62.18328 594 VAL A CA 1
ATOM 2532 C C . VAL A 1 316 ? -2.29865 -36.65664 -17.02952 1.000 61.20022 594 VAL A C 1
ATOM 2533 O O . VAL A 1 316 ? -2.47494 -37.46787 -16.11770 1.000 69.42628 594 VAL A O 1
ATOM 2537 N N . GLU A 1 317 ? -1.99456 -37.03622 -18.26654 1.000 65.84326 595 GLU A N 1
ATOM 2538 C CA . GLU A 1 317 ? -1.76885 -38.43415 -18.61213 1.000 66.60063 595 GLU A CA 1
ATOM 2539 C C . GLU A 1 317 ? -0.55592 -38.98455 -17.88920 1.000 62.21963 595 GLU A C 1
ATOM 2540 O O . GLU A 1 317 ? -0.55920 -40.12426 -17.41289 1.000 61.96635 595 GLU A O 1
ATOM 2546 N N . HIS A 1 318 ? 0.52949 -38.22476 -17.89843 1.000 61.38493 596 HIS A N 1
ATOM 2547 C CA . HIS A 1 318 ? 1.71032 -38.59706 -17.14415 1.000 66.59471 596 HIS A CA 1
ATOM 2548 C C . HIS A 1 318 ? 1.43871 -38.57334 -15.64090 1.000 66.51363 596 HIS A C 1
ATOM 2549 O O . HIS A 1 318 ? 2.09141 -39.29630 -14.88064 1.000 67.57055 596 HIS A O 1
ATOM 2556 N N . GLY A 1 319 ? 0.47741 -37.77298 -15.20413 1.000 62.20706 597 GLY A N 1
ATOM 2557 C CA . GLY A 1 319 ? 0.02199 -37.81827 -13.83415 1.000 61.66478 597 GLY A CA 1
ATOM 2558 C C . GLY A 1 319 ? 0.74972 -36.90192 -12.88245 1.000 62.74582 597 GLY A C 1
ATOM 2559 O O . GLY A 1 319 ? 0.64949 -37.10086 -11.66724 1.000 65.62230 597 GLY A O 1
ATOM 2560 N N . ASN A 1 320 ? 1.48338 -35.91116 -13.38831 1.000 59.77806 598 ASN A N 1
ATOM 2561 C CA . ASN A 1 320 ? 2.26093 -34.98988 -12.56448 1.000 57.97589 598 ASN A CA 1
ATOM 2562 C C . ASN A 1 320 ? 2.09709 -33.57541 -13.09961 1.000 61.07185 598 ASN A C 1
ATOM 2563 O O . ASN A 1 320 ? 2.39848 -33.32052 -14.27306 1.000 58.34779 598 ASN A O 1
ATOM 2568 N N . ILE A 1 321 ? 1.60489 -32.67060 -12.25956 1.000 53.26466 599 ILE A N 1
ATOM 2569 C CA . ILE A 1 321 ? 1.70801 -31.23408 -12.47658 1.000 51.58020 599 ILE A CA 1
ATOM 2570 C C . ILE A 1 321 ? 2.42175 -30.64108 -11.26788 1.000 56.52148 599 ILE A C 1
ATOM 2571 O O . ILE A 1 321 ? 1.89947 -30.70839 -10.15034 1.000 52.28398 599 ILE A O 1
ATOM 2576 N N . PRO A 1 322 ? 3.60310 -30.05571 -11.43680 1.000 51.97744 600 PRO A N 1
ATOM 2577 C CA . PRO A 1 322 ? 4.33248 -29.51711 -10.28614 1.000 51.17883 600 PRO A CA 1
ATOM 2578 C C . PRO A 1 322 ? 3.66890 -28.28318 -9.70035 1.000 55.65718 600 PRO A C 1
ATOM 2579 O O . PRO A 1 322 ? 3.14423 -27.42882 -10.41513 1.000 51.28640 600 PRO A O 1
ATOM 2583 N N . ASN A 1 323 ? 3.63406 -28.23429 -8.37206 1.000 53.28716 601 ASN A N 1
ATOM 2584 C CA . ASN A 1 323 ? 3.49967 -26.96801 -7.67363 1.000 50.03647 601 ASN A CA 1
ATOM 2585 C C . ASN A 1 323 ? 4.58462 -26.02280 -8.17996 1.000 52.10648 601 ASN A C 1
ATOM 2586 O O . ASN A 1 323 ? 5.77405 -26.34620 -8.12055 1.000 54.12991 601 ASN A O 1
ATOM 2591 N N . TYR A 1 324 ? 4.17906 -24.86208 -8.69572 1.000 47.36126 602 TYR A N 1
ATOM 2592 C CA . TYR A 1 324 ? 5.14605 -23.90625 -9.24229 1.000 54.31317 602 TYR A CA 1
ATOM 2593 C C . TYR A 1 324 ? 6.17626 -23.45874 -8.19430 1.000 61.52308 602 TYR A C 1
ATOM 2594 O O . TYR A 1 324 ? 7.34659 -23.21970 -8.52667 1.000 54.22195 602 TYR A O 1
ATOM 2603 N N . PHE A 1 325 ? 5.77896 -23.34870 -6.91979 1.000 50.63569 603 PHE A N 1
ATOM 2604 C CA . PHE A 1 325 ? 6.68980 -22.86124 -5.89034 1.000 52.20071 603 PHE A CA 1
ATOM 2605 C C . PHE A 1 325 ? 7.46159 -23.98034 -5.21112 1.000 51.04470 603 PHE A C 1
ATOM 2606 O O . PHE A 1 325 ? 8.48519 -23.71328 -4.58063 1.000 55.64303 603 PHE A O 1
ATOM 2614 N N . ILE A 1 326 ? 7.00259 -25.22303 -5.32210 1.000 53.97207 604 ILE A N 1
ATOM 2615 C CA . ILE A 1 326 ? 7.64376 -26.38101 -4.68862 1.000 51.65244 604 ILE A CA 1
ATOM 2616 C C . ILE A 1 326 ? 7.54960 -27.50077 -5.71833 1.000 57.10425 604 ILE A C 1
ATOM 2617 O O . ILE A 1 326 ? 6.56990 -28.25917 -5.71724 1.000 55.68260 604 ILE A O 1
ATOM 2622 N N . PRO A 1 327 ? 8.50545 -27.62575 -6.63640 1.000 52.83424 605 PRO A N 1
ATOM 2623 C CA . PRO A 1 327 ? 8.27643 -28.51759 -7.78459 1.000 57.68423 605 PRO A CA 1
ATOM 2624 C C . PRO A 1 327 ? 8.10962 -29.97658 -7.39779 1.000 61.17175 605 PRO A C 1
ATOM 2625 O O . PRO A 1 327 ? 7.50580 -30.73950 -8.16145 1.000 61.12434 605 PRO A O 1
ATOM 2629 N N . GLU A 1 328 ? 8.62038 -30.40075 -6.24513 1.000 54.56828 606 GLU A N 1
ATOM 2630 C CA . GLU A 1 328 ? 8.45247 -31.79282 -5.85128 1.000 51.82736 606 GLU A CA 1
ATOM 2631 C C . GLU A 1 328 ? 7.07856 -32.07316 -5.23126 1.000 52.58142 606 GLU A C 1
ATOM 2632 O O . GLU A 1 328 ? 6.81693 -33.19624 -4.80265 1.000 64.99614 606 GLU A O 1
ATOM 2638 N N . ASP A 1 329 ? 6.20661 -31.08824 -5.16452 1.000 52.30461 607 ASP A N 1
ATOM 2639 C CA . ASP A 1 329 ? 4.82415 -31.27997 -4.75816 1.000 57.03041 607 ASP A CA 1
ATOM 2640 C C . ASP A 1 329 ? 3.99109 -31.47411 -6.02489 1.000 56.08261 607 ASP A C 1
ATOM 2641 O O . ASP A 1 329 ? 3.79181 -30.52579 -6.78829 1.000 55.18009 607 ASP A O 1
ATOM 2646 N N . ASN A 1 330 ? 3.52087 -32.70198 -6.25079 1.000 55.72782 608 ASN A N 1
ATOM 2647 C CA . ASN A 1 330 ? 2.67086 -33.01795 -7.39770 1.000 53.99513 608 ASN A CA 1
ATOM 2648 C C . ASN A 1 330 ? 1.22219 -32.71428 -7.03939 1.000 55.80992 608 ASN A C 1
ATOM 2649 O O . ASN A 1 330 ? 0.57638 -33.49616 -6.34183 1.000 58.97925 608 ASN A O 1
ATOM 2654 N N . VAL A 1 331 ? 0.69042 -31.60059 -7.54788 1.000 50.61604 609 VAL A N 1
ATOM 2655 C CA . VAL A 1 331 ? -0.63470 -31.19134 -7.10057 1.000 47.67244 609 VAL A CA 1
ATOM 2656 C C . VAL A 1 331 ? -1.76482 -32.03923 -7.66524 1.000 55.39746 609 VAL A C 1
ATOM 2657 O O . VAL A 1 331 ? -2.89978 -31.88204 -7.21300 1.000 54.83789 609 VAL A O 1
ATOM 2661 N N . ILE A 1 332 ? -1.51935 -32.93526 -8.62979 1.000 56.67719 610 ILE A N 1
ATOM 2662 C CA . ILE A 1 332 ? -2.58957 -33.81759 -9.09560 1.000 56.57380 610 ILE A CA 1
ATOM 2663 C C . ILE A 1 332 ? -2.34035 -35.26854 -8.67949 1.000 59.80057 610 ILE A C 1
ATOM 2664 O O . ILE A 1 332 ? -2.87171 -36.18573 -9.28984 1.000 62.35402 610 ILE A O 1
ATOM 2669 N N . VAL A 1 333 ? -1.52173 -35.49311 -7.65369 1.000 57.12139 611 VAL A N 1
ATOM 2670 C CA . VAL A 1 333 ? -1.28985 -36.85995 -7.17069 1.000 66.36047 611 VAL A CA 1
ATOM 2671 C C . VAL A 1 333 ? -2.60509 -37.55582 -6.79960 1.000 62.45178 611 VAL A C 1
ATOM 2672 O O . VAL A 1 333 ? -2.73972 -38.77653 -6.95755 1.000 66.63431 611 VAL A O 1
ATOM 2676 N N . ASN A 1 334 ? -3.59187 -36.80387 -6.32700 1.000 60.79515 612 ASN A N 1
ATOM 2677 C CA . ASN A 1 334 ? -4.85313 -37.36698 -5.84614 1.000 67.39451 612 ASN A CA 1
ATOM 2678 C C . ASN A 1 334 ? -5.87808 -37.53768 -6.95283 1.000 68.78455 612 ASN A C 1
ATOM 2679 O O . ASN A 1 334 ? -7.00498 -37.95712 -6.68114 1.000 68.32085 612 ASN A O 1
ATOM 2684 N N . VAL A 1 335 ? -5.52071 -37.19911 -8.18283 1.000 66.02662 613 VAL A N 1
ATOM 2685 C CA . VAL A 1 335 ? -6.43153 -37.29679 -9.31169 1.000 62.42378 613 VAL A CA 1
ATOM 2686 C C . VAL A 1 335 ? -6.19613 -38.67009 -9.92417 1.000 67.38631 613 VAL A C 1
ATOM 2687 O O . VAL A 1 335 ? -5.10945 -38.95870 -10.43568 1.000 68.59983 613 VAL A O 1
ATOM 2691 N N . LEU A 1 336 ? -7.20477 -39.53133 -9.82733 1.000 66.75447 614 LEU A N 1
ATOM 2692 C CA . LEU A 1 336 ? -7.03935 -40.94591 -10.09999 1.000 68.33042 614 LEU A CA 1
ATOM 2693 C C . LEU A 1 336 ? -7.06009 -41.21634 -11.60077 1.000 72.69606 614 LEU A C 1
ATOM 2694 O O . LEU A 1 336 ? -7.49757 -40.39271 -12.41771 1.000 68.17717 614 LEU A O 1
ATOM 2699 N N . GLU A 1 337 ? -6.57262 -42.40294 -11.95817 1.000 74.52464 615 GLU A N 1
ATOM 2700 C CA . GLU A 1 337 ? -6.29646 -42.68591 -13.36058 1.000 67.56472 615 GLU A CA 1
ATOM 2701 C C . GLU A 1 337 ? -7.54221 -42.52483 -14.21887 1.000 71.17339 615 GLU A C 1
ATOM 2702 O O . GLU A 1 337 ? -7.49457 -41.88144 -15.27349 1.000 72.98328 615 GLU A O 1
ATOM 2708 N N . LYS A 1 338 ? -8.66960 -43.08905 -13.78124 1.000 69.87936 616 LYS A N 1
ATOM 2709 C CA . LYS A 1 338 ? -9.89215 -42.98174 -14.57168 1.000 69.43294 616 LYS A CA 1
ATOM 2710 C C . LYS A 1 338 ? -10.21061 -41.53279 -14.91506 1.000 70.34946 616 LYS A C 1
ATOM 2711 O O . LYS A 1 338 ? -10.58420 -41.22538 -16.04972 1.000 68.96491 616 LYS A O 1
ATOM 2717 N N . GLU A 1 339 ? -10.04408 -40.62057 -13.95992 1.000 70.21073 617 GLU A N 1
ATOM 2718 C CA . GLU A 1 339 ? -10.32569 -39.22135 -14.25205 1.000 69.58677 617 GLU A CA 1
ATOM 2719 C C . GLU A 1 339 ? -9.25423 -38.61715 -15.15011 1.000 65.82647 617 GLU A C 1
ATOM 2720 O O . GLU A 1 339 ? -9.56894 -37.88701 -16.09719 1.000 65.21024 617 GLU A O 1
ATOM 2726 N N . ARG A 1 340 ? -7.98099 -38.88674 -14.86111 1.000 64.74638 618 ARG A N 1
ATOM 2727 C CA . ARG A 1 340 ? -6.92695 -38.37092 -15.72285 1.000 66.05433 618 ARG A CA 1
ATOM 2728 C C . ARG A 1 340 ? -7.09059 -38.88037 -17.14382 1.000 64.76912 618 ARG A C 1
ATOM 2729 O O . ARG A 1 340 ? -6.92388 -38.12052 -18.10081 1.000 64.56878 618 ARG A O 1
ATOM 2737 N N . THR A 1 341 ? -7.44657 -40.15128 -17.30760 1.000 64.47649 619 THR A N 1
ATOM 2738 C CA . THR A 1 341 ? -7.65354 -40.65931 -18.66126 1.000 67.07096 619 THR A CA 1
ATOM 2739 C C . THR A 1 341 ? -8.81566 -39.93951 -19.33065 1.000 70.22931 619 THR A C 1
ATOM 2740 O O . THR A 1 341 ? -8.74590 -39.58989 -20.51343 1.000 69.91178 619 THR A O 1
ATOM 2744 N N . LEU A 1 342 ? -9.88393 -39.68155 -18.57941 1.000 69.39093 620 LEU A N 1
ATOM 2745 C CA . LEU A 1 342 ? -11.03568 -39.00605 -19.16089 1.000 67.51530 620 LEU A CA 1
ATOM 2746 C C . LEU A 1 342 ? -10.68947 -37.58106 -19.56168 1.000 63.93865 620 LEU A C 1
ATOM 2747 O O . LEU A 1 342 ? -11.14702 -37.08809 -20.60105 1.000 69.17114 620 LEU A O 1
ATOM 2752 N N . ILE A 1 343 ? -9.88258 -36.90120 -18.75074 1.000 63.32268 621 ILE A N 1
ATOM 2753 C CA . ILE A 1 343 ? -9.53339 -35.51576 -19.04274 1.000 61.90373 621 ILE A CA 1
ATOM 2754 C C . ILE A 1 343 ? -8.77026 -35.42682 -20.35975 1.000 64.64021 621 ILE A C 1
ATOM 2755 O O . ILE A 1 343 ? -9.09024 -34.60771 -21.22962 1.000 63.05084 621 ILE A O 1
ATOM 2760 N N . ALA A 1 344 ? -7.74114 -36.26310 -20.51575 1.000 59.63573 622 ALA A N 1
ATOM 2761 C CA . ALA A 1 344 ? -6.91708 -36.21444 -21.71601 1.000 68.78465 622 ALA A CA 1
ATOM 2762 C C . ALA A 1 344 ? -7.73540 -36.55059 -22.96045 1.000 66.88903 622 ALA A C 1
ATOM 2763 O O . ALA A 1 344 ? -7.58437 -35.90699 -24.00735 1.000 72.81149 622 ALA A O 1
ATOM 2765 N N . LYS A 1 345 ? -8.61099 -37.55386 -22.86537 1.000 67.49855 623 LYS A N 1
ATOM 2766 C CA . LYS A 1 345 ? -9.47575 -37.88148 -23.99223 1.000 68.32491 623 LYS A CA 1
ATOM 2767 C C . LYS A 1 345 ? -10.38204 -36.71085 -24.32957 1.000 69.97178 623 LYS A C 1
ATOM 2768 O O . LYS A 1 345 ? -10.59627 -36.40338 -25.50278 1.000 69.89751 623 LYS A O 1
ATOM 2774 N N . GLU A 1 346 ? -10.89830 -36.02108 -23.30945 1.000 68.17316 624 GLU A N 1
ATOM 2775 C CA . GLU A 1 346 ? -11.78477 -34.88648 -23.55180 1.000 65.91561 624 GLU A CA 1
ATOM 2776 C C . GLU A 1 346 ? -11.03989 -33.69952 -24.14692 1.000 64.69856 624 GLU A C 1
ATOM 2777 O O . GLU A 1 346 ? -11.61244 -32.95547 -24.95099 1.000 65.73288 624 GLU A O 1
ATOM 2783 N N . LEU A 1 347 ? -9.77997 -33.48768 -23.75588 1.000 56.95783 625 LEU A N 1
ATOM 2784 C CA . LEU A 1 347 ? -8.99775 -32.41846 -24.37239 1.000 61.85418 625 LEU A CA 1
ATOM 2785 C C . LEU A 1 347 ? -8.67433 -32.74645 -25.82366 1.000 63.75702 625 LEU A C 1
ATOM 2786 O O . LEU A 1 347 ? -8.69932 -31.85923 -26.68278 1.000 64.15683 625 LEU A O 1
ATOM 2791 N N . ARG A 1 348 ? -8.36301 -34.01177 -26.11361 1.000 63.52447 626 ARG A N 1
ATOM 2792 C CA . ARG A 1 348 ? -8.18217 -34.41818 -27.50317 1.000 64.53872 626 ARG A CA 1
ATOM 2793 C C . ARG A 1 348 ? -9.44776 -34.18144 -28.32280 1.000 74.19945 626 ARG A C 1
ATOM 2794 O O . ARG A 1 348 ? -9.37267 -33.80264 -29.49841 1.000 75.84718 626 ARG A O 1
ATOM 2802 N N . ALA A 1 349 ? -10.62553 -34.39555 -27.73243 1.000 72.50685 627 ALA A N 1
ATOM 2803 C CA . ALA A 1 349 ? -11.84630 -34.21326 -28.52045 1.000 73.04882 627 ALA A CA 1
ATOM 2804 C C . ALA A 1 349 ? -12.17614 -32.73432 -28.72192 1.000 76.07455 627 ALA A C 1
ATOM 2805 O O . ALA A 1 349 ? -12.79725 -32.37190 -29.72688 1.000 73.63137 627 ALA A O 1
ATOM 2807 N N . LEU A 1 350 ? -11.78336 -31.86603 -27.78367 1.000 67.82893 628 LEU A N 1
ATOM 2808 C CA . LEU A 1 350 ? -11.98931 -30.43606 -27.98584 1.000 64.48704 628 LEU A CA 1
ATOM 2809 C C . LEU A 1 350 ? -11.18553 -29.92519 -29.17955 1.000 67.86370 628 LEU A C 1
ATOM 2810 O O . LEU A 1 350 ? -11.73264 -29.26466 -30.07401 1.000 70.52319 628 LEU A O 1
ATOM 2815 N N . LEU A 1 351 ? -9.88515 -30.24057 -29.21407 1.000 65.52308 629 LEU A N 1
ATOM 2816 C CA . LEU A 1 351 ? -9.00398 -29.78258 -30.28841 1.000 73.82433 629 LEU A CA 1
ATOM 2817 C C . LEU A 1 351 ? -9.49923 -30.21064 -31.67306 1.000 74.82022 629 LEU A C 1
ATOM 2818 O O . LEU A 1 351 ? -9.29389 -29.48309 -32.65828 1.000 63.39298 629 LEU A O 1
ATOM 2823 N N . GLU A 1 352 ? -10.15905 -31.37099 -31.75578 1.000 72.81061 630 GLU A N 1
ATOM 2824 C CA . GLU A 1 352 ? -10.65495 -31.96798 -32.98358 1.000 87.18271 630 GLU A CA 1
ATOM 2825 C C . GLU A 1 352 ? -12.07995 -31.55073 -33.32505 1.000 80.35233 630 GLU A C 1
ATOM 2826 O O . GLU A 1 352 ? -12.69106 -32.17415 -34.18673 1.000 87.50094 630 GLU A O 1
ATOM 2832 N N . GLY A 1 353 ? -12.61520 -30.52804 -32.66308 1.000 70.23447 631 GLY A N 1
ATOM 2833 C CA . GLY A 1 353 ? -13.90842 -29.95649 -32.99380 1.000 73.33118 631 GLY A CA 1
ATOM 2834 C C . GLY A 1 353 ? -15.12282 -30.82829 -32.73490 1.000 81.87093 631 GLY A C 1
ATOM 2835 O O . GLY A 1 353 ? -16.13301 -30.68814 -33.43119 1.000 87.84160 631 GLY A O 1
ATOM 2836 N N . ASN A 1 354 ? -15.06913 -31.71006 -31.74007 1.000 84.25804 632 ASN A N 1
ATOM 2837 C CA . ASN A 1 354 ? -16.19856 -32.56982 -31.41430 1.000 85.54578 632 ASN A CA 1
ATOM 2838 C C . ASN A 1 354 ? -16.96939 -32.11781 -30.16023 1.000 84.91930 632 ASN A C 1
ATOM 2839 O O . ASN A 1 354 ? -17.80206 -32.87792 -29.65718 1.000 85.25192 632 ASN A O 1
ATOM 2844 N N . TRP A 1 355 ? -16.72416 -30.91553 -29.63969 1.000 83.19788 633 TRP A N 1
ATOM 2845 C CA . TRP A 1 355 ? -17.55501 -30.42900 -28.53282 1.000 78.01144 633 TRP A CA 1
ATOM 2846 C C . TRP A 1 355 ? -18.78811 -29.69957 -29.04742 1.000 84.75863 633 TRP A C 1
ATOM 2847 O O . TRP A 1 355 ? -19.91288 -30.16094 -28.85883 1.000 92.70001 633 TRP A O 1
#

InterPro domains:
  IPR013087 Zinc finger C2H2-type [SM00355] (1-25)
  IPR013087 Zinc finger C2H2-type [SM00355] (214-238)
  IPR024810 MAB21L/Cyclic GMP-AMP synthase-like receptor [SM01265] (341-630)
  IPR046903 Mab-21-like, nucleotidyltransferase domain [PF03281] (342-519)
  IPR046906 Mab-21-like, HhH/H2TH-like domain [PF20266] (529-625)

Secondary structure (DSSP, 8-state):
--HHHHHHHHHHHHHHTTTTHHHHHHHHHHHHHHHHHHHTTT-SS-EEEEEESHHHHT---STT--EEEEEEESS-EEEE-TT--TTEEEEEE-S----TTGGGB-TTSBBPHHHHHHHHHHHHHHHHHSTT-GGGGGEEE----TT-S-EEEEE----TTSPPEEEEEEEEEEESS--TTS-----TTS-HHHHHHHTS-EEEE-PPP-S--TTGGG-EEEE-HHHHHHHHHTTTSSS-SSHHHHHHHHHHHHHHHHHHSTTT-SS--HHHHHHHHHHHHHH-----GGGHHHHHHHHHHHHHHHHHHT--B-SSSTT-BTTTTS-HHHHHHHHHHHHHHHTT--

B-factor: mean 66.78, std 13.32, range [39.84, 122.09]

Organism: Crassostrea virginica (NCBI:txid6565)

Foldseek 3Di:
DALVVVLVVLVVQQVVQCPCLVVVVVVVVVQVVLLLVLLCVPQPFHKDKDKFWCSLLVLGRHNQTAIEIEIAGPAAKDWAPPQHDPQKTWIFRDPDPDCSQVVQADPVGTRFQVSVQVVVVVSSVCSLPDPSNVQSVQKDFDDDDPLDQWRWIFRCPPDPPDGTHIYTYGYKYKHQAADPLWDLDDAPQADPVLSVQQGRIWIWTRRQDPDDGVVSSRMTGIGSRSNLSSCSSCNCVPPNACLSVLLSSVQSLVVVLCVVVPPLQPQDHSVLSSLLSVVLSRVDPDGHNVCNVVSSLVSLQVVLVCLQVQARARNTNRVDGSRVVPDNSSSVSSSVSSVCSNGPND

Solvent-accessible surface area: 16975 Å² total; per-residue (Å²): 161,72,7,81,116,48,3,92,100,5,50,54,10,10,108,152,43,92,84,80,32,112,109,2,35,82,29,0,47,126,0,6,150,56,0,46,78,6,0,59,69,62,22,109,8,76,7,101,32,34,62,7,15,14,5,24,7,169,1,10,9,46,5,28,28,83,0,37,0,8,0,7,5,70,30,116,15,87,21,40,33,89,129,22,5,78,3,18,0,24,0,78,54,15,138,31,151,31,130,40,0,45,88,29,37,46,213,100,17,32,0,22,14,50,91,0,34,108,28,1,27,64,9,0,99,113,0,16,94,53,72,96,3,180,21,5,202,104,21,79,127,72,118,42,119,132,36,25,21,7,8,16,2,36,1,64,21,51,65,185,69,68,116,38,1,26,0,22,0,15,0,0,1,63,8,94,67,40,2,164,61,13,108,104,2,167,10,82,6,4,110,176,120,1,16,109,78,0,22,120,2,0,1,0,11,3,88,80,41,81,104,153,94,123,84,14,103,9,4,0,32,4,14,5,34,8,0,9,40,29,0,2,56,52,1,47,60,122,73,168,9,0,11,10,43,0,4,35,2,2,15,40,3,21,89,35,3,68,87,107,22,90,134,64,1,87,74,3,45,38,68,16,1,38,0,10,0,0,109,7,0,48,142,20,110,160,0,133,92,137,51,46,41,85,1,0,76,75,0,1,115,55,4,8,85,29,0,93,150,15,61,2,26,1,16,0,4,55,134,13,36,16,2,99,62,4,128,122,156,11,41,78,41,0,2,131,15,4,116,23,1,54,120,15,94,37

Nearest PDB structures (foldseek):
  8gjw-assembly1_A  TM=1.003E+00  e=2.215E-64  Crassostrea virginica
  7utt-assembly1_A  TM=8.163E-01  e=1.347E-18  Mus musculus
  4oai-assembly1_Z  TM=7.379E-01  e=5.009E-13  Mus musculus
  4woy-assembly1_A  TM=7.850E-01  e=1.131E-11  Mus musculus
  5wp9-assembly1_B  TM=7.460E-01  e=7.493E-11  Homo sapiens

Radius of gyration: 20.59 Å; Cα contacts (8 Å, |Δi|>4): 555; chains: 1; bounding box: 46×40×61 Å

Sequence (346 aa):
KTFEKWVTVAEASIIRQKTDTDETIDCMNRFIKMLESTMNGISHFPLKTFKSGSYYDRTKIDYNDEFDFMFFPDMKMEAVFTNCPPGYCKIRKGVTNSKDLDPYLNKDGFLVPGLFKQAMFDLFEKSLSDGTFREGRRTTRQTSKPGSPAYTILYNLGIHGKRPIDVDLVPAIRIECWPKPAKEIKPDWVKKETTERATRCFHAVMKTYPENWPDGDLLWRISFTHAEKELILHANEKEKGCRKDIFRLLKKIKEVMKSRNSNDIDKFCSYHLKMFMLKFFDKEKYFRNEMKVDLLKKAIKKLGESVEHGNIPNYFIPEDNVIVNVLEKERTLIAKELRALLEGNW

GO terms:
  GO:0003690 double-stranded DNA binding (F, IDA)